Protein 9KAU (pdb70)

B-factor: mean 24.4, std 13.53, range [1.33, 75.4]

Sequence (748 aa):
KAINRRGTHSIKWDTYKNEELIHAWIADMDFEVPKPIQTALKQRIKHPIFGYTLPPENIGDIICNWTKQQYDWDIQKEWIVFSAGIVPALSTSIQAFTKENESVLVQPPIYPPFFEMVTTNNRQLCVSPLQKQNDTYVIDFKHLEKQFQQGIKLMLLCSPHNPIGRVWTKEELIKLGSLCTKVIVVADEIHSDIIYADHTHTPFASLSEELAERTITCMAPSTFNIAGLQASIIIIPNEKLRHAFTAIQYRQGFHGLNIFAYTAMQSAYTECNDWLNKIRLYIEDNAKFACEYMKDHIPTLSVTKPEGSFLLWIDCSALNLSQDERTKLLEEKGKIIVEPGEKYGLGGEEHIRINIGCPRSVLEEILNRLRHTFSKAINRRGTHSIKWDTYKNEELIHAWIADMDFEVPKPIQTALKQRIKHPIFGYTLPPENIGDIICNWKQQYDWDIQKEWIVFSAGIVPALSTSIQAFTKENESVLVQPPIYPPFFEMVTNRQLCVSPLQKQNDTYVIDFKHLEKQFQQGIKLMLLCSPHNPIGRVWTKEELIKLGSLCTKYNVIVVADEIHSDIIYADHTHTPFASLSEELAERTITCMAPSTFNIAGLQASIIIIPNEKLRHAFTAIQYRQGFHGLNIFAYTAMQSAYTECNDWLNKIRLYIEDNAKFACEYMKDHIPTLSVTKPEGFLLWIDCSALNLSQDERTKLLEEKGKIIVEPGEKYGLGGEEHIRINIGCPRSVLEEILNRLRHTFS

Solvent-accessible surface area: 28980 Å² total

Organism: Bacillus cereus (NCBI:txid1396)

InterPro domains:
  IPR004839 Aminotransferase, class I/classII, large domain [PF00155] (68-378)
  IPR015421 Pyridoxal phosphate-dependent transferase, major domain [G3DSA:3.40.640.10] (63-286)
  IPR015422 Pyridoxal phosphate-dependent transferase, small domain [G3DSA:3.90.1150.10] (12-378)
  IPR015424 Pyridoxal phosphate-dependent transferase [SSF53383] (1-381)
  IPR027619 C-S lyase, PatB-like [TIGR04350] (4-382)
  IPR051798 Class-II Pyridoxal-Phosphate-Depende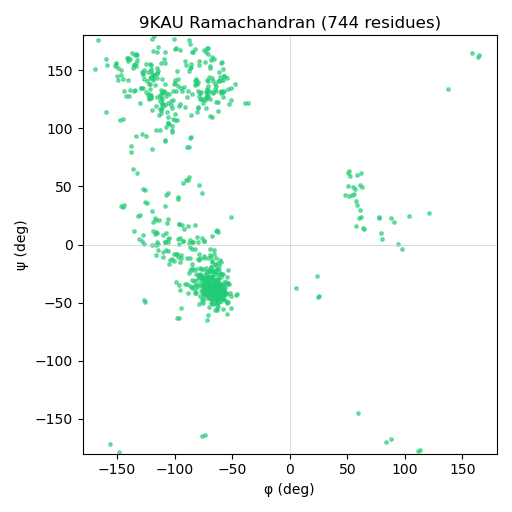nt Aminotransferase [PTHR43525] (2-382)

Nearest PDB structures (foldseek):
  9kau-assembly1_A  TM=1.003E+00  e=9.605E-82  Bacillus cereus ATCC 14579
  9kau-assembly1_B  TM=9.910E-01  e=8.299E-75  Bacillus cereus ATCC 14579
  8juj-assembly1_B  TM=1.001E+00  e=2.124E-73  Bacillus cereus ATCC 14579
  9k71-assembly1_B  TM=9.989E-01  e=3.234E-73  Bacillus cereus ATCC 14579
  8juj-assembly1_A  TM=1.000E+00  e=1.802E-68  Bacillus cereus ATCC 14579

Secondary structure (DSSP, 8-state):
-----TTS-BHHHHS---TT-EE--SS---SPPPHHHHHHHHHHHTS-----BPPPSSHHHHHHHHHHHHH-----GGGEEEES-HHHHHHHHHHHH--TT-EEEE-SS--THHHHHHHHTT-EEEE---EEETTEEE--HHHHHHHHTTT--EEEEESSBTTTTB---HHHHHHHHHHHH--EEEEE-TTTT-B-TT-----STTS-HHHHTTEEEEE-----S-TTS--EEEE--SHHHHHHHHHHHHTTT-----HHHHHHHHHHTTT-HHHHHHHHHHHHHHHHHHHHHHHHT-TT-EEEPPSBSSEEEEE-GGG---HHHHHHIIIIII-EE-EESGGG-TT-TTEEEEE--S-HHHHHHHHHHHHHHH-/-----TTTTBHHHHS---TT-EE--SS---SPPPHHHHHHHHHHHTS-----BPPPSSHHHHHHH--TTT-----GGGEEEES-HHHHHHHHHHHHS-TT-EEEE-SS--HHHHHH----EEEE---EEETTEEE--HHHHHHHHTT---EEEEESSBTTTTB---HHHHHHHHHHHHHHT-EEEEE-TTTT---TT-----GGGS-HHHHTTEEEEE-----S-TTS--EEEE---HHHHHHHHHHHHTTT-----HHHHHHHHHHTTS-HHHHHHHHHHHHHHHHHHHHHHHHH-TT-EEEPP---EEEEE-GGG---HHHHHHHIIIII-EE-EESGGG-TT-TTEEEEE--S-HHHHHHHHHHHHHHH-

Foldseek 3Di:
DQDDDAPVPDPQHDVDPPNLFAGFADAFFRDDFFVQLVVLVVVVVVPPDFDDDDQDPCLLVLVQVLCCVAAVFHAHSVFKDWFLAVLVVLLLLLVLFDDAQAEEEEEPLADLSVVVSCVVRRYDYHYQYWDDDPLATDGPVVSVLVVVVVPHAAYEDEAVGPPQADHDDPVRLVVVVVSCLCYAYEYECQFQLQFAPPGGHHDSLRPDVSSLQRYKYKYAVVLRVVSVQRTIIIGHPNPVSVVSSVVSCVVVPDDHGGDSSSSSRSCSSPPCVVVSVVLNVQQQVLLVVLQVCCVPPVVQKHWRRHRGDFKTKIAQCSLVAFPCRLQCLCVPQLSYDWAQQVSSDDPSGRMTMGGSSYPVVSSVSNSVSVSRSRD/DQDDPDPVPDCQRDVDDPNLFAGFADAFFRDDFDVLLVVLVVVVVVPVDFDDDDQDPCLLVLVQCLCVAAVFHAHSVFKDWFLDVLVLLLLLLPLFDDAAAEEEEAPLADLSNVCSCCGYHYDYQHWDCDPLATHGPLVVVLVRLVVPHAEYEAEAVTPPLADHDDPVRLVSVVVSCVVSVHAYEYEDALQLQFAPPDHHHPSLRNDPVNLQRYKYKYDVVLRVVSVQRTIIIGRRNPVSSVSSVVSCVVVPHDHGGPSNSSSRSSCSPPCVVVSVVLNVQQLVLLVVVQVCCVPQPVQKRWRRHRGFKIKIANVSVVAALVRLQVLCCPQLSYDWHQQVSSPDPSGRMTMGGSSYPVVSSVSNVVSVSRSRD

Structure (mmCIF, N/CA/C/O backbone):
data_9KAU
#
_entry.id   9KAU
#
_cell.length_a   53.223
_cell.length_b   85.522
_cell.length_c   168.077
_cell.angle_alpha   90.00
_cell.angle_beta   91.12
_cell.angle_gamma   90.00
#
_symmetry.space_group_name_H-M   'P 1 21 1'
#
loop_
_entity.id
_entity.type
_entity.pdbx_description
1 polymer 'cysteine-S-conjugate beta-lyase'
2 non-polymer ALLIIN
3 water water
#
loop_
_atom_site.group_PDB
_atom_site.id
_atom_site.type_symbol
_atom_site.label_atom_id
_atom_site.label_alt_id
_atom_site.label_comp_id
_atom_site.label_asym_id
_atom_site.label_entity_id
_atom_site.label_seq_id
_atom_site.pdbx_PDB_ins_code
_atom_site.Cartn_x
_atom_site.Cartn_y
_atom_site.Cartn_z
_atom_site.occupancy
_atom_site.B_iso_or_equiv
_atom_site.auth_seq_id
_atom_site.auth_comp_id
_atom_site.auth_asym_id
_atom_site.auth_atom_id
_atom_site.pdbx_PDB_model_num
ATOM 1 N N . LYS A 1 6 ? 8.840 28.148 47.242 1.00 53.78 6 LYS A N 1
ATOM 2 C CA . LYS A 1 6 ? 7.667 27.521 46.642 1.00 49.98 6 LYS A CA 1
ATOM 3 C C . LYS A 1 6 ? 7.113 26.487 47.614 1.00 45.17 6 LYS A C 1
ATOM 4 O O . LYS A 1 6 ? 7.787 25.502 47.933 1.00 45.29 6 LYS A O 1
ATOM 10 N N . ALA A 1 7 ? 5.881 26.701 48.062 1.00 42.08 7 ALA A N 1
ATOM 11 C CA . ALA A 1 7 ? 5.182 25.701 48.846 1.00 33.69 7 ALA A CA 1
ATOM 12 C C . ALA A 1 7 ? 4.926 24.467 47.995 1.00 40.72 7 ALA A C 1
ATOM 13 O O . ALA A 1 7 ? 4.498 24.571 46.841 1.00 53.36 7 ALA A O 1
ATOM 15 N N . ILE A 1 8 ? 5.216 23.299 48.562 1.00 29.85 8 ILE A N 1
ATOM 16 C CA . ILE A 1 8 ? 5.074 22.018 47.885 1.00 25.34 8 ILE A CA 1
ATOM 17 C C . ILE A 1 8 ? 3.915 21.275 48.533 1.00 24.69 8 ILE A C 1
ATOM 18 O O . ILE A 1 8 ? 3.833 21.187 49.762 1.00 25.54 8 ILE A O 1
ATOM 23 N N . ASN A 1 9 ? 3.015 20.753 47.703 1.00 40.39 9 ASN A N 1
ATOM 24 C CA . ASN A 1 9 ? 1.831 20.047 48.183 1.00 34.59 9 ASN A CA 1
ATOM 25 C C . ASN A 1 9 ? 2.220 18.803 48.971 1.00 36.36 9 ASN A C 1
ATOM 26 O O . ASN A 1 9 ? 2.919 17.924 48.464 1.00 49.36 9 ASN A O 1
ATOM 31 N N . ARG A 1 10 ? 1.770 18.739 50.221 1.00 30.18 10 ARG A N 1
ATOM 32 C CA . ARG A 1 10 ? 1.996 17.582 51.069 1.00 30.28 10 ARG A CA 1
ATOM 33 C C . ARG A 1 10 ? 0.705 16.862 51.449 1.00 40.27 10 ARG A C 1
ATOM 34 O O . ARG A 1 10 ? 0.760 15.878 52.198 1.00 52.00 10 ARG A O 1
ATOM 42 N N . ARG A 1 11 ? -0.449 17.308 50.962 1.00 28.86 11 ARG A N 1
ATOM 43 C CA . ARG A 1 11 ? -1.682 16.572 51.199 1.00 38.13 11 ARG A CA 1
ATOM 44 C C . ARG A 1 11 ? -1.701 15.271 50.392 1.00 38.93 11 ARG A C 1
ATOM 45 O O . ARG A 1 11 ? -1.241 15.221 49.248 1.00 28.59 11 ARG A O 1
ATOM 53 N N . GLY A 1 12 ? -2.212 14.202 51.006 1.00 49.01 12 GLY A N 1
ATOM 54 C CA . GLY A 1 12 ? -2.253 12.903 50.348 1.00 46.32 12 GLY A CA 1
ATOM 55 C C . GLY A 1 12 ? -0.942 12.146 50.317 1.00 44.44 12 GLY A C 1
ATOM 56 O O . GLY A 1 12 ? -0.753 11.287 49.446 1.00 45.28 12 GLY A O 1
ATOM 57 N N . THR A 1 13 ? -0.028 12.432 51.245 1.00 27.76 13 THR A N 1
ATOM 58 C CA . THR A 1 13 ? 1.278 11.788 51.282 1.00 27.93 13 THR A CA 1
ATOM 59 C C . THR A 1 13 ? 1.470 10.946 52.535 1.00 22.79 13 THR A C 1
ATOM 60 O O . THR A 1 13 ? 2.574 10.465 52.780 1.00 27.68 13 THR A O 1
ATOM 64 N N . HIS A 1 14 ? 0.417 10.723 53.309 1.00 28.87 14 HIS A N 1
ATOM 65 C CA . HIS A 1 14 ? 0.501 10.075 54.614 1.00 28.12 14 HIS A CA 1
ATOM 66 C C . HIS A 1 14 ? 1.345 10.872 55.591 1.00 31.96 14 HIS A C 1
ATOM 67 O O . HIS A 1 14 ? 1.875 10.320 56.556 1.00 48.63 14 HIS A O 1
ATOM 74 N N . SER A 1 15 ? 1.473 12.170 55.349 1.00 27.28 15 SER A N 1
ATOM 75 C CA . SER A 1 15 ? 2.027 13.073 56.342 1.00 20.86 15 SER A CA 1
ATOM 76 C C . SER A 1 15 ? 1.099 13.182 57.541 1.00 21.21 15 SER A C 1
ATOM 77 O O . SER A 1 15 ? -0.104 13.404 57.386 1.00 28.42 15 SER A O 1
ATOM 80 N N . ILE A 1 16 ? 1.663 13.013 58.740 1.00 24.51 16 ILE A N 1
ATOM 81 C CA . ILE A 1 16 ? 0.916 13.283 59.971 1.00 24.65 16 ILE A CA 1
ATOM 82 C C . ILE A 1 16 ? 0.489 14.747 60.019 1.00 31.29 16 ILE A C 1
ATOM 83 O O . ILE A 1 16 ? -0.561 15.085 60.578 1.00 17.29 16 ILE A O 1
ATOM 88 N N . LYS A 1 17 ? 1.318 15.641 59.476 1.00 41.44 17 LYS A N 1
ATOM 89 C CA . LYS A 1 17 ? 1.023 17.069 59.526 1.00 33.70 17 LYS A CA 1
ATOM 90 C C . LYS A 1 17 ? -0.225 17.405 58.723 1.00 28.52 17 LYS A C 1
ATOM 91 O O . LYS A 1 17 ? -1.099 18.135 59.197 1.00 36.40 17 LYS A O 1
ATOM 97 N N . TRP A 1 18 ? -0.321 16.874 57.502 1.00 25.21 18 TRP A N 1
ATOM 98 C CA . TRP A 1 18 ? -1.292 17.316 56.508 1.00 25.41 18 TRP A CA 1
ATOM 99 C C . TRP A 1 18 ? -2.469 16.372 56.292 1.00 29.40 18 TRP A C 1
ATOM 100 O O . TRP A 1 18 ? -3.487 16.799 55.738 1.00 38.76 18 TRP A O 1
ATOM 111 N N . ASP A 1 19 ? -2.378 15.121 56.732 1.00 22.89 19 ASP A N 1
ATOM 112 C CA . ASP A 1 19 ? -3.400 14.139 56.436 1.00 10.64 19 ASP A CA 1
ATOM 113 C C . ASP A 1 19 ? -4.143 13.657 57.670 1.00 18.70 19 ASP A C 1
ATOM 114 O O . ASP A 1 19 ? -5.138 12.930 57.538 1.00 22.67 19 ASP A O 1
ATOM 119 N N . THR A 1 20 ? -3.730 14.089 58.864 1.00 20.31 20 THR A N 1
ATOM 120 C CA . THR A 1 20 ? -4.456 13.709 60.071 1.00 20.98 20 THR A CA 1
ATOM 121 C C . THR A 1 20 ? -5.825 14.388 60.130 1.00 34.14 20 THR A C 1
ATOM 122 O O . THR A 1 20 ? -6.809 13.775 60.568 1.00 42.80 20 THR A O 1
ATOM 126 N N . TYR A 1 21 ? -5.923 15.624 59.638 1.00 22.89 21 TYR A N 1
ATOM 127 C CA . TYR A 1 21 ? -7.190 16.337 59.550 1.00 27.14 21 TYR A CA 1
ATOM 128 C C . TYR A 1 21 ? -7.741 16.244 58.133 1.00 41.97 21 TYR A C 1
ATOM 129 O O . TYR A 1 21 ? -6.991 16.303 57.153 1.00 49.68 21 TYR A O 1
ATOM 138 N N . LYS A 1 22 ? -9.062 16.096 58.033 1.00 43.21 22 LYS A N 1
ATOM 139 C CA . LYS A 1 22 ? -9.730 15.915 56.752 1.00 42.66 22 LYS A CA 1
ATOM 140 C C . LYS A 1 22 ? -10.376 17.195 56.234 1.00 46.51 22 LYS A C 1
ATOM 141 O O . LYS A 1 22 ? -10.721 17.256 55.048 1.00 51.09 22 LYS A O 1
ATOM 147 N N . ASN A 1 23 ? -10.529 18.216 57.085 1.00 45.65 23 ASN A N 1
ATOM 148 C CA . ASN A 1 23 ? -11.010 19.564 56.675 1.00 28.99 23 ASN A CA 1
ATOM 149 C C . ASN A 1 23 ? -9.912 20.155 55.801 1.00 22.57 23 ASN A C 1
ATOM 150 O O . ASN A 1 23 ? -8.871 20.470 56.309 1.00 23.36 23 ASN A O 1
ATOM 155 N N . GLU A 1 24 ? -10.173 20.274 54.510 1.00 27.57 24 GLU A N 1
ATOM 156 C CA . GLU A 1 24 ? -9.141 20.715 53.582 1.00 29.11 24 GLU A CA 1
ATOM 157 C C . GLU A 1 24 ? -8.830 22.199 53.669 1.00 35.47 24 GLU A C 1
ATOM 158 O O . GLU A 1 24 ? -7.850 22.638 53.056 1.00 42.72 24 GLU A O 1
ATOM 164 N N . GLU A 1 25 ? -9.626 22.974 54.405 1.00 36.72 25 GLU A N 1
ATOM 165 C CA . GLU A 1 25 ? -9.372 24.396 54.607 1.00 39.77 25 GLU A CA 1
ATOM 166 C C . GLU A 1 25 ? -8.298 24.669 55.646 1.00 48.82 25 GLU A C 1
ATOM 167 O O . GLU A 1 25 ? -7.902 25.828 55.805 1.00 61.20 25 GLU A O 1
ATOM 173 N N . LEU A 1 26 ? -7.834 23.650 56.363 1.00 40.80 26 LEU A N 1
ATOM 174 C CA . LEU A 1 26 ? -6.934 23.864 57.487 1.00 34.01 26 LEU A CA 1
ATOM 175 C C . LEU A 1 26 ? -5.503 24.079 57.015 1.00 29.89 26 LEU A C 1
ATOM 176 O O . LEU A 1 26 ? -5.041 23.421 56.081 1.00 18.67 26 LEU A O 1
ATOM 181 N N . ILE A 1 27 ? -4.827 25.050 57.654 1.00 31.25 27 ILE A N 1
ATOM 182 C CA . ILE A 1 27 ? -3.377 25.255 57.572 1.00 23.36 27 ILE A CA 1
ATOM 183 C C . ILE A 1 27 ? -2.749 24.625 58.806 1.00 23.21 27 ILE A C 1
ATOM 184 O O . ILE A 1 27 ? -3.188 24.888 59.933 1.00 15.66 27 ILE A O 1
ATOM 189 N N . HIS A 1 28 ? -1.697 23.833 58.605 1.00 26.02 28 HIS A N 1
ATOM 190 C CA . HIS A 1 28 ? -1.109 23.018 59.660 1.00 27.84 28 HIS A CA 1
ATOM 191 C C . HIS A 1 28 ? 0.307 23.446 60.004 1.00 37.93 28 HIS A C 1
ATOM 192 O O . HIS A 1 28 ? 1.174 23.511 59.122 1.00 44.50 28 HIS A O 1
ATOM 199 N N . ALA A 1 29 ? 0.547 23.690 61.305 1.00 30.34 29 ALA A N 1
ATOM 200 C CA . ALA A 1 29 ? 1.861 24.088 61.788 1.00 27.87 29 ALA A CA 1
ATOM 201 C C . ALA A 1 29 ? 2.176 23.486 63.157 1.00 24.99 29 ALA A C 1
ATOM 202 O O . ALA A 1 29 ? 2.864 24.115 63.971 1.00 38.25 29 ALA A O 1
ATOM 204 N N . TRP A 1 30 ? 1.697 22.273 63.435 1.00 31.89 30 TRP A N 1
ATOM 205 C CA . TRP A 1 30 ? 1.829 21.680 64.766 1.00 33.94 30 TRP A CA 1
ATOM 206 C C . TRP A 1 30 ? 3.040 20.749 64.879 1.00 40.98 30 TRP A C 1
ATOM 207 O O . TRP A 1 30 ? 3.974 21.040 65.632 1.00 48.23 30 TRP A O 1
ATOM 218 N N . ILE A 1 31 ? 3.072 19.653 64.116 1.00 31.65 31 ILE A N 1
ATOM 219 C CA . ILE A 1 31 ? 4.155 18.673 64.245 1.00 25.24 31 ILE A CA 1
ATOM 220 C C . ILE A 1 31 ? 5.470 19.264 63.738 1.00 4.21 31 ILE A C 1
ATOM 221 O O . ILE A 1 31 ? 5.483 20.155 62.889 1.00 35.93 31 ILE A O 1
ATOM 226 N N . ALA A 1 32 ? 6.593 18.789 64.277 1.00 7.60 32 ALA A N 1
ATOM 227 C CA . ALA A 1 32 ? 7.898 19.443 64.057 1.00 4.17 32 ALA A CA 1
ATOM 228 C C . ALA A 1 32 ? 8.671 18.876 62.874 1.00 5.19 32 ALA A C 1
ATOM 229 O O . ALA A 1 32 ? 9.834 18.527 63.019 1.00 26.39 32 ALA A O 1
ATOM 231 N N . ASP A 1 33 ? 8.058 18.807 61.695 1.00 22.45 33 ASP A N 1
ATOM 232 C CA . ASP A 1 33 ? 8.745 18.500 60.449 1.00 5.76 33 ASP A CA 1
ATOM 233 C C . ASP A 1 33 ? 8.552 19.652 59.476 1.00 6.33 33 ASP A C 1
ATOM 234 O O . ASP A 1 33 ? 7.568 20.389 59.544 1.00 13.69 33 ASP A O 1
ATOM 239 N N . MET A 1 34 ? 9.516 19.829 58.594 1.00 22.97 34 MET A N 1
ATOM 240 C CA . MET A 1 34 ? 9.515 20.973 57.699 1.00 26.05 34 MET A CA 1
ATOM 241 C C . MET A 1 34 ? 8.793 20.700 56.384 1.00 25.39 34 MET A C 1
ATOM 242 O O . MET A 1 34 ? 8.667 19.558 55.942 1.00 30.89 34 MET A O 1
ATOM 247 N N . ASP A 1 35 ? 8.300 21.770 55.770 1.00 18.07 35 ASP A N 1
ATOM 248 C CA . ASP A 1 35 ? 7.711 21.700 54.437 1.00 31.36 35 ASP A CA 1
ATOM 249 C C . ASP A 1 35 ? 8.721 22.100 53.375 1.00 41.17 35 ASP A C 1
ATOM 250 O O . ASP A 1 35 ? 8.375 22.753 52.388 1.00 44.93 35 ASP A O 1
ATOM 255 N N . PHE A 1 36 ? 9.973 21.693 53.532 1.00 32.91 36 PHE A N 1
ATOM 256 C CA . PHE A 1 36 ? 11.019 22.093 52.612 1.00 30.48 36 PHE A CA 1
ATOM 257 C C . PHE A 1 36 ? 11.538 20.885 51.856 1.00 42.04 36 PHE A C 1
ATOM 258 O O . PHE A 1 36 ? 11.531 19.761 52.364 1.00 52.04 36 PHE A O 1
ATOM 266 N N . GLU A 1 37 ? 11.982 21.129 50.629 1.00 41.16 37 GLU A N 1
ATOM 267 C CA . GLU A 1 37 ? 12.641 20.080 49.874 1.00 32.92 37 GLU A CA 1
ATOM 268 C C . GLU A 1 37 ? 13.841 19.594 50.661 1.00 33.07 37 GLU A C 1
ATOM 269 O O . GLU A 1 37 ? 14.602 20.393 51.210 1.00 34.12 37 GLU A O 1
ATOM 275 N N . VAL A 1 38 ? 13.954 18.282 50.797 1.00 37.91 38 VAL A N 1
ATOM 276 C CA . VAL A 1 38 ? 15.161 17.688 51.352 1.00 28.99 38 VAL A CA 1
ATOM 277 C C . VAL A 1 38 ? 16.301 18.066 50.416 1.00 26.71 38 VAL A C 1
ATOM 278 O O . VAL A 1 38 ? 16.069 18.235 49.211 1.00 29.27 38 VAL A O 1
ATOM 282 N N . PRO A 1 39 ? 17.523 18.245 50.917 1.00 24.00 39 PRO A N 1
ATOM 283 C CA . PRO A 1 39 ? 18.664 18.456 50.023 1.00 21.40 39 PRO A CA 1
ATOM 284 C C . PRO A 1 39 ? 18.669 17.438 48.894 1.00 25.08 39 PRO A C 1
ATOM 285 O O . PRO A 1 39 ? 18.382 16.257 49.097 1.00 26.25 39 PRO A O 1
ATOM 289 N N . LYS A 1 40 ? 18.966 17.920 47.693 1.00 26.40 40 LYS A N 1
ATOM 290 C CA . LYS A 1 40 ? 19.001 17.048 46.523 1.00 42.85 40 LYS A CA 1
ATOM 291 C C . LYS A 1 40 ? 19.975 15.870 46.653 1.00 48.23 40 LYS A C 1
ATOM 292 O O . LYS A 1 40 ? 19.627 14.768 46.190 1.00 48.42 40 LYS A O 1
ATOM 298 N N . PRO A 1 41 ? 21.175 16.013 47.233 1.00 45.95 41 PRO A N 1
ATOM 299 C CA . PRO A 1 41 ? 22.064 14.845 47.367 1.00 44.50 41 PRO A CA 1
ATOM 300 C C . PRO A 1 41 ? 21.494 13.720 48.219 1.00 40.58 41 PRO A C 1
ATOM 301 O O . PRO A 1 41 ? 21.956 12.580 48.095 1.00 44.95 41 PRO A O 1
ATOM 305 N N . ILE A 1 42 ? 20.538 13.998 49.104 1.00 32.03 42 ILE A N 1
ATOM 306 C CA . ILE A 1 42 ? 19.834 12.903 49.759 1.00 30.58 42 ILE A CA 1
ATOM 307 C C . ILE A 1 42 ? 18.924 12.198 48.761 1.00 39.30 42 ILE A C 1
ATOM 308 O O . ILE A 1 42 ? 18.846 10.964 48.733 1.00 43.09 42 ILE A O 1
ATOM 313 N N . GLN A 1 43 ? 18.210 12.968 47.938 1.00 28.40 43 GLN A N 1
ATOM 314 C CA . GLN A 1 43 ? 17.369 12.368 46.912 1.00 19.04 43 GLN A CA 1
ATOM 315 C C . GLN A 1 43 ? 18.200 11.551 45.941 1.00 23.54 43 GLN A C 1
ATOM 316 O O . GLN A 1 43 ? 17.754 10.507 45.457 1.00 33.74 43 GLN A O 1
ATOM 322 N N . THR A 1 44 ? 19.429 11.989 45.667 1.00 35.03 44 THR A N 1
ATOM 323 C CA . THR A 1 44 ? 20.259 11.254 44.722 1.00 41.25 44 THR A CA 1
ATOM 324 C C . THR A 1 44 ? 20.804 9.980 45.349 1.00 31.09 44 THR A C 1
ATOM 325 O O . THR A 1 44 ? 20.884 8.948 44.679 1.00 45.79 44 THR A O 1
ATOM 329 N N . ALA A 1 45 ? 21.134 10.023 46.643 1.00 13.72 45 ALA A N 1
ATOM 330 C CA . ALA A 1 45 ? 21.585 8.822 47.342 1.00 21.11 45 ALA A CA 1
ATOM 331 C C . ALA A 1 45 ? 20.479 7.780 47.435 1.00 34.81 45 ALA A C 1
ATOM 332 O O . ALA A 1 45 ? 20.745 6.575 47.346 1.00 44.59 45 ALA A O 1
ATOM 334 N N . LEU A 1 46 ? 19.235 8.225 47.645 1.00 42.76 46 LEU A N 1
ATOM 335 C CA . LEU A 1 46 ? 18.104 7.304 47.734 1.00 28.82 46 LEU A CA 1
ATOM 336 C C . LEU A 1 46 ? 17.745 6.717 46.375 1.00 24.45 46 LEU A C 1
ATOM 337 O O . LEU A 1 46 ? 17.390 5.537 46.284 1.00 35.28 46 LEU A O 1
ATOM 342 N N . LYS A 1 47 ? 17.814 7.519 45.309 1.00 18.86 47 LYS A N 1
ATOM 343 C CA . LYS A 1 47 ? 17.516 6.989 43.982 1.00 27.24 47 LYS A CA 1
ATOM 344 C C . LYS A 1 47 ? 18.652 6.117 43.457 1.00 40.44 47 LYS A C 1
ATOM 345 O O . LYS A 1 47 ? 18.408 5.153 42.719 1.00 47.26 47 LYS A O 1
ATOM 351 N N . GLN A 1 48 ? 19.890 6.421 43.849 1.00 37.54 48 GLN A N 1
ATOM 352 C CA . GLN A 1 48 ? 21.014 5.558 43.503 1.00 31.95 48 GLN A CA 1
ATOM 353 C C . GLN A 1 48 ? 20.850 4.174 44.116 1.00 36.25 48 GLN A C 1
ATOM 354 O O . GLN A 1 48 ? 21.178 3.167 43.481 1.00 56.17 48 GLN A O 1
ATOM 360 N N . ARG A 1 49 ? 20.322 4.082 45.333 1.00 32.22 49 ARG A N 1
ATOM 361 C CA . ARG A 1 49 ? 20.210 2.773 46.036 1.00 36.37 49 ARG A CA 1
ATOM 362 C C . ARG A 1 49 ? 19.156 1.905 45.358 1.00 40.21 49 ARG A C 1
ATOM 363 O O . ARG A 1 49 ? 19.357 0.712 45.227 1.00 42.85 49 ARG A O 1
ATOM 371 N N . ILE A 1 50 ? 18.070 2.514 44.930 1.00 44.42 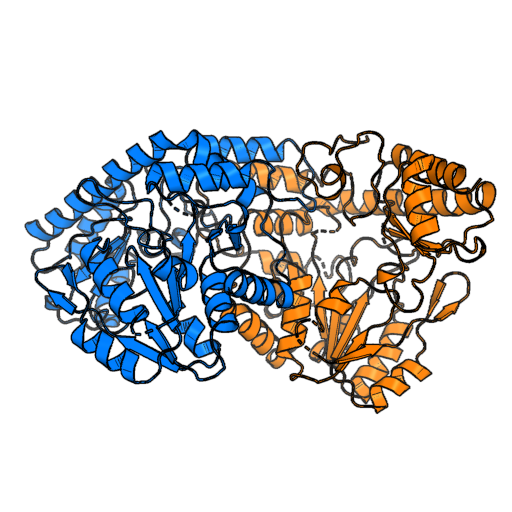50 ILE A N 1
ATOM 372 C CA . ILE A 1 50 ? 17.003 1.715 44.347 1.00 37.66 50 ILE A CA 1
ATOM 373 C C . ILE A 1 50 ? 17.429 1.118 43.017 1.00 39.70 50 ILE A C 1
ATOM 374 O O . ILE A 1 50 ? 16.848 0.128 42.570 1.00 60.00 50 ILE A O 1
ATOM 379 N N . LYS A 1 51 ? 18.463 1.662 42.379 1.00 31.81 51 LYS A N 1
ATOM 380 C CA . LYS A 1 51 ? 18.980 1.008 41.188 1.00 32.58 51 LYS A CA 1
ATOM 381 C C . LYS A 1 51 ? 19.509 -0.390 41.498 1.00 43.89 51 LYS A C 1
ATOM 382 O O . LYS A 1 51 ? 19.681 -1.196 40.577 1.00 51.14 51 LYS A O 1
ATOM 388 N N . HIS A 1 52 ? 19.741 -0.709 42.776 1.00 40.47 52 HIS A N 1
ATOM 389 C CA . HIS A 1 52 ? 20.098 -2.059 43.191 1.00 39.61 52 HIS A CA 1
ATOM 390 C C . HIS A 1 52 ? 18.864 -2.727 43.799 1.00 43.11 52 HIS A C 1
ATOM 391 O O . HIS A 1 52 ? 18.552 -2.490 44.976 1.00 35.92 52 HIS A O 1
ATOM 398 N N . PRO A 1 53 ? 18.112 -3.571 43.022 1.00 44.28 53 PRO A N 1
ATOM 399 C CA . PRO A 1 53 ? 16.801 -4.098 43.429 1.00 43.26 53 PRO A CA 1
ATOM 400 C C . PRO A 1 53 ? 16.821 -5.273 44.409 1.00 40.62 53 PRO A C 1
ATOM 401 O O . PRO A 1 53 ? 16.142 -6.282 44.209 1.00 41.33 53 PRO A O 1
ATOM 405 N N . ILE A 1 54 ? 17.561 -5.121 45.504 1.00 30.81 54 ILE A N 1
ATOM 406 C CA . ILE A 1 54 ? 17.620 -6.128 46.598 1.00 29.72 54 ILE A CA 1
ATOM 407 C C . ILE A 1 54 ? 17.737 -5.302 47.875 1.00 30.15 54 ILE A C 1
ATOM 408 O O . ILE A 1 54 ? 18.585 -4.420 47.918 1.00 36.71 54 ILE A O 1
ATOM 413 N N . PHE A 1 55 ? 16.946 -5.608 48.877 1.00 10.66 55 PHE A N 1
ATOM 414 C CA . PHE A 1 55 ? 16.906 -4.863 50.126 1.00 13.19 55 PHE A CA 1
ATOM 415 C C . PHE A 1 55 ? 17.117 -5.807 51.294 1.00 10.22 55 PHE A C 1
ATOM 416 O O . PHE A 1 55 ? 16.453 -5.742 52.329 1.00 15.68 55 PHE A O 1
ATOM 424 N N . GLY A 1 56 ? 18.121 -6.663 51.167 1.00 19.65 56 GLY A N 1
ATOM 425 C CA . GLY A 1 56 ? 18.378 -7.620 52.218 1.00 27.56 56 GLY A CA 1
ATOM 426 C C . GLY A 1 56 ? 19.000 -6.956 53.416 1.00 28.51 56 GLY A C 1
ATOM 427 O O . GLY A 1 56 ? 18.978 -5.729 53.528 1.00 40.36 56 GLY A O 1
ATOM 428 N N . TYR A 1 57 ? 19.568 -7.750 54.292 1.00 25.18 57 TYR A N 1
ATOM 429 C CA . TYR A 1 57 ? 20.220 -7.222 55.507 1.00 15.04 57 TYR A CA 1
ATOM 430 C C . TYR A 1 57 ? 21.509 -6.523 55.132 1.00 24.06 57 TYR A C 1
ATOM 431 O O . TYR A 1 57 ? 22.309 -7.066 54.384 1.00 20.10 57 TYR A O 1
ATOM 440 N N . THR A 1 58 ? 21.680 -5.343 55.693 1.00 28.45 58 THR A N 1
ATOM 441 C CA . THR A 1 58 ? 22.811 -4.514 55.323 1.00 26.14 58 THR A CA 1
ATOM 442 C C . THR A 1 58 ? 23.568 -4.110 56.576 1.00 29.49 58 THR A C 1
ATOM 443 O O . THR A 1 58 ? 22.995 -4.009 57.667 1.00 13.67 58 THR A O 1
ATOM 447 N N . LEU A 1 59 ? 24.924 -3.910 56.400 1.00 39.56 59 LEU A N 1
ATOM 448 C CA . LEU A 1 59 ? 25.853 -3.371 57.373 1.00 18.19 59 LEU A CA 1
ATOM 449 C C . LEU A 1 59 ? 25.846 -1.850 57.302 1.00 7.39 59 LEU A C 1
ATOM 450 O O . LEU A 1 59 ? 25.653 -1.268 56.228 1.00 13.75 59 LEU A O 1
ATOM 455 N N . PRO A 1 60 ? 26.170 -1.203 58.415 1.00 8.89 60 PRO A N 1
ATOM 456 C CA . PRO A 1 60 ? 26.521 0.215 58.359 1.00 10.04 60 PRO A CA 1
ATOM 457 C C . PRO A 1 60 ? 27.643 0.439 57.357 1.00 19.04 60 PRO A C 1
ATOM 458 O O . PRO A 1 60 ? 28.518 -0.427 57.183 1.00 28.03 60 PRO A O 1
ATOM 462 N N . PRO A 1 61 ? 27.615 1.560 56.632 1.00 13.24 61 PRO A N 1
ATOM 463 C CA . PRO A 1 61 ? 28.653 1.807 55.615 1.00 13.69 61 PRO A CA 1
ATOM 464 C C . PRO A 1 61 ? 30.063 1.836 56.211 1.00 19.15 61 PRO A C 1
ATOM 465 O O . PRO A 1 61 ? 30.252 2.032 57.412 1.00 24.11 61 PRO A O 1
ATOM 469 N N . GLU A 1 62 ? 31.058 1.554 55.362 1.00 11.63 62 GLU A N 1
ATOM 470 C CA . GLU A 1 62 ? 32.443 1.493 55.824 1.00 23.08 62 GLU A CA 1
ATOM 471 C C . GLU A 1 62 ? 32.944 2.839 56.353 1.00 29.90 62 GLU A C 1
ATOM 472 O O . GLU A 1 62 ? 33.654 2.888 57.365 1.00 48.18 62 GLU A O 1
ATOM 478 N N . ASN A 1 63 ? 32.607 3.937 55.674 1.00 25.93 63 ASN A N 1
ATOM 479 C CA . ASN A 1 63 ? 33.159 5.257 55.971 1.00 20.06 63 ASN A CA 1
ATOM 480 C C . ASN A 1 63 ? 32.350 6.026 57.005 1.00 20.72 63 ASN A C 1
ATOM 481 O O . ASN A 1 63 ? 32.829 7.051 57.503 1.00 18.77 63 ASN A O 1
ATOM 486 N N . ILE A 1 64 ? 31.149 5.549 57.342 1.00 29.65 64 ILE A N 1
ATOM 487 C CA . ILE A 1 64 ? 30.173 6.344 58.089 1.00 26.94 64 ILE A CA 1
ATOM 488 C C . ILE A 1 64 ? 30.743 6.804 59.431 1.00 30.81 64 ILE A C 1
ATOM 489 O O . ILE A 1 64 ? 30.295 7.812 59.992 1.00 30.01 64 ILE A O 1
ATOM 494 N N . GLY A 1 65 ? 31.715 6.071 59.976 1.00 28.34 65 GLY A N 1
ATOM 495 C CA . GLY A 1 65 ? 32.350 6.498 61.213 1.00 23.97 65 GLY A CA 1
ATOM 496 C C . GLY A 1 65 ? 33.245 7.714 61.028 1.00 19.34 65 GLY A C 1
ATOM 497 O O . GLY A 1 65 ? 33.375 8.543 61.932 1.00 14.28 65 GLY A O 1
ATOM 498 N N . ASP A 1 66 ? 33.946 7.788 59.895 1.00 13.22 66 ASP A N 1
ATOM 499 C CA . ASP A 1 66 ? 34.761 8.964 59.621 1.00 20.37 66 ASP A CA 1
ATOM 500 C C . ASP A 1 66 ? 33.890 10.178 59.393 1.00 45.64 66 ASP A C 1
ATOM 501 O O . ASP A 1 66 ? 34.158 11.262 59.931 1.00 43.62 66 ASP A O 1
ATOM 506 N N . ILE A 1 67 ? 32.846 10.006 58.584 1.00 44.03 67 ILE A N 1
ATOM 507 C CA . ILE A 1 67 ? 31.934 11.098 58.285 1.00 21.41 67 ILE A CA 1
ATOM 508 C C . ILE A 1 67 ? 31.312 11.620 59.571 1.00 15.06 67 ILE A C 1
ATOM 509 O O . ILE A 1 67 ? 31.216 12.835 59.785 1.00 11.97 67 ILE A O 1
ATOM 514 N N . ILE A 1 68 ? 30.936 10.713 60.475 1.00 8.12 68 ILE A N 1
ATOM 515 C CA . ILE A 1 68 ? 30.331 11.133 61.734 1.00 9.63 68 ILE A CA 1
ATOM 516 C C . ILE A 1 68 ? 31.353 11.857 62.586 1.00 19.58 68 ILE A C 1
ATOM 517 O O . ILE A 1 68 ? 31.069 12.910 63.165 1.00 33.07 68 ILE A O 1
ATOM 522 N N . CYS A 1 69 ? 32.577 11.340 62.616 1.00 36.87 69 CYS A N 1
ATOM 523 C CA . CYS A 1 69 ? 33.667 11.977 63.344 1.00 26.89 69 CYS A CA 1
ATOM 524 C C . CYS A 1 69 ? 34.041 13.305 62.728 1.00 8.24 69 CYS A C 1
ATOM 525 O O . CYS A 1 69 ? 34.418 14.242 63.435 1.00 14.46 69 CYS A O 1
ATOM 528 N N . ASN A 1 70 ? 33.983 13.383 61.400 1.00 8.69 70 ASN A N 1
ATOM 529 C CA . ASN A 1 70 ? 34.266 14.629 60.699 1.00 16.28 70 ASN A CA 1
ATOM 530 C C . ASN A 1 70 ? 33.166 15.662 60.957 1.00 31.29 70 ASN A C 1
ATOM 531 O O . ASN A 1 70 ? 33.455 16.812 61.314 1.00 31.08 70 ASN A O 1
ATOM 536 N N . TRP A 1 71 ? 31.901 15.240 60.872 1.00 37.59 71 TRP A N 1
ATOM 537 C CA . TRP A 1 71 ? 30.782 16.156 61.065 1.00 17.81 71 TRP A CA 1
ATOM 538 C C . TRP A 1 71 ? 30.828 16.797 62.446 1.00 21.25 71 TRP A C 1
ATOM 539 O O . TRP A 1 71 ? 30.627 18.008 62.585 1.00 44.07 71 TRP A O 1
ATOM 550 N N . THR A 1 72 ? 31.072 15.997 63.491 1.00 18.25 72 THR A N 1
ATOM 551 C CA . THR A 1 72 ? 31.093 16.545 64.848 1.00 16.31 72 THR A CA 1
ATOM 552 C C . THR A 1 72 ? 32.301 17.447 65.111 1.00 27.78 72 THR A C 1
ATOM 553 O O . THR A 1 72 ? 32.245 18.285 66.018 1.00 35.25 72 THR A O 1
ATOM 557 N N . LYS A 1 73 ? 33.379 17.313 64.342 1.00 23.79 73 LYS A N 1
ATOM 558 C CA . LYS A 1 73 ? 34.501 18.228 64.477 1.00 29.32 73 LYS A CA 1
ATOM 559 C C . LYS A 1 73 ? 34.337 19.484 63.629 1.00 24.55 73 LYS A C 1
ATOM 560 O O . LYS A 1 73 ? 34.707 20.574 64.071 1.00 16.10 73 LYS A O 1
ATOM 566 N N . GLN A 1 74 ? 33.745 19.362 62.443 1.00 27.20 74 GLN A N 1
ATOM 567 C CA . GLN A 1 74 ? 33.573 20.516 61.569 1.00 16.42 74 GLN A CA 1
ATOM 568 C C . GLN A 1 74 ? 32.510 21.477 62.099 1.00 26.38 74 GLN A C 1
ATOM 569 O O . GLN A 1 74 ? 32.629 22.695 61.917 1.00 41.22 74 GLN A O 1
ATOM 575 N N . GLN A 1 75 ? 31.513 20.960 62.801 1.00 28.02 75 GLN A N 1
ATOM 576 C CA . GLN A 1 75 ? 30.375 21.813 63.218 1.00 29.92 75 GLN A CA 1
ATOM 577 C C . GLN A 1 75 ? 30.522 22.285 64.659 1.00 24.16 75 GLN A C 1
ATOM 578 O O . GLN A 1 75 ? 30.124 23.400 64.951 1.00 32.16 75 GLN A O 1
ATOM 584 N N . TYR A 1 76 ? 31.130 21.485 65.495 1.00 12.94 76 TYR A N 1
ATOM 585 C CA . TYR A 1 76 ? 31.229 21.804 66.905 1.00 18.58 76 TYR A CA 1
ATOM 586 C C . TYR A 1 76 ? 32.664 21.758 67.412 1.00 32.52 76 TYR A C 1
ATOM 587 O O . TYR A 1 76 ? 32.883 22.008 68.602 1.00 31.67 76 TYR A O 1
ATOM 596 N N . ASP A 1 77 ? 33.666 21.447 66.533 1.00 27.11 77 ASP A N 1
ATOM 597 C CA . ASP A 1 77 ? 35.112 21.199 66.849 1.00 11.33 77 ASP A CA 1
ATOM 598 C C . ASP A 1 77 ? 35.071 20.178 67.985 1.00 13.34 77 ASP A C 1
ATOM 599 O O . ASP A 1 77 ? 35.648 20.436 68.994 1.00 7.76 77 ASP A O 1
ATOM 604 N N . TRP A 1 78 ? 34.329 19.093 67.845 1.00 34.06 78 TRP A N 1
ATOM 605 C CA . TRP A 1 78 ? 34.209 17.939 68.777 1.00 28.05 78 TRP A CA 1
ATOM 606 C C . TRP A 1 78 ? 34.962 16.727 68.221 1.00 23.84 78 TRP A C 1
ATOM 607 O O . TRP A 1 78 ? 34.512 16.131 67.274 1.00 13.48 78 TRP A O 1
ATOM 618 N N . ASP A 1 79 ? 36.130 16.449 68.789 1.00 27.05 79 ASP A N 1
ATOM 619 C CA . ASP A 1 79 ? 36.927 15.313 68.349 1.00 18.15 79 ASP A CA 1
ATOM 620 C C . ASP A 1 79 ? 36.418 14.093 69.105 1.00 12.04 79 ASP A C 1
ATOM 621 O O . ASP A 1 79 ? 36.579 13.995 70.326 1.00 6.68 79 ASP A O 1
ATOM 626 N N . ILE A 1 80 ? 35.794 13.175 68.382 1.00 17.38 80 ILE A N 1
ATOM 627 C CA . ILE A 1 80 ? 35.257 11.942 68.941 1.00 29.22 80 ILE A CA 1
ATOM 628 C C . ILE A 1 80 ? 35.971 10.777 68.274 1.00 31.09 80 ILE A C 1
ATOM 629 O O . ILE A 1 80 ? 36.662 10.944 67.273 1.00 40.88 80 ILE A O 1
ATOM 634 N N . GLN A 1 81 ? 35.813 9.590 68.842 1.00 25.09 81 GLN A N 1
ATOM 635 C CA . GLN A 1 81 ? 36.385 8.395 68.238 1.00 23.76 81 GLN A CA 1
ATOM 636 C C . GLN A 1 81 ? 35.303 7.456 67.700 1.00 29.23 81 GLN A C 1
ATOM 637 O O . GLN A 1 81 ? 34.145 7.492 68.127 1.00 26.79 81 GLN A O 1
ATOM 643 N N . LYS A 1 82 ? 35.699 6.627 66.722 1.00 27.40 82 LYS A N 1
ATOM 644 C CA . LYS A 1 82 ? 34.750 5.756 66.033 1.00 17.35 82 LYS A CA 1
ATOM 645 C C . LYS A 1 82 ? 34.087 4.771 66.980 1.00 25.27 82 LYS A C 1
ATOM 646 O O . LYS A 1 82 ? 32.991 4.277 66.689 1.00 34.27 82 LYS A O 1
ATOM 652 N N . GLU A 1 83 ? 34.739 4.444 68.093 1.00 21.96 83 GLU A N 1
ATOM 653 C CA . GLU A 1 83 ? 34.178 3.456 69.008 1.00 27.30 83 GLU A CA 1
ATOM 654 C C . GLU A 1 83 ? 33.007 4.014 69.813 1.00 36.66 83 GLU A C 1
ATOM 655 O O . GLU A 1 83 ? 32.303 3.239 70.473 1.00 35.76 83 GLU A O 1
ATOM 661 N N . TRP A 1 84 ? 32.795 5.333 69.780 1.00 13.04 84 TRP A N 1
ATOM 662 C CA . TRP A 1 84 ? 31.764 6.002 70.562 1.00 15.56 84 TRP A CA 1
ATOM 663 C C . TRP A 1 84 ? 30.399 6.003 69.884 1.00 25.18 84 TRP A C 1
ATOM 664 O O . TRP A 1 84 ? 29.384 6.202 70.560 1.00 21.57 84 TRP A O 1
ATOM 675 N N . ILE A 1 85 ? 30.349 5.801 68.573 1.00 24.91 85 ILE A N 1
ATOM 676 C CA . ILE A 1 85 ? 29.110 5.934 67.818 1.00 8.49 85 ILE A CA 1
ATOM 677 C C . ILE A 1 85 ? 28.261 4.694 68.032 1.00 19.33 85 ILE A C 1
ATOM 678 O O . ILE A 1 85 ? 28.726 3.565 67.837 1.00 11.92 85 ILE A O 1
ATOM 683 N N . VAL A 1 86 ? 27.028 4.906 68.478 1.00 32.14 86 VAL A N 1
ATOM 684 C CA . VAL A 1 86 ? 25.983 3.895 68.564 1.00 9.25 86 VAL A CA 1
ATOM 685 C C . VAL A 1 86 ? 24.855 4.366 67.663 1.00 24.67 86 VAL A C 1
ATOM 686 O O . VAL A 1 86 ? 24.622 5.573 67.541 1.00 46.97 86 VAL A O 1
ATOM 690 N N . PHE A 1 87 ? 24.197 3.437 66.984 1.00 19.87 87 PHE A N 1
ATOM 691 C CA . PHE A 1 87 ? 23.074 3.764 66.118 1.00 4.40 87 PHE A CA 1
ATOM 692 C C . PHE A 1 87 ? 21.759 3.528 66.853 1.00 26.08 87 PHE A C 1
ATOM 693 O O . PHE A 1 87 ? 21.680 2.710 67.769 1.00 17.37 87 PHE A O 1
ATOM 701 N N . SER A 1 88 ? 20.750 4.326 66.501 1.00 29.55 88 SER A N 1
ATOM 702 C CA . SER A 1 88 ? 19.406 4.237 67.060 1.00 14.36 88 SER A CA 1
ATOM 703 C C . SER A 1 88 ? 18.415 4.607 65.975 1.00 25.85 88 SER A C 1
ATOM 704 O O . SER A 1 88 ? 18.733 5.395 65.084 1.00 45.00 88 SER A O 1
ATOM 707 N N . ALA A 1 89 ? 17.212 4.036 66.038 1.00 15.91 89 ALA A N 1
ATOM 708 C CA . ALA A 1 89 ? 16.199 4.410 65.058 1.00 22.43 89 ALA A CA 1
ATOM 709 C C . ALA A 1 89 ? 15.505 5.738 65.386 1.00 31.82 89 ALA A C 1
ATOM 710 O O . ALA A 1 89 ? 14.613 6.157 64.644 1.00 38.02 89 ALA A O 1
ATOM 712 N N . GLY A 1 90 ? 15.901 6.422 66.452 1.00 31.18 90 GLY A N 1
ATOM 713 C CA . GLY A 1 90 ? 15.300 7.683 66.850 1.00 23.02 90 GLY A CA 1
ATOM 714 C C . GLY A 1 90 ? 15.700 7.981 68.279 1.00 18.26 90 GLY A C 1
ATOM 715 O O . GLY A 1 90 ? 16.132 7.062 68.983 1.00 30.86 90 GLY A O 1
ATOM 716 N N . ILE A 1 91 ? 15.550 9.224 68.739 1.00 3.28 91 ILE A N 1
ATOM 717 C CA . ILE A 1 91 ? 15.976 9.554 70.095 1.00 2.63 91 ILE A CA 1
ATOM 718 C C . ILE A 1 91 ? 14.994 9.072 71.173 1.00 5.99 91 ILE A C 1
ATOM 719 O O . ILE A 1 91 ? 15.392 8.823 72.306 1.00 23.90 91 ILE A O 1
ATOM 724 N N . VAL A 1 92 ? 13.713 8.924 70.859 1.00 8.38 92 VAL A N 1
ATOM 725 C CA . VAL A 1 92 ? 12.753 8.439 71.870 1.00 1.91 92 VAL A CA 1
ATOM 726 C C . VAL A 1 92 ? 13.060 6.983 72.257 1.00 27.37 92 VAL A C 1
ATOM 727 O O . VAL A 1 92 ? 12.973 6.618 73.444 1.00 1.79 92 VAL A O 1
ATOM 731 N N . PRO A 1 93 ? 13.388 6.097 71.320 1.00 2.06 93 PRO A N 1
ATOM 732 C CA . PRO A 1 93 ? 13.951 4.816 71.768 1.00 7.48 93 PRO A CA 1
ATOM 733 C C . PRO A 1 93 ? 15.241 4.989 72.572 1.00 21.99 93 PRO A C 1
ATOM 734 O O . PRO A 1 93 ? 15.429 4.309 73.587 1.00 21.55 93 PRO A O 1
ATOM 738 N N . ALA A 1 94 ? 16.102 5.945 72.198 1.00 18.08 94 ALA A N 1
ATOM 739 C CA . ALA A 1 94 ? 17.377 6.111 72.902 1.00 6.86 94 ALA A CA 1
ATOM 740 C C . ALA A 1 94 ? 17.206 6.737 74.276 1.00 21.71 94 ALA A C 1
ATOM 741 O O . ALA A 1 94 ? 17.970 6.420 75.197 1.00 21.90 94 ALA A O 1
ATOM 743 N N . LEU A 1 95 ? 16.210 7.614 74.436 1.00 19.41 95 LEU A N 1
ATOM 744 C CA . LEU A 1 95 ? 15.865 8.091 75.768 1.00 10.19 95 LEU A CA 1
ATOM 745 C C . LEU A 1 95 ? 15.347 6.945 76.612 1.00 14.77 95 LEU A C 1
ATOM 746 O O . LEU A 1 95 ? 15.682 6.830 77.796 1.00 13.02 95 LEU A O 1
ATOM 751 N N . SER A 1 96 ? 14.507 6.095 76.017 1.00 38.48 96 SER A N 1
ATOM 752 C CA . SER A 1 96 ? 13.961 4.957 76.745 1.00 29.11 96 SER A CA 1
ATOM 753 C C . SER A 1 96 ? 15.056 3.965 77.060 1.00 1.72 96 SER A C 1
ATOM 754 O O . SER A 1 96 ? 15.135 3.456 78.181 1.00 27.33 96 SER A O 1
ATOM 757 N N . THR A 1 97 ? 15.922 3.681 76.086 1.00 9.68 97 THR A N 1
ATOM 758 C CA . THR A 1 97 ? 17.082 2.825 76.358 1.00 1.97 97 THR A CA 1
ATOM 759 C C . THR A 1 97 ? 17.929 3.391 77.494 1.00 6.89 97 THR A C 1
ATOM 760 O O . THR A 1 97 ? 18.384 2.647 78.371 1.00 27.03 97 THR A O 1
ATOM 764 N N . SER A 1 98 ? 18.126 4.716 77.514 1.00 9.08 98 SER A N 1
ATOM 765 C CA . SER A 1 98 ? 18.940 5.339 78.551 1.00 2.64 98 SER A CA 1
ATOM 766 C C . SER A 1 98 ? 18.302 5.211 79.920 1.00 1.72 98 SER A C 1
ATOM 767 O O . SER A 1 98 ? 18.974 4.879 80.896 1.00 21.21 98 SER A O 1
ATOM 770 N N . ILE A 1 99 ? 17.006 5.449 80.020 1.00 33.97 99 ILE A N 1
ATOM 771 C CA . ILE A 1 99 ? 16.344 5.264 81.303 1.00 12.11 99 ILE A CA 1
ATOM 772 C C . ILE A 1 99 ? 16.522 3.831 81.791 1.00 1.52 99 ILE A C 1
ATOM 773 O O . ILE A 1 99 ? 16.699 3.586 82.987 1.00 1.48 99 ILE A O 1
ATOM 778 N N . GLN A 1 100 ? 16.435 2.855 80.881 1.00 19.75 100 GLN A N 1
ATOM 779 C CA . GLN A 1 100 ? 16.535 1.462 81.320 1.00 25.00 100 GLN A CA 1
ATOM 780 C C . GLN A 1 100 ? 17.966 1.050 81.677 1.00 1.75 100 GLN A C 1
ATOM 781 O O . GLN A 1 100 ? 18.149 0.271 82.613 1.00 1.76 100 GLN A O 1
ATOM 787 N N . ALA A 1 101 ? 18.988 1.578 80.995 1.00 24.18 101 ALA A N 1
ATOM 788 C CA . ALA A 1 101 ? 20.355 1.168 81.339 1.00 16.78 101 ALA A CA 1
ATOM 789 C C . ALA A 1 101 ? 20.803 1.784 82.658 1.00 8.19 101 ALA A C 1
ATOM 790 O O . ALA A 1 101 ? 21.361 1.091 83.511 1.00 5.14 101 ALA A O 1
ATOM 792 N N . PHE A 1 102 ? 20.478 3.054 82.893 1.00 13.32 102 PHE A N 1
ATOM 793 C CA . PHE A 1 102 ? 21.165 3.828 83.912 1.00 1.74 102 PHE A CA 1
ATOM 794 C C . PHE A 1 102 ? 20.374 4.083 85.180 1.00 1.59 102 PHE A C 1
ATOM 795 O O . PHE A 1 102 ? 20.888 4.749 86.078 1.00 23.09 102 PHE A O 1
ATOM 803 N N . THR A 1 103 ? 19.163 3.562 85.293 1.00 8.13 103 THR A N 1
ATOM 804 C CA . THR A 1 103 ? 18.401 3.610 86.526 1.00 1.42 103 THR A CA 1
ATOM 805 C C . THR A 1 103 ? 17.838 2.231 86.800 1.00 1.45 103 THR A C 1
ATOM 806 O O . THR A 1 103 ? 17.859 1.345 85.940 1.00 1.54 103 THR A O 1
ATOM 810 N N . LYS A 1 104 ? 17.433 2.046 88.047 1.00 6.09 104 LYS A N 1
ATOM 811 C CA . LYS A 1 104 ? 16.583 0.951 88.486 1.00 20.88 104 LYS A CA 1
ATOM 812 C C . LYS A 1 104 ? 15.142 1.457 88.605 1.00 11.33 104 LYS A C 1
ATOM 813 O O . LYS A 1 104 ? 14.881 2.658 88.587 1.00 27.38 104 LYS A O 1
ATOM 819 N N . GLU A 1 105 ? 14.212 0.528 88.757 1.00 3.78 105 GLU A N 1
ATOM 820 C CA . GLU A 1 105 ? 12.801 0.885 88.827 1.00 21.97 105 GLU A CA 1
ATOM 821 C C . GLU A 1 105 ? 12.489 1.788 90.019 1.00 33.64 105 GLU A C 1
ATOM 822 O O . GLU A 1 105 ? 13.028 1.615 91.116 1.00 38.40 105 GLU A O 1
ATOM 828 N N . ASN A 1 106 ? 11.606 2.765 89.790 1.00 35.20 106 ASN A N 1
ATOM 829 C CA . ASN A 1 106 ? 11.172 3.750 90.782 1.00 18.99 106 ASN A CA 1
ATOM 830 C C . ASN A 1 106 ? 12.300 4.663 91.268 1.00 10.14 106 ASN A C 1
ATOM 831 O O . ASN A 1 106 ? 12.155 5.302 92.315 1.00 1.67 106 ASN A O 1
ATOM 836 N N . GLU A 1 107 ? 13.440 4.702 90.577 1.00 15.85 107 GLU A N 1
ATOM 837 C CA . GLU A 1 107 ? 14.440 5.739 90.834 1.00 26.43 107 GLU A CA 1
ATOM 838 C C . GLU A 1 107 ? 14.097 7.012 90.053 1.00 23.78 107 GLU A C 1
ATOM 839 O O . GLU A 1 107 ? 13.279 7.005 89.132 1.00 38.08 107 GLU A O 1
ATOM 845 N N . SER A 1 108 ? 14.746 8.111 90.422 1.00 17.05 108 SER A N 1
ATOM 846 C CA . SER A 1 108 ? 14.368 9.435 89.938 1.00 3.80 108 SER A CA 1
ATOM 847 C C . SER A 1 108 ? 15.142 9.795 88.679 1.00 1.38 108 SER A C 1
ATOM 848 O O . SER A 1 108 ? 16.360 9.605 88.619 1.00 40.35 108 SER A O 1
ATOM 851 N N . VAL A 1 109 ? 14.431 10.332 87.695 1.00 1.37 109 VAL A N 1
ATOM 852 C CA . VAL A 1 109 ? 14.985 10.937 86.489 1.00 6.78 109 VAL A CA 1
ATOM 853 C C . VAL A 1 109 ? 14.363 12.329 86.370 1.00 10.81 109 VAL A C 1
ATOM 854 O O . VAL A 1 109 ? 13.149 12.496 86.575 1.00 1.37 109 VAL A O 1
ATOM 858 N N . LEU A 1 110 ? 15.201 13.330 86.070 1.00 10.16 110 LEU A N 1
ATOM 859 C CA . LEU A 1 110 ? 14.810 14.737 86.112 1.00 5.96 110 LEU A CA 1
ATOM 860 C C . LEU A 1 110 ? 14.738 15.357 84.718 1.00 9.90 110 LEU A C 1
ATOM 861 O O . LEU A 1 110 ? 15.549 15.046 83.833 1.00 9.18 110 LEU A O 1
ATOM 866 N N . VAL A 1 111 ? 13.749 16.232 84.539 1.00 1.37 111 VAL A N 1
ATOM 867 C CA . VAL A 1 111 ? 13.523 16.968 83.305 1.00 14.63 111 VAL A CA 1
ATOM 868 C C . VAL A 1 111 ? 13.199 18.432 83.651 1.00 1.40 111 VAL A C 1
ATOM 869 O O . VAL A 1 111 ? 12.888 18.776 84.794 1.00 1.39 111 VAL A O 1
ATOM 873 N N . GLN A 1 112 ? 13.266 19.307 82.652 1.00 15.01 112 GLN A N 1
ATOM 874 C CA . GLN A 1 112 ? 13.048 20.744 82.879 1.00 27.66 112 GLN A CA 1
ATOM 875 C C . GLN A 1 112 ? 11.944 21.262 81.964 1.00 12.33 112 GLN A C 1
ATOM 876 O O . GLN A 1 112 ? 12.194 21.585 80.794 1.00 6.58 112 GLN A O 1
ATOM 882 N N . PRO A 1 113 ? 10.701 21.283 82.437 1.00 14.99 113 PRO A N 1
ATOM 883 C CA . PRO A 1 113 ? 9.591 21.801 81.611 1.00 27.32 113 PRO A CA 1
ATOM 884 C C . PRO A 1 113 ? 9.646 23.318 81.501 1.00 32.83 113 PRO A C 1
ATOM 885 O O . PRO A 1 113 ? 10.236 23.986 82.363 1.00 28.81 113 PRO A O 1
ATOM 889 N N . PRO A 1 114 ? 9.036 23.915 80.450 1.00 33.50 114 PRO A N 1
ATOM 890 C CA . PRO A 1 114 ? 8.304 23.239 79.372 1.00 27.72 114 PRO A CA 1
ATOM 891 C C . PRO A 1 114 ? 9.211 22.496 78.409 1.00 21.23 114 PRO A C 1
ATOM 892 O O . PRO A 1 114 ? 10.089 23.150 77.836 1.00 15.06 114 PRO A O 1
ATOM 896 N N . ILE A 1 115 ? 8.925 21.213 78.150 1.00 1.60 115 ILE A N 1
ATOM 897 C CA . ILE A 1 115 ? 9.853 20.318 77.459 1.00 1.60 115 ILE A CA 1
ATOM 898 C C . ILE A 1 115 ? 9.083 19.247 76.701 1.00 16.20 115 ILE A C 1
ATOM 899 O O . ILE A 1 115 ? 7.957 18.895 77.061 1.00 29.50 115 ILE A O 1
ATOM 904 N N . TYR A 1 116 ? 9.724 18.704 75.657 1.00 17.03 116 TYR A N 1
ATOM 905 C CA . TYR A 1 116 ? 9.287 17.577 74.830 1.00 26.53 116 TYR A CA 1
ATOM 906 C C . TYR A 1 116 ? 8.567 16.517 75.643 1.00 18.00 116 TYR A C 1
ATOM 907 O O . TYR A 1 116 ? 9.154 15.960 76.576 1.00 14.02 116 TYR A O 1
ATOM 916 N N . PRO A 1 117 ? 7.326 16.187 75.310 1.00 23.54 117 PRO A N 1
ATOM 917 C CA . PRO A 1 117 ? 6.531 15.314 76.183 1.00 1.64 117 PRO A CA 1
ATOM 918 C C . PRO A 1 117 ? 7.118 13.912 76.338 1.00 19.61 117 PRO A C 1
ATOM 919 O O . PRO A 1 117 ? 7.013 13.341 77.436 1.00 18.76 117 PRO A O 1
ATOM 923 N N . PRO A 1 118 ? 7.769 13.287 75.278 1.00 7.23 118 PRO A N 1
ATOM 924 C CA . PRO A 1 118 ? 8.391 11.962 75.493 1.00 7.07 118 PRO A CA 1
ATOM 925 C C . PRO A 1 118 ? 9.371 11.892 76.660 1.00 18.40 118 PRO A C 1
ATOM 926 O O . PRO A 1 118 ? 9.663 10.806 77.171 1.00 31.40 118 PRO A O 1
ATOM 930 N N . PHE A 1 119 ? 9.912 13.029 77.082 1.00 19.27 119 PHE A N 1
ATOM 931 C CA . PHE A 1 119 ? 10.649 13.051 78.340 1.00 1.49 119 PHE A CA 1
ATOM 932 C C . PHE A 1 119 ? 9.730 12.726 79.511 1.00 1.47 119 PHE A C 1
ATOM 933 O O . PHE A 1 119 ? 10.186 12.209 80.527 1.00 15.78 119 PHE A O 1
ATOM 941 N N . PHE A 1 120 ? 8.453 13.119 79.432 1.00 7.97 120 PHE A N 1
ATOM 942 C CA . PHE A 1 120 ? 7.495 12.767 80.483 1.00 4.51 120 PHE A CA 1
ATOM 943 C C . PHE A 1 120 ? 7.067 11.300 80.370 1.00 1.52 120 PHE A C 1
ATOM 944 O O . PHE A 1 120 ? 7.115 10.547 81.350 1.00 1.52 120 PHE A O 1
ATOM 952 N N . GLU A 1 121 ? 6.694 10.870 79.165 1.00 1.54 121 GLU A N 1
ATOM 953 C CA . GLU A 1 121 ? 6.022 9.585 78.991 1.00 33.59 121 GLU A CA 1
ATOM 954 C C . GLU A 1 121 ? 6.963 8.400 79.210 1.00 17.72 121 GLU A C 1
ATOM 955 O O . GLU A 1 121 ? 6.593 7.433 79.882 1.00 18.59 121 GLU A O 1
ATOM 961 N N . MET A 1 122 ? 8.211 8.502 78.757 1.00 17.97 122 MET A N 1
ATOM 962 C CA . MET A 1 122 ? 9.129 7.368 78.854 1.00 5.80 122 MET A CA 1
ATOM 963 C C . MET A 1 122 ? 9.585 7.130 80.287 1.00 5.27 122 MET A C 1
ATOM 964 O O . MET A 1 122 ? 9.882 5.996 80.668 1.00 24.74 122 MET A O 1
ATOM 969 N N . VAL A 1 123 ? 9.719 8.190 81.074 1.00 20.32 123 VAL A N 1
ATOM 970 C CA . VAL A 1 123 ? 10.128 8.040 82.469 1.00 26.02 123 VAL A CA 1
ATOM 971 C C . VAL A 1 123 ? 9.082 7.262 83.266 1.00 1.48 123 VAL A C 1
ATOM 972 O O . VAL A 1 123 ? 9.416 6.409 84.093 1.00 1.49 123 VAL A O 1
ATOM 976 N N . THR A 1 124 ? 7.812 7.650 83.120 1.00 1.52 124 THR A N 1
ATOM 977 C CA . THR A 1 124 ? 6.724 7.115 83.932 1.00 12.67 124 THR A CA 1
ATOM 978 C C . THR A 1 124 ? 6.240 5.754 83.432 1.00 1.64 124 THR A C 1
ATOM 979 O O . THR A 1 124 ? 5.868 4.907 84.237 1.00 16.94 124 THR A O 1
ATOM 983 N N . THR A 1 125 ? 6.209 5.532 82.117 1.00 1.62 125 THR A N 1
ATOM 984 C CA . THR A 1 125 ? 5.789 4.232 81.611 1.00 1.66 125 THR A CA 1
ATOM 985 C C . THR A 1 125 ? 6.788 3.134 81.982 1.00 5.97 125 THR A C 1
ATOM 986 O O . THR A 1 125 ? 6.407 1.960 82.066 1.00 8.23 125 THR A O 1
ATOM 990 N N . ASN A 1 126 ? 8.046 3.495 82.233 1.00 9.80 126 ASN A N 1
ATOM 991 C CA . ASN A 1 126 ? 9.085 2.565 82.645 1.00 1.53 126 ASN A CA 1
ATOM 992 C C . ASN A 1 126 ? 9.213 2.490 84.156 1.00 10.45 126 ASN A C 1
ATOM 993 O O . ASN A 1 126 ? 10.252 2.063 84.670 1.00 2.07 126 ASN A O 1
ATOM 998 N N . ASN A 1 127 ? 8.204 2.967 84.873 1.00 16.41 127 ASN A N 1
ATOM 999 C CA . ASN A 1 127 ? 8.131 2.845 86.328 1.00 28.01 127 ASN A CA 1
ATOM 1000 C C . ASN A 1 127 ? 9.367 3.432 86.985 1.00 18.43 127 ASN A C 1
ATOM 1001 O O . ASN A 1 127 ? 9.956 2.850 87.901 1.00 29.13 127 ASN A O 1
ATOM 1006 N N . ARG A 1 128 ? 9.776 4.583 86.493 1.00 13.85 128 ARG A N 1
ATOM 1007 C CA . ARG A 1 128 ? 10.700 5.413 87.238 1.00 21.00 128 ARG A CA 1
ATOM 1008 C C . ARG A 1 128 ? 9.955 6.645 87.742 1.00 28.33 128 ARG A C 1
ATOM 1009 O O . ARG A 1 128 ? 8.808 6.916 87.370 1.00 15.09 128 ARG A O 1
ATOM 1017 N N . GLN A 1 129 ? 10.536 7.280 88.775 1.00 38.60 129 GLN A N 1
ATOM 1018 C CA . GLN A 1 129 ? 9.993 8.518 89.371 1.00 18.64 129 GLN A CA 1
ATOM 1019 C C . GLN A 1 129 ? 10.252 9.707 88.489 1.00 15.26 129 GLN A C 1
ATOM 1020 O O . GLN A 1 129 ? 11.375 9.923 88.126 1.00 21.10 129 GLN A O 1
ATOM 1026 N N . LEU A 1 130 ? 9.181 10.406 88.159 1.00 23.60 130 LEU A N 1
ATOM 1027 C CA . LEU A 1 130 ? 9.303 11.669 87.452 1.00 19.15 130 LEU A CA 1
ATOM 1028 C C . LEU A 1 130 ? 9.676 12.747 88.453 1.00 37.42 130 LEU A C 1
ATOM 1029 O O . LEU A 1 130 ? 8.921 13.021 89.391 1.00 35.59 130 LEU A O 1
ATOM 1034 N N . CYS A 1 131 ? 10.845 13.342 88.271 1.00 44.17 131 CYS A N 1
ATOM 1035 C CA . CYS A 1 131 ? 11.203 14.554 88.978 1.00 21.99 131 CYS A CA 1
ATOM 1036 C C . CYS A 1 131 ? 11.359 15.658 87.947 1.00 30.71 131 CYS A C 1
ATOM 1037 O O . CYS A 1 131 ? 11.677 15.398 86.782 1.00 28.81 131 CYS A O 1
ATOM 1040 N N . VAL A 1 132 ? 11.030 16.882 88.362 1.00 34.31 132 VAL A N 1
ATOM 1041 C CA . VAL A 1 132 ? 11.096 18.058 87.504 1.00 13.18 132 VAL A CA 1
ATOM 1042 C C . VAL A 1 132 ? 11.970 19.109 88.164 1.00 2.88 132 VAL A C 1
ATOM 1043 O O . VAL A 1 132 ? 12.220 19.076 89.374 1.00 3.54 132 VAL A O 1
ATOM 1047 N N . SER A 1 133 ? 12.525 19.972 87.326 1.00 1.38 133 SER A N 1
ATOM 1048 C CA . SER A 1 133 ? 13.072 21.265 87.747 1.00 25.58 133 SER A CA 1
ATOM 1049 C C . SER A 1 133 ? 12.653 22.294 86.700 1.00 31.58 133 SER A C 1
ATOM 1050 O O . SER A 1 133 ? 13.408 22.602 85.769 1.00 30.60 133 SER A O 1
ATOM 1053 N N . PRO A 1 134 ? 11.446 22.851 86.828 1.00 27.16 134 PRO A N 1
ATOM 1054 C CA . PRO A 1 134 ? 10.884 23.727 85.777 1.00 5.89 134 PRO A CA 1
ATOM 1055 C C . PRO A 1 134 ? 11.747 24.946 85.440 1.00 1.43 134 PRO A C 1
ATOM 1056 O O . PRO A 1 134 ? 12.328 25.580 86.319 1.00 1.41 134 PRO A O 1
ATOM 1060 N N . LEU A 1 135 ? 11.792 25.284 84.151 1.00 1.45 135 LEU A N 1
ATOM 1061 C CA . LEU A 1 135 ? 12.483 26.475 83.672 1.00 30.09 135 LEU A CA 1
ATOM 1062 C C . LEU A 1 135 ? 11.763 27.764 84.112 1.00 20.50 135 LEU A C 1
ATOM 1063 O O . LEU A 1 135 ? 10.563 27.775 84.400 1.00 15.70 135 LEU A O 1
ATOM 1068 N N . GLN A 1 136 ? 12.544 28.837 84.210 1.00 21.78 136 GLN A N 1
ATOM 1069 C CA . GLN A 1 136 ? 12.011 30.155 84.661 1.00 22.77 136 GLN A CA 1
ATOM 1070 C C . GLN A 1 136 ? 12.032 31.169 83.533 1.00 12.44 136 GLN A C 1
ATOM 1071 O O . GLN A 1 136 ? 13.051 31.244 82.953 1.00 1.52 136 GLN A O 1
ATOM 1077 N N . LYS A 1 137 ? 10.872 31.759 83.212 1.00 7.67 137 LYS A N 1
ATOM 1078 C CA . LYS A 1 137 ? 10.673 32.752 82.162 1.00 14.34 137 LYS A CA 1
ATOM 1079 C C . LYS A 1 137 ? 11.118 34.134 82.638 1.00 29.67 137 LYS A C 1
ATOM 1080 O O . LYS A 1 137 ? 10.634 34.632 83.659 1.00 30.87 137 LYS A O 1
ATOM 1086 N N . GLN A 1 138 ? 12.108 34.709 81.964 1.00 24.58 138 GLN A N 1
ATOM 1087 C CA . GLN A 1 138 ? 12.512 36.068 82.293 1.00 21.25 138 GLN A CA 1
ATOM 1088 C C . GLN A 1 138 ? 12.791 36.839 81.017 1.00 27.39 138 GLN A C 1
ATOM 1089 O O . GLN A 1 138 ? 13.509 36.357 80.134 1.00 21.52 138 GLN A O 1
ATOM 1095 N N . ASN A 1 139 ? 12.241 38.052 80.954 1.00 30.39 139 ASN A N 1
ATOM 1096 C CA . ASN A 1 139 ? 12.561 39.015 79.907 1.00 38.79 139 ASN A CA 1
ATOM 1097 C C . ASN A 1 139 ? 12.434 38.402 78.509 1.00 41.54 139 ASN A C 1
ATOM 1098 O O . ASN A 1 139 ? 13.259 38.646 77.623 1.00 51.33 139 ASN A O 1
ATOM 1103 N N . ASP A 1 140 ? 11.373 37.613 78.316 1.00 13.33 140 ASP A N 1
ATOM 1104 C CA . ASP A 1 140 ? 11.115 36.914 77.057 1.00 12.02 140 ASP A CA 1
ATOM 1105 C C . ASP A 1 140 ? 12.262 35.980 76.636 1.00 16.88 140 ASP A C 1
ATOM 1106 O O . ASP A 1 140 ? 12.596 35.850 75.453 1.00 15.09 140 ASP A O 1
ATOM 1111 N N . THR A 1 141 ? 12.877 35.318 77.615 1.00 13.06 141 THR A N 1
ATOM 1112 C CA . THR A 1 141 ? 13.660 34.115 77.351 1.00 16.56 141 THR A CA 1
ATOM 1113 C C . THR A 1 141 ? 13.558 33.199 78.573 1.00 2.14 141 THR A C 1
ATOM 1114 O O . THR A 1 141 ? 12.949 33.554 79.585 1.00 17.53 141 THR A O 1
ATOM 1118 N N . TYR A 1 142 ? 14.233 32.056 78.536 1.00 19.88 142 TYR A N 1
ATOM 1119 C CA . TYR A 1 142 ? 14.192 31.107 79.642 1.00 5.80 142 TYR A CA 1
ATOM 1120 C C . TYR A 1 142 ? 15.571 30.993 80.266 1.00 15.35 142 TYR A C 1
ATOM 1121 O O . TYR A 1 142 ? 16.588 31.106 79.570 1.00 13.24 142 TYR A O 1
ATOM 1130 N N . VAL A 1 143 ? 15.604 30.839 81.590 1.00 9.13 143 VAL A N 1
ATOM 1131 C CA . VAL A 1 143 ? 16.844 30.546 82.292 1.00 2.24 143 VAL A CA 1
ATOM 1132 C C . VAL A 1 143 ? 16.557 29.422 83.268 1.00 5.38 143 VAL A C 1
ATOM 1133 O O . VAL A 1 143 ? 15.432 29.268 83.755 1.00 10.47 143 VAL A O 1
ATOM 1137 N N . ILE A 1 144 ? 17.602 28.667 83.584 1.00 17.90 144 ILE A N 1
ATOM 1138 C CA . ILE A 1 144 ? 17.493 27.537 84.497 1.00 18.38 144 ILE A CA 1
ATOM 1139 C C . ILE A 1 144 ? 17.489 28.041 85.933 1.00 28.61 144 ILE A C 1
ATOM 1140 O O . ILE A 1 144 ? 18.252 28.945 86.310 1.00 31.09 144 ILE A O 1
ATOM 1145 N N . ASP A 1 145 ? 16.639 27.431 86.754 1.00 27.15 145 ASP A N 1
ATOM 1146 C CA . ASP A 1 145 ? 16.606 27.700 88.185 1.00 11.21 145 ASP A CA 1
ATOM 1147 C C . ASP A 1 145 ? 17.626 26.771 88.844 1.00 23.25 145 ASP A C 1
ATOM 1148 O O . ASP A 1 145 ? 17.315 25.697 89.357 1.00 39.88 145 ASP A O 1
ATOM 1153 N N . PHE A 1 146 ? 18.880 27.222 88.822 1.00 29.55 146 PHE A N 1
ATOM 1154 C CA . PHE A 1 146 ? 19.999 26.428 89.316 1.00 20.40 146 PHE A CA 1
ATOM 1155 C C . PHE A 1 146 ? 19.915 26.210 90.817 1.00 23.44 146 PHE A C 1
ATOM 1156 O O . PHE A 1 146 ? 20.447 25.216 91.329 1.00 32.82 146 PHE A O 1
ATOM 1164 N N . LYS A 1 147 ? 19.304 27.150 91.539 1.00 11.24 147 LYS A N 1
ATOM 1165 C CA . LYS A 1 147 ? 19.030 26.943 92.956 1.00 12.53 147 LYS A CA 1
ATOM 1166 C C . LYS A 1 147 ? 17.981 25.848 93.149 1.00 15.28 147 LYS A C 1
ATOM 1167 O O . LYS A 1 147 ? 18.078 25.042 94.082 1.00 16.15 147 LYS A O 1
ATOM 1173 N N . HIS A 1 148 ? 16.923 25.872 92.335 1.00 25.16 148 HIS A N 1
ATOM 1174 C CA . HIS A 1 148 ? 15.929 24.798 92.338 1.00 14.03 148 HIS A CA 1
ATOM 1175 C C . HIS A 1 148 ? 16.520 23.503 91.796 1.00 4.70 148 HIS A C 1
ATOM 1176 O O . HIS A 1 148 ? 16.192 22.413 92.279 1.00 13.70 148 HIS A O 1
ATOM 1183 N N . LEU A 1 149 ? 17.349 23.598 90.757 1.00 6.93 149 LEU A N 1
ATOM 1184 C CA . LEU A 1 149 ? 17.982 22.403 90.198 1.00 19.28 149 LEU A CA 1
ATOM 1185 C C . LEU A 1 149 ? 18.879 21.722 91.217 1.00 9.68 149 LEU A C 1
ATOM 1186 O O . LEU A 1 149 ? 18.853 20.497 91.356 1.00 19.08 149 LEU A O 1
ATOM 1191 N N . GLU A 1 150 ? 19.672 22.501 91.943 1.00 16.55 150 GLU A N 1
ATOM 1192 C CA . GLU A 1 150 ? 20.549 21.901 92.935 1.00 24.89 150 GLU A CA 1
ATOM 1193 C C . GLU A 1 150 ? 19.767 21.296 94.097 1.00 14.97 150 GLU A C 1
ATOM 1194 O O . GLU A 1 150 ? 20.197 20.280 94.650 1.00 29.88 150 GLU A O 1
ATOM 1200 N N . LYS A 1 151 ? 18.580 21.824 94.412 1.00 1.35 151 LYS A N 1
ATOM 1201 C CA . LYS A 1 151 ? 17.763 21.229 95.472 1.00 8.54 151 LYS A CA 1
ATOM 1202 C C . LYS A 1 151 ? 17.300 19.815 95.116 1.00 21.43 151 LYS A C 1
ATOM 1203 O O . LYS A 1 151 ? 17.332 18.908 95.960 1.00 14.95 151 LYS A O 1
ATOM 1209 N N . GLN A 1 152 ? 16.935 19.591 93.853 1.00 22.32 152 GLN A N 1
ATOM 1210 C CA . GLN A 1 152 ? 16.416 18.288 93.467 1.00 20.94 152 GLN A CA 1
ATOM 1211 C C . GLN A 1 152 ? 17.525 17.246 93.409 1.00 20.26 152 GLN A C 1
ATOM 1212 O O . GLN A 1 152 ? 17.298 16.084 93.755 1.00 17.55 152 GLN A O 1
ATOM 1218 N N . PHE A 1 153 ? 18.734 17.656 93.021 1.00 22.60 153 PHE A N 1
ATOM 1219 C CA . PHE A 1 153 ? 19.868 16.740 92.988 1.00 1.35 153 PHE A CA 1
ATOM 1220 C C . PHE A 1 153 ? 20.195 16.194 94.365 1.00 1.38 153 PHE A C 1
ATOM 1221 O O . PHE A 1 153 ? 20.714 15.082 94.475 1.00 20.86 153 PHE A O 1
ATOM 1229 N N . GLN A 1 154 ? 19.911 16.954 95.421 1.00 1.39 154 GLN A N 1
ATOM 1230 C CA . GLN A 1 154 ? 20.188 16.495 96.776 1.00 5.40 154 GLN A CA 1
ATOM 1231 C C . GLN A 1 154 ? 19.304 15.326 97.209 1.00 24.53 154 GLN A C 1
ATOM 1232 O O . GLN A 1 154 ? 19.600 14.703 98.237 1.00 34.26 154 GLN A O 1
ATOM 1238 N N . GLN A 1 155 ? 18.262 14.984 96.443 1.00 34.94 155 GLN A N 1
ATOM 1239 C CA . GLN A 1 155 ? 17.347 13.895 96.794 1.00 24.59 155 GLN A CA 1
ATOM 1240 C C . GLN A 1 155 ? 17.738 12.555 96.187 1.00 24.37 155 GLN A C 1
ATOM 1241 O O . GLN A 1 155 ? 16.997 11.583 96.357 1.00 28.71 155 GLN A O 1
ATOM 1247 N N . GLY A 1 156 ? 18.859 12.496 95.476 1.00 17.58 156 GLY A N 1
ATOM 1248 C CA . GLY A 1 156 ? 19.412 11.276 94.944 1.00 1.45 156 GLY A CA 1
ATOM 1249 C C . GLY A 1 156 ? 19.218 11.054 93.465 1.00 5.73 156 GLY A C 1
ATOM 1250 O O . GLY A 1 156 ? 19.405 9.920 93.006 1.00 7.72 156 GLY A O 1
ATOM 1251 N N . ILE A 1 157 ? 19.030 12.122 92.681 1.00 13.22 157 ILE A N 1
ATOM 1252 C CA . ILE A 1 157 ? 18.726 11.968 91.263 1.00 1.36 157 ILE A CA 1
ATOM 1253 C C . ILE A 1 157 ? 19.830 11.192 90.574 1.00 30.87 157 ILE A C 1
ATOM 1254 O O . ILE A 1 157 ? 21.011 11.553 90.642 1.00 40.43 157 ILE A O 1
ATOM 1259 N N . LYS A 1 158 ? 19.436 10.131 89.876 1.00 42.25 158 LYS A N 1
ATOM 1260 C CA . LYS A 1 158 ? 20.357 9.267 89.155 1.00 38.51 158 LYS A CA 1
ATOM 1261 C C . LYS A 1 158 ? 20.550 9.720 87.724 1.00 29.18 158 LYS A C 1
ATOM 1262 O O . LYS A 1 158 ? 21.658 9.581 87.190 1.00 41.44 158 LYS A O 1
ATOM 1268 N N . LEU A 1 159 ? 19.507 10.271 87.102 1.00 1.33 159 LEU A N 1
ATOM 1269 C CA . LEU A 1 159 ? 19.534 10.620 85.688 1.00 1.73 159 LEU A CA 1
ATOM 1270 C C . LEU A 1 159 ? 18.920 12.004 85.450 1.00 22.35 159 LEU A C 1
ATOM 1271 O O . LEU A 1 159 ? 18.114 12.495 86.248 1.00 8.66 159 LEU A O 1
ATOM 1276 N N . MET A 1 160 ? 19.379 12.673 84.391 1.00 18.79 160 MET A N 1
ATOM 1277 C CA . MET A 1 160 ? 18.744 13.894 83.910 1.00 21.05 160 MET A CA 1
ATOM 1278 C C . MET A 1 160 ? 18.630 13.832 82.393 1.00 23.30 160 MET A C 1
ATOM 1279 O O . MET A 1 160 ? 19.620 13.537 81.715 1.00 21.38 160 MET A O 1
ATOM 1284 N N . LEU A 1 161 ? 17.444 14.134 81.850 1.00 9.63 161 LEU A N 1
ATOM 1285 C CA . LEU A 1 161 ? 17.281 14.227 80.399 1.00 8.96 161 LEU A CA 1
ATOM 1286 C C . LEU A 1 161 ? 17.280 15.709 80.036 1.00 13.68 161 LEU A C 1
ATOM 1287 O O . LEU A 1 161 ? 16.269 16.395 80.190 1.00 31.47 161 LEU A O 1
ATOM 1292 N N . LEU A 1 162 ? 18.371 16.125 79.424 1.00 1.74 162 LEU A N 1
ATOM 1293 C CA . LEU A 1 162 ? 18.558 17.519 79.041 1.00 9.05 162 LEU A CA 1
ATOM 1294 C C . LEU A 1 162 ? 18.242 17.731 77.567 1.00 27.41 162 LEU A C 1
ATOM 1295 O O . LEU A 1 162 ? 18.580 16.869 76.758 1.00 31.51 162 LEU A O 1
ATOM 1300 N N . CYS A 1 163 ? 17.565 18.828 77.253 1.00 20.16 163 CYS A N 1
ATOM 1301 C CA . CYS A 1 163 ? 17.336 19.229 75.865 1.00 13.70 163 CYS A CA 1
ATOM 1302 C C . CYS A 1 163 ? 18.238 20.425 75.538 1.00 22.13 163 CYS A C 1
ATOM 1303 O O . CYS A 1 163 ? 18.207 21.457 76.224 1.00 2.43 163 CYS A O 1
ATOM 1306 N N . SER A 1 164 ? 19.069 20.250 74.533 1.00 15.80 164 SER A N 1
ATOM 1307 C CA . SER A 1 164 ? 19.962 21.283 74.057 1.00 28.49 164 SER A CA 1
ATOM 1308 C C . SER A 1 164 ? 20.094 21.163 72.545 1.00 23.62 164 SER A C 1
ATOM 1309 O O . SER A 1 164 ? 20.681 20.191 72.044 1.00 11.54 164 SER A O 1
ATOM 1312 N N . PRO A 1 165 ? 19.494 22.094 71.779 1.00 10.53 165 PRO A N 1
ATOM 1313 C CA . PRO A 1 165 ? 18.648 23.219 72.194 1.00 4.50 165 PRO A CA 1
ATOM 1314 C C . PRO A 1 165 ? 17.261 22.741 72.655 1.00 17.01 165 PRO A C 1
ATOM 1315 O O . PRO A 1 165 ? 16.904 21.606 72.396 1.00 20.54 165 PRO A O 1
ATOM 1319 N N . HIS A 1 166 ? 16.502 23.604 73.326 1.00 17.27 166 HIS A N 1
ATOM 1320 C CA . HIS A 1 166 ? 15.340 23.190 74.104 1.00 25.59 166 HIS A CA 1
ATOM 1321 C C . HIS A 1 166 ? 14.022 23.370 73.356 1.00 21.32 166 HIS A C 1
ATOM 1322 O O . HIS A 1 166 ? 13.505 24.480 73.241 1.00 25.48 166 HIS A O 1
ATOM 1329 N N . ASN A 1 167 ? 13.449 22.277 72.942 1.00 30.86 167 ASN A N 1
ATOM 1330 C CA . ASN A 1 167 ? 12.100 22.232 72.410 1.00 24.70 167 ASN A CA 1
ATOM 1331 C C . ASN A 1 167 ? 11.115 22.269 73.575 1.00 26.17 167 ASN A C 1
ATOM 1332 O O . ASN A 1 167 ? 11.218 21.442 74.484 1.00 41.70 167 ASN A O 1
ATOM 1337 N N . PRO A 1 168 ? 10.126 23.185 73.574 1.00 10.07 168 PRO A N 1
ATOM 1338 C CA . PRO A 1 168 ? 9.641 24.049 72.496 1.00 2.07 168 PRO A CA 1
ATOM 1339 C C . PRO A 1 168 ? 10.127 25.497 72.417 1.00 9.09 168 PRO A C 1
ATOM 1340 O O . PRO A 1 168 ? 9.852 26.171 71.411 1.00 2.56 168 PRO A O 1
ATOM 1344 N N . ILE A 1 169 ? 10.852 25.967 73.435 1.00 19.23 169 ILE A N 1
ATOM 1345 C CA . ILE A 1 169 ? 11.177 27.393 73.541 1.00 28.12 169 ILE A CA 1
ATOM 1346 C C . ILE A 1 169 ? 12.282 27.823 72.565 1.00 29.81 169 ILE A C 1
ATOM 1347 O O . ILE A 1 169 ? 12.300 28.974 72.114 1.00 27.30 169 ILE A O 1
ATOM 1352 N N . GLY A 1 170 ? 13.197 26.919 72.206 1.00 29.66 170 GLY A N 1
ATOM 1353 C CA . GLY A 1 170 ? 14.301 27.221 71.300 1.00 14.43 170 GLY A CA 1
ATOM 1354 C C . GLY A 1 170 ? 15.587 27.717 71.935 1.00 11.59 170 GLY A C 1
ATOM 1355 O O . GLY A 1 170 ? 16.448 28.245 71.223 1.00 3.83 170 GLY A O 1
ATOM 1356 N N . ARG A 1 171 ? 15.792 27.485 73.229 1.00 6.59 171 ARG A N 1
ATOM 1357 C CA . ARG A 1 171 ? 16.991 27.981 73.880 1.00 3.22 171 ARG A CA 1
ATOM 1358 C C . ARG A 1 171 ? 18.203 27.190 73.414 1.00 16.32 171 ARG A C 1
ATOM 1359 O O . ARG A 1 171 ? 18.186 25.957 73.386 1.00 32.78 171 ARG A O 1
ATOM 1367 N N . VAL A 1 172 ? 19.245 27.906 73.040 1.00 23.84 172 VAL A N 1
ATOM 1368 C CA . VAL A 1 172 ? 20.558 27.357 72.749 1.00 4.12 172 VAL A CA 1
ATOM 1369 C C . VAL A 1 172 ? 21.437 27.729 73.932 1.00 21.13 172 VAL A C 1
ATOM 1370 O O . VAL A 1 172 ? 21.808 28.896 74.091 1.00 26.04 172 VAL A O 1
ATOM 1374 N N . TRP A 1 173 ? 21.728 26.762 74.799 1.00 22.46 173 TRP A N 1
ATOM 1375 C CA . TRP A 1 173 ? 22.444 27.073 76.029 1.00 23.91 173 TRP A CA 1
ATOM 1376 C C . TRP A 1 173 ? 23.851 27.575 75.726 1.00 19.25 173 TRP A C 1
ATOM 1377 O O . TRP A 1 173 ? 24.533 27.084 74.822 1.00 27.67 173 TRP A O 1
ATOM 1388 N N . THR A 1 174 ? 24.262 28.600 76.459 1.00 30.51 174 THR A N 1
ATOM 1389 C CA . THR A 1 174 ? 25.615 29.108 76.335 1.00 11.87 174 THR A CA 1
ATOM 1390 C C . THR A 1 174 ? 26.594 28.128 76.957 1.00 13.38 174 THR A C 1
ATOM 1391 O O . THR A 1 174 ? 26.223 27.234 77.725 1.00 22.94 174 THR A O 1
ATOM 1395 N N . LYS A 1 175 ? 27.876 28.365 76.705 1.00 22.03 175 LYS A N 1
ATOM 1396 C CA . LYS A 1 175 ? 28.868 27.518 77.346 1.00 14.60 175 LYS A CA 1
ATOM 1397 C C . LYS A 1 175 ? 28.885 27.727 78.849 1.00 20.71 175 LYS A C 1
ATOM 1398 O O . LYS A 1 175 ? 29.037 26.754 79.597 1.00 32.12 175 LYS A O 1
ATOM 1404 N N . GLU A 1 176 ? 28.640 28.952 79.319 1.00 19.35 176 GLU A N 1
ATOM 1405 C CA . GLU A 1 176 ? 28.695 29.179 80.761 1.00 14.37 176 GLU A CA 1
ATOM 1406 C C . GLU A 1 176 ? 27.627 28.372 81.474 1.00 17.06 176 GLU A C 1
ATOM 1407 O O . GLU A 1 176 ? 27.885 27.766 82.518 1.00 22.41 176 GLU A O 1
ATOM 1413 N N . GLU A 1 177 ? 26.437 28.303 80.881 1.00 24.80 177 GLU A N 1
ATOM 1414 C CA . GLU A 1 177 ? 25.349 27.546 81.474 1.00 13.26 177 GLU A CA 1
ATOM 1415 C C . GLU A 1 177 ? 25.693 26.059 81.530 1.00 31.53 177 GLU A C 1
ATOM 1416 O O . GLU A 1 177 ? 25.590 25.421 82.588 1.00 32.04 177 GLU A O 1
ATOM 1422 N N . LEU A 1 178 ? 26.119 25.486 80.396 1.00 26.71 178 LEU A N 1
ATOM 1423 C CA . LEU A 1 178 ? 26.460 24.071 80.398 1.00 8.55 178 LEU A CA 1
ATOM 1424 C C . LEU A 1 178 ? 27.654 23.812 81.303 1.00 20.51 178 LEU A C 1
ATOM 1425 O O . LEU A 1 178 ? 27.685 22.798 82.005 1.00 35.14 178 LEU A O 1
ATOM 1430 N N . ILE A 1 179 ? 28.630 24.731 81.338 1.00 9.78 179 ILE A N 1
ATOM 1431 C CA . ILE A 1 179 ? 29.703 24.619 82.337 1.00 20.71 179 ILE A CA 1
ATOM 1432 C C . ILE A 1 179 ? 29.118 24.604 83.740 1.00 26.40 179 ILE A C 1
ATOM 1433 O O . ILE A 1 179 ? 29.538 23.830 84.607 1.00 40.10 179 ILE A O 1
ATOM 1438 N N . LYS A 1 180 ? 28.168 25.492 83.995 1.00 35.11 180 LYS A N 1
ATOM 1439 C CA . LYS A 1 180 ? 27.549 25.531 85.310 1.00 38.66 180 LYS A CA 1
ATOM 1440 C C . LYS A 1 180 ? 26.657 24.319 85.552 1.00 29.85 180 LYS A C 1
ATOM 1441 O O . LYS A 1 180 ? 26.600 23.815 86.680 1.00 48.78 180 LYS A O 1
ATOM 1447 N N . LEU A 1 181 ? 25.997 23.797 84.508 1.00 27.47 181 LEU A N 1
ATOM 1448 C CA . LEU A 1 181 ? 25.157 22.607 84.694 1.00 28.87 181 LEU A CA 1
ATOM 1449 C C . LEU A 1 181 ? 25.975 21.329 84.898 1.00 9.96 181 LEU A C 1
ATOM 1450 O O . LEU A 1 181 ? 25.661 20.526 85.780 1.00 20.63 181 LEU A O 1
ATOM 1455 N N . GLY A 1 182 ? 27.032 21.128 84.115 1.00 18.29 182 GLY A N 1
ATOM 1456 C CA . GLY A 1 182 ? 27.922 20.001 84.361 1.00 2.77 182 GLY A CA 1
ATOM 1457 C C . GLY A 1 182 ? 28.515 20.018 85.757 1.00 6.86 182 GLY A C 1
ATOM 1458 O O . GLY A 1 182 ? 28.735 18.970 86.360 1.00 2.92 182 GLY A O 1
ATOM 1459 N N . SER A 1 183 ? 28.797 21.213 86.286 1.00 17.99 183 SER A N 1
ATOM 1460 C CA . SER A 1 183 ? 29.359 21.306 87.628 1.00 2.72 183 SER A CA 1
ATOM 1461 C C . SER A 1 183 ? 28.412 20.758 88.677 1.00 2.42 183 SER A C 1
ATOM 1462 O O . SER A 1 183 ? 28.850 20.307 89.733 1.00 9.59 183 SER A O 1
ATOM 1465 N N . LEU A 1 184 ? 27.113 20.848 88.440 1.00 22.96 184 LEU A N 1
ATOM 1466 C CA . LEU A 1 184 ? 26.152 20.296 89.383 1.00 19.46 184 LEU A CA 1
ATOM 1467 C C . LEU A 1 184 ? 25.958 18.810 89.147 1.00 19.71 184 LEU A C 1
ATOM 1468 O O . LEU A 1 184 ? 25.735 18.049 90.096 1.00 29.71 184 LEU A O 1
ATOM 1473 N N . CYS A 1 185 ? 26.091 18.376 87.899 1.00 10.78 185 CYS A N 1
ATOM 1474 C CA . CYS A 1 185 ? 26.023 16.950 87.615 1.00 17.68 185 CYS A CA 1
ATOM 1475 C C . CYS A 1 185 ? 27.244 16.229 88.172 1.00 34.51 185 CYS A C 1
ATOM 1476 O O . CYS A 1 185 ? 27.118 15.170 88.798 1.00 53.05 185 CYS A O 1
ATOM 1479 N N . THR A 1 186 ? 28.411 16.860 88.097 1.00 17.08 186 THR A N 1
ATOM 1480 C CA . THR A 1 186 ? 29.648 16.339 88.696 1.00 15.41 186 THR A CA 1
ATOM 1481 C C . THR A 1 186 ? 29.519 16.305 90.227 1.00 22.59 186 THR A C 1
ATOM 1482 O O . THR A 1 186 ? 29.911 15.312 90.839 1.00 41.08 186 THR A O 1
ATOM 1486 N N . LYS A 1 187 ? 28.970 17.321 90.852 1.00 32.33 187 LYS A N 1
ATOM 1487 C CA . LYS A 1 187 ? 28.682 17.211 92.301 1.00 23.79 187 LYS A CA 1
ATOM 1488 C C . LYS A 1 187 ? 27.581 16.168 92.417 1.00 17.88 187 LYS A C 1
ATOM 1489 O O . LYS A 1 187 ? 27.517 15.588 93.450 1.00 30.91 187 LYS A O 1
ATOM 1495 N N . VAL A 1 190 ? 25.406 12.917 88.739 1.00 22.51 190 VAL A N 1
ATOM 1496 C CA . VAL A 1 190 ? 24.218 12.749 87.929 1.00 22.90 190 VAL A CA 1
ATOM 1497 C C . VAL A 1 190 ? 24.657 12.349 86.528 1.00 14.43 190 VAL A C 1
ATOM 1498 O O . VAL A 1 190 ? 25.583 12.952 85.966 1.00 2.93 190 VAL A O 1
ATOM 1502 N N . ILE A 1 191 ? 23.995 11.325 85.976 1.00 1.79 191 ILE A N 1
ATOM 1503 C CA . ILE A 1 191 ? 24.172 10.888 84.594 1.00 10.89 191 ILE A CA 1
ATOM 1504 C C . ILE A 1 191 ? 23.329 11.791 83.701 1.00 17.74 191 ILE A C 1
ATOM 1505 O O . ILE A 1 191 ? 22.218 12.181 84.077 1.00 37.23 191 ILE A O 1
ATOM 1510 N N . VAL A 1 192 ? 23.841 12.132 82.520 1.00 15.84 192 VAL A N 1
ATOM 1511 C CA . VAL A 1 192 ? 23.213 13.104 81.627 1.00 2.10 192 VAL A CA 1
ATOM 1512 C C . VAL A 1 192 ? 22.925 12.456 80.279 1.00 17.98 192 VAL A C 1
ATOM 1513 O O . VAL A 1 192 ? 23.840 11.932 79.628 1.00 33.13 192 VAL A O 1
ATOM 1517 N N . VAL A 1 193 ? 21.669 12.513 79.849 1.00 3.68 193 VAL A N 1
ATOM 1518 C CA . VAL A 1 193 ? 21.279 12.176 78.482 1.00 12.07 193 VAL A CA 1
ATOM 1519 C C . VAL A 1 193 ? 21.036 13.501 77.776 1.00 13.80 193 VAL A C 1
ATOM 1520 O O . VAL A 1 193 ? 20.258 14.335 78.253 1.00 13.30 193 VAL A O 1
ATOM 1524 N N . ALA A 1 194 ? 21.794 13.747 76.718 1.00 16.11 194 ALA A N 1
ATOM 1525 C CA . ALA A 1 194 ? 21.785 15.024 76.016 1.00 6.19 194 ALA A CA 1
ATOM 1526 C C . ALA A 1 194 ? 21.028 14.855 74.707 1.00 2.79 194 ALA A C 1
ATOM 1527 O O . ALA A 1 194 ? 21.547 14.288 73.744 1.00 8.30 194 ALA A O 1
ATOM 1529 N N . ASP A 1 195 ? 19.794 15.342 74.668 1.00 29.24 195 ASP A N 1
ATOM 1530 C CA . ASP A 1 195 ? 18.985 15.287 73.451 1.00 24.76 195 ASP A CA 1
ATOM 1531 C C . ASP A 1 195 ? 19.295 16.513 72.590 1.00 7.98 195 ASP A C 1
ATOM 1532 O O . ASP A 1 195 ? 18.668 17.557 72.709 1.00 4.12 195 ASP A O 1
ATOM 1537 N N . GLU A 1 196 ? 20.265 16.358 71.691 1.00 16.98 196 GLU A N 1
ATOM 1538 C CA . GLU A 1 196 ? 20.751 17.411 70.804 1.00 25.82 196 GLU A CA 1
ATOM 1539 C C . GLU A 1 196 ? 20.279 17.167 69.376 1.00 15.49 196 GLU A C 1
ATOM 1540 O O . GLU A 1 196 ? 21.030 17.330 68.414 1.00 22.65 196 GLU A O 1
ATOM 1546 N N . ILE A 1 197 ? 19.020 16.780 69.222 1.00 3.74 197 ILE A N 1
ATOM 1547 C CA . ILE A 1 197 ? 18.522 16.482 67.886 1.00 3.99 197 ILE A CA 1
ATOM 1548 C C . ILE A 1 197 ? 18.413 17.769 67.072 1.00 26.13 197 ILE A C 1
ATOM 1549 O O . ILE A 1 197 ? 18.470 17.734 65.838 1.00 28.00 197 ILE A O 1
ATOM 1554 N N . HIS A 1 198 ? 18.307 18.919 67.740 1.00 21.68 198 HIS A N 1
ATOM 1555 C CA . HIS A 1 198 ? 18.255 20.215 67.078 1.00 27.34 198 HIS A CA 1
ATOM 1556 C C . HIS A 1 198 ? 19.625 20.910 67.006 1.00 8.38 198 HIS A C 1
ATOM 1557 O O . HIS A 1 198 ? 19.689 22.118 66.763 1.00 11.86 198 HIS A O 1
ATOM 1564 N N . SER A 1 199 ? 20.710 20.169 67.192 1.00 4.90 199 SER A N 1
ATOM 1565 C CA . SER A 1 199 ? 22.038 20.753 67.363 1.00 14.77 199 SER A CA 1
ATOM 1566 C C . SER A 1 199 ? 22.567 21.503 66.139 1.00 13.94 199 SER A C 1
ATOM 1567 O O . SER A 1 199 ? 23.537 22.249 66.273 1.00 15.14 199 SER A O 1
ATOM 1570 N N . ASP A 1 200 ? 21.993 21.302 64.955 1.00 25.89 200 ASP A N 1
ATOM 1571 C CA . ASP A 1 200 ? 22.548 21.837 63.714 1.00 23.08 200 ASP A CA 1
ATOM 1572 C C . ASP A 1 200 ? 21.758 23.005 63.119 1.00 24.15 200 ASP A C 1
ATOM 1573 O O . ASP A 1 200 ? 22.180 23.555 62.098 1.00 17.93 200 ASP A O 1
ATOM 1578 N N . ILE A 1 201 ? 20.611 23.378 63.692 1.00 34.43 201 ILE A N 1
ATOM 1579 C CA . ILE A 1 201 ? 19.890 24.570 63.245 1.00 23.57 201 ILE A CA 1
ATOM 1580 C C . ILE A 1 201 ? 20.028 25.655 64.305 1.00 25.10 201 ILE A C 1
ATOM 1581 O O . ILE A 1 201 ? 19.239 25.720 65.255 1.00 24.85 201 ILE A O 1
ATOM 1586 N N . ILE A 1 202 ? 21.072 26.464 64.184 1.00 19.92 202 ILE A N 1
ATOM 1587 C CA . ILE A 1 202 ? 21.428 27.468 65.179 1.00 23.46 202 ILE A CA 1
ATOM 1588 C C . ILE A 1 202 ? 21.578 28.815 64.481 1.00 24.71 202 ILE A C 1
ATOM 1589 O O . ILE A 1 202 ? 22.024 28.888 63.331 1.00 24.92 202 ILE A O 1
ATOM 1594 N N . TYR A 1 203 ? 21.209 29.881 65.165 1.00 11.54 203 TYR A N 1
ATOM 1595 C CA . TYR A 1 203 ? 21.178 31.161 64.490 1.00 18.11 203 TYR A CA 1
ATOM 1596 C C . TYR A 1 203 ? 22.560 31.835 64.542 1.00 20.57 203 TYR A C 1
ATOM 1597 O O . TYR A 1 203 ? 23.486 31.367 65.206 1.00 23.17 203 TYR A O 1
ATOM 1606 N N . ALA A 1 204 ? 22.688 32.953 63.817 1.00 11.87 204 ALA A N 1
ATOM 1607 C CA . ALA A 1 204 ? 24.001 33.546 63.562 1.00 9.34 204 ALA A CA 1
ATOM 1608 C C . ALA A 1 204 ? 24.693 33.983 64.852 1.00 24.81 204 ALA A C 1
ATOM 1609 O O . ALA A 1 204 ? 25.908 33.804 65.000 1.00 34.91 204 ALA A O 1
ATOM 1611 N N . ASP A 1 205 ? 23.938 34.504 65.814 1.00 7.64 205 ASP A N 1
ATOM 1612 C CA . ASP A 1 205 ? 24.487 35.010 67.063 1.00 7.40 205 ASP A CA 1
ATOM 1613 C C . ASP A 1 205 ? 24.604 33.933 68.147 1.00 15.30 205 ASP A C 1
ATOM 1614 O O . ASP A 1 205 ? 24.718 34.275 69.333 1.00 13.97 205 ASP A O 1
ATOM 1619 N N . HIS A 1 206 ? 24.533 32.650 67.788 1.00 27.01 206 HIS A N 1
ATOM 1620 C CA . HIS A 1 206 ? 24.559 31.583 68.788 1.00 32.02 206 HIS A CA 1
ATOM 1621 C C . HIS A 1 206 ? 25.392 30.395 68.315 1.00 6.56 206 HIS A C 1
ATOM 1622 O O . HIS A 1 206 ? 25.593 30.179 67.119 1.00 6.96 206 HIS A O 1
ATOM 1629 N N . THR A 1 207 ? 25.817 29.583 69.275 1.00 6.26 207 THR A N 1
ATOM 1630 C CA . THR A 1 207 ? 26.683 28.453 68.959 1.00 18.81 207 THR A CA 1
ATOM 1631 C C . THR A 1 207 ? 26.256 27.245 69.786 1.00 18.65 207 THR A C 1
ATOM 1632 O O . THR A 1 207 ? 26.082 27.337 71.008 1.00 13.37 207 THR A O 1
ATOM 1636 N N . HIS A 1 208 ? 26.024 26.127 69.123 1.00 12.45 208 HIS A N 1
ATOM 1637 C CA . HIS A 1 208 ? 25.696 24.948 69.899 1.00 22.28 208 HIS A CA 1
ATOM 1638 C C . HIS A 1 208 ? 26.940 24.495 70.638 1.00 25.14 208 HIS A C 1
ATOM 1639 O O . HIS A 1 208 ? 28.029 24.407 70.062 1.00 12.36 208 HIS A O 1
ATOM 1646 N N . THR A 1 209 ? 26.765 24.234 71.923 1.00 24.92 209 THR A N 1
ATOM 1647 C CA . THR A 1 209 ? 27.837 23.835 72.826 1.00 20.25 209 THR A CA 1
ATOM 1648 C C . THR A 1 209 ? 27.574 22.392 73.240 1.00 31.38 209 THR A C 1
ATOM 1649 O O . THR A 1 209 ? 26.696 22.135 74.082 1.00 34.50 209 THR A O 1
ATOM 1653 N N . PRO A 1 210 ? 28.227 21.414 72.610 1.00 22.76 210 PRO A N 1
ATOM 1654 C CA . PRO A 1 210 ? 28.086 20.027 73.070 1.00 9.23 210 PRO A CA 1
ATOM 1655 C C . PRO A 1 210 ? 28.491 19.898 74.528 1.00 4.50 210 PRO A C 1
ATOM 1656 O O . PRO A 1 210 ? 29.488 20.464 74.961 1.00 9.58 210 PRO A O 1
ATOM 1660 N N . PHE A 1 211 ? 27.643 19.234 75.298 1.00 4.12 211 PHE A N 1
ATOM 1661 C CA . PHE A 1 211 ? 27.870 19.042 76.731 1.00 9.34 211 PHE A CA 1
ATOM 1662 C C . PHE A 1 211 ? 29.043 18.095 76.988 1.00 25.41 211 PHE A C 1
ATOM 1663 O O . PHE A 1 211 ? 29.820 18.283 77.938 1.00 22.10 211 PHE A O 1
ATOM 1671 N N . ALA A 1 212 ? 29.152 17.036 76.188 1.00 20.95 212 ALA A N 1
ATOM 1672 C CA . ALA A 1 212 ? 30.249 16.104 76.377 1.00 25.82 212 ALA A CA 1
ATOM 1673 C C . ALA A 1 212 ? 31.548 16.614 75.763 1.00 16.74 212 ALA A C 1
ATOM 1674 O O . ALA A 1 212 ? 32.609 16.045 76.030 1.00 18.36 212 ALA A O 1
ATOM 1676 N N . SER A 1 213 ? 31.482 17.666 74.945 1.00 13.31 213 SER A N 1
ATOM 1677 C CA . SER A 1 213 ? 32.675 18.325 74.435 1.00 5.25 213 SER A CA 1
ATOM 1678 C C . SER A 1 213 ? 33.404 19.120 75.513 1.00 19.04 213 SER A C 1
ATOM 1679 O O . SER A 1 213 ? 34.600 19.375 75.359 1.00 22.78 213 SER A O 1
ATOM 1682 N N . LEU A 1 214 ? 32.705 19.565 76.570 1.00 12.53 214 LEU A N 1
ATOM 1683 C CA . LEU A 1 214 ? 33.314 20.495 77.521 1.00 11.27 214 LEU A CA 1
ATOM 1684 C C . LEU A 1 214 ? 34.527 19.875 78.198 1.00 26.02 214 LEU A C 1
ATOM 1685 O O . LEU A 1 214 ? 35.557 20.539 78.386 1.00 35.15 214 LEU A O 1
ATOM 1690 N N . SER A 1 215 ? 34.423 18.609 78.583 1.00 18.00 215 SER A N 1
ATOM 1691 C CA . SER A 1 215 ? 35.470 18.024 79.398 1.00 15.20 215 SER A CA 1
ATOM 1692 C C . SER A 1 215 ? 35.428 16.504 79.316 1.00 21.39 215 SER A C 1
ATOM 1693 O O . SER A 1 215 ? 34.402 15.898 78.987 1.00 16.96 215 SER A O 1
ATOM 1696 N N . GLU A 1 216 ? 36.570 15.899 79.662 1.00 31.74 216 GLU A N 1
ATOM 1697 C CA . GLU A 1 216 ? 36.643 14.459 79.880 1.00 29.07 216 GLU A CA 1
ATOM 1698 C C . GLU A 1 216 ? 35.793 14.039 81.069 1.00 20.24 216 GLU A C 1
ATOM 1699 O O . GLU A 1 216 ? 35.428 12.869 81.181 1.00 27.09 216 GLU A O 1
ATOM 1705 N N . GLU A 1 217 ? 35.515 14.960 81.987 1.00 14.25 217 GLU A N 1
ATOM 1706 C CA . GLU A 1 217 ? 34.712 14.658 83.164 1.00 13.37 217 GLU A CA 1
ATOM 1707 C C . GLU A 1 217 ? 33.232 14.584 82.845 1.00 21.08 217 GLU A C 1
ATOM 1708 O O . GLU A 1 217 ? 32.523 13.763 83.436 1.00 21.33 217 GLU A O 1
ATOM 1714 N N . LEU A 1 218 ? 32.744 15.479 81.989 1.00 28.53 218 LEU A N 1
ATOM 1715 C CA . LEU A 1 218 ? 31.355 15.402 81.561 1.00 18.80 218 LEU A CA 1
ATOM 1716 C C . LEU A 1 218 ? 31.142 14.362 80.471 1.00 12.79 218 LEU A C 1
ATOM 1717 O O . LEU A 1 218 ? 30.027 13.860 80.328 1.00 11.13 218 LEU A O 1
ATOM 1722 N N . ALA A 1 219 ? 32.180 14.052 79.686 1.00 23.69 219 ALA A N 1
ATOM 1723 C CA . ALA A 1 219 ? 32.063 13.044 78.633 1.00 25.31 219 ALA A CA 1
ATOM 1724 C C . ALA A 1 219 ? 31.752 11.668 79.204 1.00 26.57 219 ALA A C 1
ATOM 1725 O O . ALA A 1 219 ? 30.835 10.985 78.734 1.00 40.13 219 ALA A O 1
ATOM 1727 N N . GLU A 1 220 ? 32.471 11.263 80.251 1.00 14.95 220 GLU A N 1
ATOM 1728 C CA . GLU A 1 220 ? 32.256 9.920 80.781 1.00 30.45 220 GLU A CA 1
ATOM 1729 C C . GLU A 1 220 ? 30.944 9.785 81.575 1.00 19.15 220 GLU A C 1
ATOM 1730 O O . GLU A 1 220 ? 30.669 8.698 82.088 1.00 17.33 220 GLU A O 1
ATOM 1736 N N . ARG A 1 221 ? 30.107 10.828 81.662 1.00 22.57 221 ARG A N 1
ATOM 1737 C CA . ARG A 1 221 ? 28.836 10.752 82.381 1.00 2.83 221 ARG A CA 1
ATOM 1738 C C . ARG A 1 221 ? 27.673 11.217 81.522 1.00 2.76 221 ARG A C 1
ATOM 1739 O O . ARG A 1 221 ? 26.564 11.381 82.038 1.00 2.52 221 ARG A O 1
ATOM 1747 N N . THR A 1 222 ? 27.901 11.458 80.244 1.00 2.96 222 THR A N 1
ATOM 1748 C CA . THR A 1 222 ? 26.882 11.994 79.359 1.00 19.22 222 THR A CA 1
ATOM 1749 C C . THR A 1 222 ? 26.670 11.046 78.197 1.00 28.53 222 THR A C 1
ATOM 1750 O O . THR A 1 222 ? 27.644 10.524 77.631 1.00 11.83 222 THR A O 1
ATOM 1754 N N . ILE A 1 223 ? 25.396 10.850 77.835 1.00 2.85 223 ILE A N 1
ATOM 1755 C CA . ILE A 1 223 ? 25.003 10.127 76.634 1.00 2.94 223 ILE A CA 1
ATOM 1756 C C . ILE A 1 223 ? 24.422 11.144 75.669 1.00 11.34 223 ILE A C 1
ATOM 1757 O O . ILE A 1 223 ? 23.451 11.834 75.997 1.00 24.09 223 ILE A O 1
ATOM 1762 N N . THR A 1 224 ? 25.015 11.256 74.488 1.00 7.09 224 THR A N 1
ATOM 1763 C CA . THR A 1 224 ? 24.684 12.310 73.545 1.00 3.88 224 THR A CA 1
ATOM 1764 C C . THR A 1 224 ? 23.924 11.786 72.340 1.00 15.18 224 THR A C 1
ATOM 1765 O O . THR A 1 224 ? 24.513 11.119 71.483 1.00 11.12 224 THR A O 1
ATOM 1769 N N . CYS A 1 225 ? 22.709 12.306 72.157 1.00 3.42 225 CYS A N 1
ATOM 1770 C CA . CYS A 1 225 ? 21.820 11.923 71.073 1.00 8.44 225 CYS A CA 1
ATOM 1771 C C . CYS A 1 225 ? 21.817 13.042 70.045 1.00 7.78 225 CYS A C 1
ATOM 1772 O O . CYS A 1 225 ? 21.697 14.217 70.406 1.00 3.73 225 CYS A O 1
ATOM 1775 N N . MET A 1 226 ? 22.034 12.669 68.786 1.00 6.65 226 MET A N 1
ATOM 1776 C CA . MET A 1 226 ? 22.077 13.566 67.640 1.00 12.49 226 MET A CA 1
ATOM 1777 C C . MET A 1 226 ? 21.390 12.889 66.464 1.00 22.75 226 MET A C 1
ATOM 1778 O O . MET A 1 226 ? 21.212 11.663 66.459 1.00 24.74 226 MET A O 1
ATOM 1783 N N . ALA A 1 227 ? 20.948 13.697 65.516 1.00 4.90 227 ALA A N 1
ATOM 1784 C CA . ALA A 1 227 ? 20.329 13.127 64.313 1.00 28.20 227 ALA A CA 1
ATOM 1785 C C . ALA A 1 227 ? 20.342 14.075 63.112 1.00 32.98 227 ALA A C 1
ATOM 1786 O O . ALA A 1 227 ? 20.622 15.204 63.371 1.00 37.15 227 ALA A O 1
ATOM 1788 N N . PRO A 1 228 ? 20.311 13.650 61.817 1.00 23.66 228 PRO A N 1
ATOM 1789 C CA . PRO A 1 228 ? 19.986 14.515 60.670 1.00 16.82 228 PRO A CA 1
ATOM 1790 C C . PRO A 1 228 ? 18.499 14.621 60.383 1.00 20.98 228 PRO A C 1
ATOM 1791 O O . PRO A 1 228 ? 18.109 15.359 59.467 1.00 37.58 228 PRO A O 1
ATOM 1795 N N . SER A 1 229 ? 17.683 13.896 61.150 1.00 26.90 229 SER A N 1
ATOM 1796 C CA . SER A 1 229 ? 16.269 13.756 60.825 1.00 31.99 229 SER A CA 1
ATOM 1797 C C . SER A 1 229 ? 15.558 15.088 60.911 1.00 21.40 229 SER A C 1
ATOM 1798 O O . SER A 1 229 ? 14.798 15.456 60.014 1.00 36.79 229 SER A O 1
ATOM 1825 N N . THR A 1 231 ? 17.302 18.081 61.181 1.00 33.26 231 THR A N 1
ATOM 1826 C CA . THR A 1 231 ? 18.113 19.073 60.474 1.00 37.23 231 THR A CA 1
ATOM 1827 C C . THR A 1 231 ? 17.841 19.059 58.975 1.00 36.20 231 THR A C 1
ATOM 1828 O O . THR A 1 231 ? 17.669 20.116 58.360 1.00 42.80 231 THR A O 1
ATOM 1832 N N . PHE A 1 232 ? 17.781 17.876 58.372 1.00 30.76 232 PHE A N 1
ATOM 1833 C CA . PHE A 1 232 ? 17.622 17.746 56.931 1.00 23.66 232 PHE A CA 1
ATOM 1834 C C . PHE A 1 232 ? 16.216 17.306 56.538 1.00 28.16 232 PHE A C 1
ATOM 1835 O O . PHE A 1 232 ? 15.955 17.092 55.350 1.00 29.51 232 PHE A O 1
ATOM 1843 N N . ASN A 1 233 ? 15.301 17.197 57.504 1.00 22.66 233 ASN A N 1
ATOM 1844 C CA . ASN A 1 233 ? 13.911 16.809 57.254 1.00 23.88 233 ASN A CA 1
ATOM 1845 C C . ASN A 1 233 ? 13.820 15.408 56.648 1.00 24.53 233 ASN A C 1
ATOM 1846 O O . ASN A 1 233 ? 13.188 15.195 55.612 1.00 25.39 233 ASN A O 1
ATOM 1851 N N . ILE A 1 234 ? 14.478 14.443 57.293 1.00 24.58 234 ILE A N 1
ATOM 1852 C CA . ILE A 1 234 ? 14.374 13.049 56.871 1.00 23.43 234 ILE A CA 1
ATOM 1853 C C . ILE A 1 234 ? 13.936 12.199 58.066 1.00 20.48 234 ILE A C 1
ATOM 1854 O O . ILE A 1 234 ? 14.352 11.047 58.215 1.00 20.14 234 ILE A O 1
ATOM 1859 N N . ALA A 1 235 ? 13.065 12.764 58.912 1.00 21.99 235 ALA A N 1
ATOM 1860 C CA . ALA A 1 235 ? 12.581 12.133 60.141 1.00 16.22 235 ALA A CA 1
ATOM 1861 C C . ALA A 1 235 ? 11.699 10.903 59.919 1.00 24.03 235 ALA A C 1
ATOM 1862 O O . ALA A 1 235 ? 11.429 10.188 60.890 1.00 30.64 235 ALA A O 1
ATOM 1864 N N . GLY A 1 236 ? 11.192 10.672 58.710 1.00 14.62 236 GLY A N 1
ATOM 1865 C CA . GLY A 1 236 ? 10.488 9.449 58.382 1.00 11.43 236 GLY A CA 1
ATOM 1866 C C . GLY A 1 236 ? 11.362 8.292 57.968 1.00 23.06 236 GLY A C 1
ATOM 1867 O O . GLY A 1 236 ? 10.855 7.194 57.680 1.00 6.26 236 GLY A O 1
ATOM 1868 N N . LEU A 1 237 ? 12.673 8.539 57.866 1.00 23.66 237 LEU A N 1
ATOM 1869 C CA . LEU A 1 237 ? 13.645 7.501 57.551 1.00 18.57 237 LEU A CA 1
ATOM 1870 C C . LEU A 1 237 ? 14.297 6.897 58.790 1.00 24.81 237 LEU A C 1
ATOM 1871 O O . LEU A 1 237 ? 14.912 5.829 58.688 1.00 28.30 237 LEU A O 1
ATOM 1876 N N . GLN A 1 238 ? 14.173 7.552 59.945 1.00 13.18 238 GLN A N 1
ATOM 1877 C CA . GLN A 1 238 ? 14.600 7.011 61.240 1.00 23.35 238 GLN A CA 1
ATOM 1878 C C . GLN A 1 238 ? 16.114 6.740 61.311 1.00 32.76 238 GLN A C 1
ATOM 1879 O O . GLN A 1 238 ? 16.560 5.608 61.505 1.00 49.11 238 GLN A O 1
ATOM 1885 N N . ALA A 1 239 ? 16.904 7.805 61.153 1.00 43.38 239 ALA A N 1
ATOM 1886 C CA . ALA A 1 239 ? 18.353 7.769 61.364 1.00 38.84 239 ALA A CA 1
ATOM 1887 C C . ALA A 1 239 ? 18.713 8.579 62.606 1.00 28.11 239 ALA A C 1
ATOM 1888 O O . ALA A 1 239 ? 18.252 9.718 62.757 1.00 40.09 239 ALA A O 1
ATOM 1890 N N . SER A 1 240 ? 19.530 7.989 63.485 1.00 15.60 240 SER A N 1
ATOM 1891 C CA . SER A 1 240 ? 19.987 8.623 64.719 1.00 17.57 240 SER A CA 1
ATOM 1892 C C . SER A 1 240 ? 21.370 8.098 65.072 1.00 12.73 240 SER A C 1
ATOM 1893 O O . SER A 1 240 ? 21.711 6.958 64.757 1.00 19.21 240 SER A O 1
ATOM 1896 N N . ILE A 1 241 ? 22.145 8.930 65.765 1.00 21.14 241 ILE A N 1
ATOM 1897 C CA . ILE A 1 241 ? 23.532 8.645 66.117 1.00 17.17 241 ILE A CA 1
ATOM 1898 C C . ILE A 1 241 ? 23.712 8.902 67.604 1.00 21.43 241 ILE A C 1
ATOM 1899 O O . ILE A 1 241 ? 23.477 10.024 68.068 1.00 11.96 241 ILE A O 1
ATOM 1904 N N . ILE A 1 242 ? 24.141 7.884 68.351 1.00 4.26 242 ILE A N 1
ATOM 1905 C CA . ILE A 1 242 ? 24.417 8.043 69.773 1.00 3.99 242 ILE A CA 1
ATOM 1906 C C . ILE A 1 242 ? 25.912 7.903 70.015 1.00 24.54 242 ILE A C 1
ATOM 1907 O O . ILE A 1 242 ? 26.535 6.930 69.577 1.00 32.64 242 ILE A O 1
ATOM 1912 N N . ILE A 1 243 ? 26.478 8.878 70.719 1.00 14.98 243 ILE A N 1
ATOM 1913 C CA . ILE A 1 243 ? 27.886 8.908 71.069 1.00 4.39 243 ILE A CA 1
ATOM 1914 C C . ILE A 1 243 ? 27.982 8.698 72.581 1.00 16.08 243 ILE A C 1
ATOM 1915 O O . ILE A 1 243 ? 27.252 9.341 73.349 1.00 3.84 243 ILE A O 1
ATOM 1920 N N . ILE A 1 244 ? 28.765 7.693 72.992 1.00 19.70 244 ILE A N 1
ATOM 1921 C CA . ILE A 1 244 ? 28.976 7.333 74.399 1.00 16.55 244 ILE A CA 1
ATOM 1922 C C . ILE A 1 244 ? 30.462 7.114 74.674 1.00 26.40 244 ILE A C 1
ATOM 1923 O O . ILE A 1 244 ? 30.950 5.989 74.507 1.00 32.11 244 ILE A O 1
ATOM 1928 N N . PRO A 1 245 ? 31.211 8.119 75.135 1.00 25.88 245 PRO A N 1
ATOM 1929 C CA . PRO A 1 245 ? 32.659 7.896 75.397 1.00 28.82 245 PRO A CA 1
ATOM 1930 C C . PRO A 1 245 ? 33.006 6.874 76.490 1.00 4.26 245 PRO A C 1
ATOM 1931 O O . PRO A 1 245 ? 33.961 6.119 76.315 1.00 7.67 245 PRO A O 1
ATOM 1935 N N . ASN A 1 246 ? 32.362 6.855 77.658 1.00 3.95 246 ASN A N 1
ATOM 1936 C CA . ASN A 1 246 ? 32.574 5.877 78.768 1.00 18.16 246 ASN A CA 1
ATOM 1937 C C . ASN A 1 246 ? 32.233 4.449 78.299 1.00 23.05 246 ASN A C 1
ATOM 1938 O O . ASN A 1 246 ? 31.077 4.214 78.013 1.00 39.51 246 ASN A O 1
ATOM 1943 N N . GLU A 1 247 ? 33.208 3.548 78.234 1.00 11.90 247 GLU A N 1
ATOM 1944 C CA . GLU A 1 247 ? 33.022 2.180 77.719 1.00 13.44 247 GLU A CA 1
ATOM 1945 C C . GLU A 1 247 ? 31.955 1.411 78.484 1.00 3.67 247 GLU A C 1
ATOM 1946 O O . GLU A 1 247 ? 31.105 0.750 77.882 1.00 25.05 247 GLU A O 1
ATOM 1952 N N . LYS A 1 248 ? 31.971 1.526 79.811 1.00 10.48 248 LYS A N 1
ATOM 1953 C CA . LYS A 1 248 ? 31.022 0.839 80.676 1.00 3.27 248 LYS A CA 1
ATOM 1954 C C . LYS A 1 248 ? 29.599 1.347 80.447 1.00 25.03 248 LYS A C 1
ATOM 1955 O O . LYS A 1 248 ? 28.637 0.569 80.512 1.00 19.49 248 LYS A O 1
ATOM 1961 N N . LEU A 1 249 ? 29.438 2.649 80.167 1.00 24.00 249 LEU A N 1
ATOM 1962 C CA . LEU A 1 249 ? 28.107 3.146 79.816 1.00 9.87 249 LEU A CA 1
ATOM 1963 C C . LEU A 1 249 ? 27.713 2.730 78.408 1.00 8.01 249 LEU A C 1
ATOM 1964 O O . LEU A 1 249 ? 26.542 2.417 78.176 1.00 10.47 249 LEU A O 1
ATOM 1969 N N . ARG A 1 250 ? 28.642 2.698 77.453 1.00 3.27 250 ARG A N 1
ATOM 1970 C CA . ARG A 1 250 ? 28.212 2.331 76.103 1.00 18.03 250 ARG A CA 1
ATOM 1971 C C . ARG A 1 250 ? 27.692 0.898 76.050 1.00 26.74 250 ARG A C 1
ATOM 1972 O O . ARG A 1 250 ? 26.720 0.611 75.341 1.00 39.40 250 ARG A O 1
ATOM 1980 N N . HIS A 1 251 ? 28.317 -0.012 76.796 1.00 24.55 251 HIS A N 1
ATOM 1981 C CA . HIS A 1 251 ? 27.956 -1.420 76.687 1.00 24.23 251 HIS A CA 1
ATOM 1982 C C . HIS A 1 251 ? 26.602 -1.727 77.332 1.00 14.55 251 HIS A C 1
ATOM 1983 O O . HIS A 1 251 ? 25.805 -2.478 76.760 1.00 2.99 251 HIS A O 1
ATOM 1990 N N . ALA A 1 252 ? 26.283 -1.078 78.462 1.00 2.85 252 ALA A N 1
ATOM 1991 C CA . ALA A 1 252 ? 24.995 -1.286 79.115 1.00 2.64 252 ALA A CA 1
ATOM 1992 C C . ALA A 1 252 ? 23.849 -0.675 78.316 1.00 9.49 252 ALA A C 1
ATOM 1993 O O . ALA A 1 252 ? 22.717 -1.149 78.414 1.00 34.88 252 ALA A O 1
ATOM 1995 N N . PHE A 1 253 ? 24.100 0.396 77.568 1.00 4.03 253 PHE A N 1
ATOM 1996 C CA . PHE A 1 253 ? 23.101 0.905 76.633 1.00 13.98 253 PHE A CA 1
ATOM 1997 C C . PHE A 1 253 ? 22.873 -0.069 75.489 1.00 22.86 253 PHE A C 1
ATOM 1998 O O . PHE A 1 253 ? 21.726 -0.399 75.161 1.00 32.60 253 PHE A O 1
ATOM 2006 N N . THR A 1 254 ? 23.957 -0.525 74.856 1.00 20.86 254 THR A N 1
ATOM 2007 C CA . THR A 1 254 ? 23.850 -1.476 73.747 1.00 27.54 254 THR A CA 1
ATOM 2008 C C . THR A 1 254 ? 23.316 -2.838 74.211 1.00 7.90 254 THR A C 1
ATOM 2009 O O . THR A 1 254 ? 22.832 -3.616 73.398 1.00 3.01 254 THR A O 1
ATOM 2013 N N . ALA A 1 255 ? 23.443 -3.136 75.500 1.00 2.85 255 ALA A N 1
ATOM 2014 C CA . ALA A 1 255 ? 22.874 -4.334 76.069 1.00 2.78 255 ALA A CA 1
ATOM 2015 C C . ALA A 1 255 ? 21.362 -4.301 76.021 1.00 40.43 255 ALA A C 1
ATOM 2016 O O . ALA A 1 255 ? 20.713 -5.298 75.681 1.00 36.43 255 ALA A O 1
ATOM 2018 N N . ILE A 1 256 ? 20.789 -3.141 76.332 1.00 66.31 256 ILE A N 1
ATOM 2019 C CA . ILE A 1 256 ? 19.345 -2.959 76.348 1.00 2.38 256 ILE A CA 1
ATOM 2020 C C . ILE A 1 256 ? 18.778 -2.995 74.940 1.00 12.58 256 ILE A C 1
ATOM 2021 O O . ILE A 1 256 ? 17.681 -3.521 74.710 1.00 40.55 256 ILE A O 1
ATOM 2026 N N . GLN A 1 257 ? 19.472 -2.379 73.989 1.00 2.56 257 GLN A N 1
ATOM 2027 C CA . GLN A 1 257 ? 19.053 -2.499 72.603 1.00 2.66 257 GLN A CA 1
ATOM 2028 C C . GLN A 1 257 ? 19.024 -3.959 72.183 1.00 4.73 257 GLN A C 1
ATOM 2029 O O . GLN A 1 257 ? 18.134 -4.378 71.439 1.00 26.63 257 GLN A O 1
ATOM 2035 N N . TYR A 1 258 ? 20.036 -4.726 72.575 1.00 2.84 258 TYR A N 1
ATOM 2036 C CA . TYR A 1 258 ? 20.139 -6.108 72.124 1.00 9.94 258 TYR A CA 1
ATOM 2037 C C . TYR A 1 258 ? 18.996 -6.960 72.688 1.00 2.86 258 TYR A C 1
ATOM 2038 O O . TYR A 1 258 ? 18.350 -7.705 71.952 1.00 2.92 258 TYR A O 1
ATOM 2047 N N . ARG A 1 259 ? 18.713 -6.830 73.979 1.00 2.74 259 ARG A N 1
ATOM 2048 C CA . ARG A 1 259 ? 17.594 -7.500 74.620 1.00 2.77 259 ARG A CA 1
ATOM 2049 C C . ARG A 1 259 ? 16.220 -7.059 74.094 1.00 11.06 259 ARG A C 1
ATOM 2050 O O . ARG A 1 259 ? 15.215 -7.645 74.512 1.00 10.32 259 ARG A O 1
ATOM 2058 N N . GLN A 1 260 ? 16.123 -5.986 73.309 1.00 2.80 260 GLN A N 1
ATOM 2059 C CA . GLN A 1 260 ? 14.852 -5.617 72.686 1.00 16.77 260 GLN A CA 1
ATOM 2060 C C . GLN A 1 260 ? 14.911 -5.751 71.165 1.00 28.89 260 GLN A C 1
ATOM 2061 O O . GLN A 1 260 ? 14.158 -5.064 70.463 1.00 27.59 260 GLN A O 1
ATOM 2067 N N . GLY A 1 261 ? 15.864 -6.550 70.650 1.00 12.54 261 GLY A N 1
ATOM 2068 C CA . GLY A 1 261 ? 15.924 -7.014 69.269 1.00 2.97 261 GLY A CA 1
ATOM 2069 C C . GLY A 1 261 ? 16.467 -6.054 68.231 1.00 17.82 261 GLY A C 1
ATOM 2070 O O . GLY A 1 261 ? 16.480 -6.396 67.040 1.00 13.80 261 GLY A O 1
ATOM 2071 N N . PHE A 1 262 ? 16.947 -4.876 68.639 1.00 26.24 262 PHE A N 1
ATOM 2072 C CA . PHE A 1 262 ? 17.536 -3.872 67.717 1.00 28.13 262 PHE A CA 1
ATOM 2073 C C . PHE A 1 262 ? 18.909 -4.270 67.205 1.00 31.20 262 PHE A C 1
ATOM 2074 O O . PHE A 1 262 ? 19.762 -4.516 68.071 1.00 27.47 262 PHE A O 1
ATOM 2082 N N . HIS A 1 263 ? 19.092 -4.274 65.871 1.00 39.29 263 HIS A N 1
ATOM 2083 C CA . HIS A 1 263 ? 20.358 -4.669 65.253 1.00 32.64 263 HIS A CA 1
ATOM 2084 C C . HIS A 1 263 ? 20.830 -3.646 64.229 1.00 34.34 263 HIS A C 1
ATOM 2085 O O . HIS A 1 263 ? 21.575 -3.997 63.306 1.00 33.63 263 HIS A O 1
ATOM 2092 N N . GLY A 1 264 ? 20.423 -2.395 64.371 1.00 25.30 264 GLY A N 1
ATOM 2093 C CA . GLY A 1 264 ? 20.778 -1.366 63.416 1.00 13.79 264 GLY A CA 1
ATOM 2094 C C . GLY A 1 264 ? 19.569 -0.863 62.654 1.00 10.25 264 GLY A C 1
ATOM 2095 O O . GLY A 1 264 ? 18.427 -1.261 62.892 1.00 44.46 264 GLY A O 1
ATOM 2096 N N . LEU A 1 265 ? 19.862 0.029 61.715 1.00 12.89 265 LEU A N 1
ATOM 2097 C CA . LEU A 1 265 ? 18.881 0.840 61.004 1.00 9.29 265 LEU A CA 1
ATOM 2098 C C . LEU A 1 265 ? 18.587 0.279 59.615 1.00 17.70 265 LEU A C 1
ATOM 2099 O O . LEU A 1 265 ? 19.228 -0.660 59.139 1.00 28.86 265 LEU A O 1
ATOM 2104 N N . ASN A 1 266 ? 17.670 0.950 58.973 1.00 5.70 266 ASN A N 1
ATOM 2105 C CA . ASN A 1 266 ? 17.190 0.552 57.650 1.00 9.10 266 ASN A CA 1
ATOM 2106 C C . ASN A 1 266 ? 18.113 1.033 56.543 1.00 22.01 266 ASN A C 1
ATOM 2107 O O . ASN A 1 266 ? 18.899 1.947 56.769 1.00 23.61 266 ASN A O 1
ATOM 2112 N N . ILE A 1 267 ? 17.907 0.521 55.346 1.00 22.92 267 ILE A N 1
ATOM 2113 C CA . ILE A 1 267 ? 18.832 0.779 54.239 1.00 31.51 267 ILE A CA 1
ATOM 2114 C C . ILE A 1 267 ? 18.965 2.263 53.922 1.00 28.33 267 ILE A C 1
ATOM 2115 O O . ILE A 1 267 ? 20.070 2.759 53.674 1.00 34.01 267 ILE A O 1
ATOM 2120 N N . PHE A 1 268 ? 17.840 2.980 53.860 1.00 37.88 268 PHE A N 1
ATOM 2121 C CA . PHE A 1 268 ? 17.828 4.377 53.428 1.00 36.91 268 PHE A CA 1
ATOM 2122 C C . PHE A 1 268 ? 18.156 5.357 54.556 1.00 18.90 268 PHE A C 1
ATOM 2123 O O . PHE A 1 268 ? 18.570 6.483 54.275 1.00 21.99 268 PHE A O 1
ATOM 2131 N N . ALA A 1 269 ? 17.970 4.952 55.816 1.00 22.47 269 ALA A N 1
ATOM 2132 C CA . ALA A 1 269 ? 18.444 5.745 56.947 1.00 23.49 269 ALA A CA 1
ATOM 2133 C C . ALA A 1 269 ? 19.961 5.873 56.930 1.00 20.45 269 ALA A C 1
ATOM 2134 O O . ALA A 1 269 ? 20.504 6.947 57.202 1.00 18.24 269 ALA A O 1
ATOM 2136 N N . TYR A 1 270 ? 20.671 4.780 56.643 1.00 20.15 270 TYR A N 1
ATOM 2137 C CA . TYR A 1 270 ? 22.105 4.911 56.452 1.00 15.58 270 TYR A CA 1
ATOM 2138 C C . TYR A 1 270 ? 22.383 5.749 55.212 1.00 22.54 270 TYR A C 1
ATOM 2139 O O . TYR A 1 270 ? 23.202 6.673 55.249 1.00 32.60 270 TYR A O 1
ATOM 2148 N N . THR A 1 271 ? 21.654 5.479 54.123 1.00 10.34 271 THR A N 1
ATOM 2149 C CA . THR A 1 271 ? 21.950 6.087 52.831 1.00 10.46 271 THR A CA 1
ATOM 2150 C C . THR A 1 271 ? 21.725 7.590 52.854 1.00 16.57 271 THR A C 1
ATOM 2151 O O . THR A 1 271 ? 22.452 8.342 52.194 1.00 20.99 271 THR A O 1
ATOM 2155 N N . ALA A 1 272 ? 20.674 8.034 53.541 1.00 26.49 272 ALA A N 1
ATOM 2156 C CA . ALA A 1 272 ? 20.381 9.460 53.660 1.00 32.94 272 ALA A CA 1
ATOM 2157 C C . ALA A 1 272 ? 21.330 10.157 54.632 1.00 26.57 272 ALA A C 1
ATOM 2158 O O . ALA A 1 272 ? 21.745 11.299 54.394 1.00 36.10 272 ALA A O 1
ATOM 2160 N N . MET A 1 273 ? 21.602 9.523 55.774 1.00 10.37 273 MET A N 1
ATOM 2161 C CA . MET A 1 273 ? 22.476 10.106 56.785 1.00 18.44 273 MET A CA 1
ATOM 2162 C C . MET A 1 273 ? 23.903 10.261 56.263 1.00 37.45 273 MET A C 1
ATOM 2163 O O . MET A 1 273 ? 24.572 11.255 56.563 1.00 42.27 273 MET A O 1
ATOM 2168 N N . GLN A 1 274 ? 24.383 9.296 55.470 1.00 32.44 274 GLN A N 1
ATOM 2169 C CA . GLN A 1 274 ? 25.739 9.375 54.930 1.00 27.35 274 GLN A CA 1
ATOM 2170 C C . GLN A 1 274 ? 25.906 10.587 54.026 1.00 33.53 274 GLN A C 1
ATOM 2171 O O . GLN A 1 274 ? 26.954 11.249 54.038 1.00 47.79 274 GLN A O 1
ATOM 2177 N N . SER A 1 275 ? 24.895 10.875 53.209 1.00 18.07 275 SER A N 1
ATOM 2178 C CA . SER A 1 275 ? 24.963 12.035 52.334 1.00 29.75 275 SER A CA 1
ATOM 2179 C C . SER A 1 275 ? 24.750 13.327 53.112 1.00 35.05 275 SER A C 1
ATOM 2180 O O . SER A 1 275 ? 25.412 14.337 52.859 1.00 23.70 275 SER A O 1
ATOM 2183 N N . ALA A 1 276 ? 23.816 13.308 54.055 1.00 37.80 276 ALA A N 1
ATOM 2184 C CA . ALA A 1 276 ? 23.478 14.490 54.841 1.00 34.88 276 ALA A CA 1
ATOM 2185 C C . ALA A 1 276 ? 24.688 15.109 55.502 1.00 26.60 276 ALA A C 1
ATOM 2186 O O . ALA A 1 276 ? 24.738 16.325 55.699 1.00 34.70 276 ALA A O 1
ATOM 2188 N N . TYR A 1 277 ? 25.655 14.293 55.879 1.00 23.07 277 TYR A N 1
ATOM 2189 C CA . TYR A 1 277 ? 26.823 14.768 56.587 1.00 21.75 277 TYR A CA 1
ATOM 2190 C C . TYR A 1 277 ? 28.009 15.014 55.673 1.00 18.37 277 TYR A C 1
ATOM 2191 O O . TYR A 1 277 ? 29.075 15.343 56.173 1.00 11.24 277 TYR A O 1
ATOM 2200 N N . THR A 1 278 ? 27.852 14.869 54.356 1.00 26.81 278 THR A N 1
ATOM 2201 C CA . THR A 1 278 ? 28.985 14.961 53.440 1.00 15.06 278 THR A CA 1
ATOM 2202 C C . THR A 1 278 ? 28.800 15.975 52.315 1.00 22.25 278 THR A C 1
ATOM 2203 O O . THR A 1 278 ? 29.696 16.785 52.060 1.00 43.31 278 THR A O 1
ATOM 2207 N N . GLU A 1 279 ? 27.669 15.936 51.614 1.00 18.75 279 GLU A N 1
ATOM 2208 C CA . GLU A 1 279 ? 27.509 16.700 50.385 1.00 22.57 279 GLU A CA 1
ATOM 2209 C C . GLU A 1 279 ? 26.383 17.740 50.449 1.00 27.61 279 GLU A C 1
ATOM 2210 O O . GLU A 1 279 ? 25.981 18.269 49.403 1.00 37.52 279 GLU A O 1
ATOM 2216 N N . CYS A 1 280 ? 25.833 18.031 51.633 1.00 18.84 280 CYS A N 1
ATOM 2217 C CA . CYS A 1 280 ? 24.670 18.909 51.737 1.00 24.59 280 CYS A CA 1
ATOM 2218 C C . CYS A 1 280 ? 24.952 20.167 52.559 1.00 33.81 280 CYS A C 1
ATOM 2219 O O . CYS A 1 280 ? 24.010 20.826 53.009 1.00 41.14 280 CYS A O 1
ATOM 2222 N N . ASN A 1 281 ? 26.224 20.527 52.740 1.00 31.44 281 ASN A N 1
ATOM 2223 C CA . ASN A 1 281 ? 26.591 21.577 53.692 1.00 24.14 281 ASN A CA 1
ATOM 2224 C C . ASN A 1 281 ? 26.025 22.944 53.308 1.00 20.32 281 ASN A C 1
ATOM 2225 O O . ASN A 1 281 ? 25.595 23.707 54.181 1.00 12.24 281 ASN A O 1
ATOM 2230 N N . ASP A 1 282 ? 26.024 23.281 52.014 1.00 15.43 282 ASP A N 1
ATOM 2231 C CA . ASP A 1 282 ? 25.553 24.602 51.609 1.00 21.04 282 ASP A CA 1
ATOM 2232 C C . ASP A 1 282 ? 24.040 24.728 51.749 1.00 32.20 282 ASP A C 1
ATOM 2233 O O . ASP A 1 282 ? 23.530 25.830 52.000 1.00 20.24 282 ASP A O 1
ATOM 2238 N N . TRP A 1 283 ? 23.311 23.619 51.567 1.00 49.25 283 TRP A N 1
ATOM 2239 C CA . TRP A 1 283 ? 21.869 23.599 51.800 1.00 39.04 283 TRP A CA 1
ATOM 2240 C C . TRP A 1 283 ? 21.533 23.901 53.257 1.00 40.88 283 TRP A C 1
ATOM 2241 O O . TRP A 1 283 ? 20.454 24.431 53.550 1.00 56.38 283 TRP A O 1
ATOM 2252 N N . LEU A 1 284 ? 22.419 23.527 54.183 1.00 22.33 284 LEU A N 1
ATOM 2253 C CA . LEU A 1 284 ? 22.217 23.819 55.598 1.00 12.19 284 LEU A CA 1
ATOM 2254 C C . LEU A 1 284 ? 22.569 25.270 55.935 1.00 26.14 284 LEU A C 1
ATOM 2255 O O . LEU A 1 284 ? 22.027 25.824 56.898 1.00 30.18 284 LEU A O 1
ATOM 2260 N N . ASN A 1 285 ? 23.486 25.896 55.181 1.00 36.29 285 ASN A N 1
ATOM 2261 C CA . ASN A 1 285 ? 23.671 27.347 55.294 1.00 40.29 285 ASN A CA 1
ATOM 2262 C C . ASN A 1 285 ? 22.418 28.074 54.839 1.00 37.87 285 ASN A C 1
ATOM 2263 O O . ASN A 1 285 ? 21.976 29.035 55.479 1.00 30.81 285 ASN A O 1
ATOM 2268 N N . LYS A 1 286 ? 21.840 27.619 53.724 1.00 39.15 286 LYS A N 1
ATOM 2269 C CA . LYS A 1 286 ? 20.610 28.195 53.202 1.00 40.69 286 LYS A CA 1
ATOM 2270 C C . LYS A 1 286 ? 19.524 28.186 54.269 1.00 47.40 286 LYS A C 1
ATOM 2271 O O . LYS A 1 286 ? 19.027 29.237 54.688 1.00 48.44 286 LYS A O 1
ATOM 2277 N N . ILE A 1 287 ? 19.182 26.988 54.750 1.00 37.69 287 ILE A N 1
ATOM 2278 C CA . ILE A 1 287 ? 18.069 26.818 55.672 1.00 25.00 287 ILE A CA 1
ATOM 2279 C C . ILE A 1 287 ? 18.313 27.554 56.990 1.00 23.90 287 ILE A C 1
ATOM 2280 O O . ILE A 1 287 ? 17.365 27.901 57.694 1.00 30.69 287 ILE A O 1
ATOM 2285 N N . ARG A 1 288 ? 19.534 27.860 57.338 1.00 29.91 288 ARG A N 1
ATOM 2286 C CA . ARG A 1 288 ? 19.702 28.574 58.615 1.00 31.60 288 ARG A CA 1
ATOM 2287 C C . ARG A 1 288 ? 19.253 30.005 58.363 1.00 27.57 288 ARG A C 1
ATOM 2288 O O . ARG A 1 288 ? 18.432 30.500 59.094 1.00 24.76 288 ARG A O 1
ATOM 2296 N N . LEU A 1 289 ? 19.708 30.588 57.277 1.00 22.63 289 LEU A N 1
ATOM 2297 C CA . LEU A 1 289 ? 19.377 31.988 57.069 1.00 27.92 289 LEU A CA 1
ATOM 2298 C C . LEU A 1 289 ? 17.906 32.167 56.732 1.00 20.69 289 LEU A C 1
ATOM 2299 O O . LEU A 1 289 ? 17.320 33.207 57.042 1.00 24.76 289 LEU A O 1
ATOM 2304 N N . TYR A 1 290 ? 17.290 31.160 56.128 1.00 19.19 290 TYR A N 1
ATOM 2305 C CA . TYR A 1 290 ? 15.861 31.235 55.872 1.00 10.02 290 TYR A CA 1
ATOM 2306 C C . TYR A 1 290 ? 15.063 31.106 57.162 1.00 12.50 290 TYR A C 1
ATOM 2307 O O . TYR A 1 290 ? 14.061 31.805 57.351 1.00 29.53 290 TYR A O 1
ATOM 2316 N N . ILE A 1 291 ? 15.469 30.204 58.051 1.00 13.51 291 ILE A N 1
ATOM 2317 C CA . ILE A 1 291 ? 14.727 30.020 59.292 1.00 8.13 291 ILE A CA 1
ATOM 2318 C C . ILE A 1 291 ? 14.822 31.266 60.169 1.00 31.93 291 ILE A C 1
ATOM 2319 O O . ILE A 1 291 ? 13.806 31.749 60.677 1.00 42.24 291 ILE A O 1
ATOM 2324 N N . GLU A 1 292 ? 16.033 31.836 60.327 1.00 32.65 292 GLU A N 1
ATOM 2325 C CA . GLU A 1 292 ? 16.192 32.967 61.252 1.00 20.17 292 GLU A CA 1
ATOM 2326 C C . GLU A 1 292 ? 15.364 34.163 60.817 1.00 18.72 292 GLU A C 1
ATOM 2327 O O . GLU A 1 292 ? 14.650 34.753 61.633 1.00 18.84 292 GLU A O 1
ATOM 2333 N N . ASP A 1 293 ? 15.372 34.478 59.520 1.00 12.92 293 ASP A N 1
ATOM 2334 C CA . ASP A 1 293 ? 14.563 35.594 59.053 1.00 13.09 293 ASP A CA 1
ATOM 2335 C C . ASP A 1 293 ? 13.092 35.247 59.131 1.00 14.46 293 ASP A C 1
ATOM 2336 O O . ASP A 1 293 ? 12.265 36.138 59.331 1.00 22.82 293 ASP A O 1
ATOM 2341 N N . ASN A 1 294 ? 12.750 33.960 59.014 1.00 11.64 294 ASN A N 1
ATOM 2342 C CA . ASN A 1 294 ? 11.375 33.548 59.286 1.00 22.33 294 ASN A CA 1
ATOM 2343 C C . ASN A 1 294 ? 11.038 33.739 60.764 1.00 27.69 294 ASN A C 1
ATOM 2344 O O . ASN A 1 294 ? 9.919 34.151 61.104 1.00 21.86 294 ASN A O 1
ATOM 2349 N N . ALA A 1 295 ? 12.006 33.474 61.653 1.00 25.31 295 ALA A N 1
ATOM 2350 C CA . ALA A 1 295 ? 11.830 33.761 63.078 1.00 22.19 295 ALA A CA 1
ATOM 2351 C C . ALA A 1 295 ? 11.799 35.259 63.341 1.00 22.45 295 ALA A C 1
ATOM 2352 O O . ALA A 1 295 ? 11.120 35.718 64.264 1.00 37.75 295 ALA A O 1
ATOM 2354 N N . LYS A 1 296 ? 12.573 36.033 62.583 1.00 18.03 296 LYS A N 1
ATOM 2355 C CA . LYS A 1 296 ? 12.509 37.481 62.720 1.00 11.90 296 LYS A CA 1
ATOM 2356 C C . LYS A 1 296 ? 11.168 38.009 62.220 1.00 22.23 296 LYS A C 1
ATOM 2357 O O . LYS A 1 296 ? 10.458 38.707 62.951 1.00 13.78 296 LYS A O 1
ATOM 2363 N N . PHE A 1 297 ? 10.764 37.597 61.009 1.00 18.00 297 PHE A N 1
ATOM 2364 C CA . PHE A 1 297 ? 9.496 38.044 60.428 1.00 21.35 297 PHE A CA 1
ATOM 2365 C C . PHE A 1 297 ? 8.327 37.744 61.349 1.00 28.58 297 PHE A C 1
ATOM 2366 O O . PHE A 1 297 ? 7.425 38.575 61.510 1.00 28.71 297 PHE A O 1
ATOM 2374 N N . ALA A 1 298 ? 8.320 36.556 61.957 1.00 20.63 298 ALA A N 1
ATOM 2375 C CA . ALA A 1 298 ? 7.198 36.167 62.797 1.00 6.64 298 ALA A CA 1
ATOM 2376 C C . ALA A 1 298 ? 7.189 36.940 64.103 1.00 11.82 298 ALA A C 1
ATOM 2377 O O . ALA A 1 298 ? 6.134 37.373 64.574 1.00 19.10 298 ALA A O 1
ATOM 2379 N N . CYS A 1 299 ? 8.361 37.147 64.690 1.00 22.24 299 CYS A N 1
ATOM 2380 C CA . CYS A 1 299 ? 8.419 37.769 66.002 1.00 23.23 299 CYS A CA 1
ATOM 2381 C C . CYS A 1 299 ? 8.001 39.229 65.958 1.00 21.79 299 CYS A C 1
ATOM 2382 O O . CYS A 1 299 ? 7.504 39.761 66.961 1.00 13.92 299 CYS A O 1
ATOM 2385 N N . GLU A 1 300 ? 8.202 39.881 64.811 1.00 20.33 300 GLU A N 1
ATOM 2386 C CA . GLU A 1 300 ? 7.824 41.276 64.620 1.00 22.98 300 GLU A CA 1
ATOM 2387 C C . GLU A 1 300 ? 6.346 41.443 64.284 1.00 27.75 300 GLU A C 1
ATOM 2388 O O . GLU A 1 300 ? 5.714 42.386 64.765 1.00 36.04 300 GLU A O 1
ATOM 2394 N N . TYR A 1 301 ? 5.797 40.581 63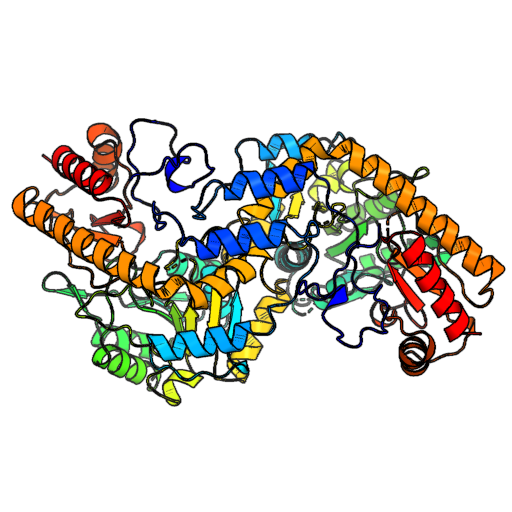.421 1.00 25.00 301 TYR A N 1
ATOM 2395 C CA . TYR A 1 301 ? 4.374 40.648 63.088 1.00 21.95 301 TYR A CA 1
ATOM 2396 C C . TYR A 1 301 ? 3.499 40.562 64.334 1.00 30.23 301 TYR A C 1
ATOM 2397 O O . TYR A 1 301 ? 2.422 41.162 64.385 1.00 23.88 301 TYR A O 1
ATOM 2406 N N . MET A 1 302 ? 3.903 39.751 65.312 1.00 28.99 302 MET A N 1
ATOM 2407 C CA . MET A 1 302 ? 3.189 39.671 66.581 1.00 16.69 302 MET A CA 1
ATOM 2408 C C . MET A 1 302 ? 3.570 40.794 67.521 1.00 16.39 302 MET A C 1
ATOM 2409 O O . MET A 1 302 ? 2.910 40.965 68.548 1.00 8.93 302 MET A O 1
ATOM 2414 N N . LYS A 1 303 ? 4.738 41.397 67.302 1.00 25.35 303 LYS A N 1
ATOM 2415 C CA . LYS A 1 303 ? 5.064 42.681 67.910 1.00 20.67 303 LYS A CA 1
ATOM 2416 C C . LYS A 1 303 ? 4.135 43.767 67.395 1.00 5.53 303 LYS A C 1
ATOM 2417 O O . LYS A 1 303 ? 3.479 44.479 68.166 1.00 8.11 303 LYS A O 1
ATOM 2423 N N . ASP A 1 304 ? 4.113 43.925 66.075 1.00 6.09 304 ASP A N 1
ATOM 2424 C CA . ASP A 1 304 ? 3.442 45.037 65.427 1.00 27.97 304 ASP A CA 1
ATOM 2425 C C . ASP A 1 304 ? 1.936 44.831 65.338 1.00 24.18 304 ASP A C 1
ATOM 2426 O O . ASP A 1 304 ? 1.167 45.695 65.767 1.00 39.26 304 ASP A O 1
ATOM 2431 N N . HIS A 1 305 ? 1.495 43.678 64.828 1.00 25.45 305 HIS A N 1
ATOM 2432 C CA . HIS A 1 305 ? 0.102 43.480 64.433 1.00 28.72 305 HIS A CA 1
ATOM 2433 C C . HIS A 1 305 ? -0.691 42.529 65.322 1.00 25.16 305 HIS A C 1
ATOM 2434 O O . HIS 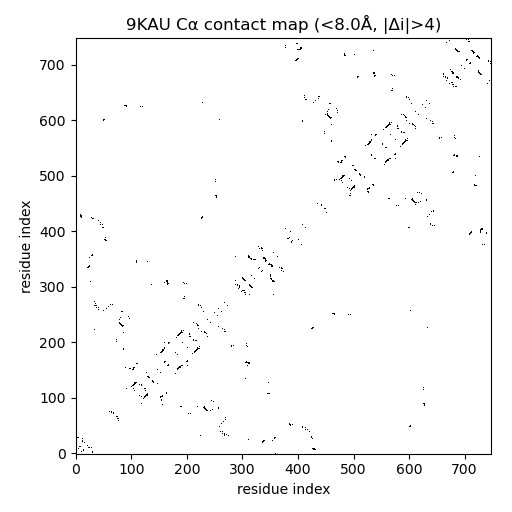A 1 305 ? -1.903 42.392 65.125 1.00 35.51 305 HIS A O 1
ATOM 2441 N N . ILE A 1 306 ? -0.056 41.858 66.276 1.00 27.89 306 ILE A N 1
ATOM 2442 C CA . ILE A 1 306 ? -0.770 41.066 67.279 1.00 14.03 306 ILE A CA 1
ATOM 2443 C C . ILE A 1 306 ? -0.179 41.432 68.638 1.00 17.43 306 ILE A C 1
ATOM 2444 O O . ILE A 1 306 ? 0.308 40.550 69.356 1.00 38.32 306 ILE A O 1
ATOM 2449 N N . PRO A 1 307 ? -0.278 42.690 69.073 1.00 13.11 307 PRO A N 1
ATOM 2450 C CA . PRO A 1 307 ? 0.440 43.117 70.281 1.00 8.47 307 PRO A CA 1
ATOM 2451 C C . PRO A 1 307 ? -0.044 42.462 71.548 1.00 11.15 307 PRO A C 1
ATOM 2452 O O . PRO A 1 307 ? 0.616 42.620 72.587 1.00 15.46 307 PRO A O 1
ATOM 2456 N N . THR A 1 308 ? -1.145 41.709 71.490 1.00 15.08 308 THR A N 1
ATOM 2457 C CA . THR A 1 308 ? -1.706 41.039 72.660 1.00 25.85 308 THR A CA 1
ATOM 2458 C C . THR A 1 308 ? -1.062 39.673 72.892 1.00 34.55 308 THR A C 1
ATOM 2459 O O . THR A 1 308 ? -1.467 38.952 73.811 1.00 38.01 308 THR A O 1
ATOM 2463 N N . LEU A 1 309 ? -0.058 39.316 72.084 1.00 24.48 309 LEU A N 1
ATOM 2464 C CA . LEU A 1 309 ? 0.747 38.114 72.265 1.00 18.61 309 LEU A CA 1
ATOM 2465 C C . LEU A 1 309 ? 2.214 38.480 72.478 1.00 24.83 309 LEU A C 1
ATOM 2466 O O . LEU A 1 309 ? 2.747 39.385 71.817 1.00 8.21 309 LEU A O 1
ATOM 2471 N N . SER A 1 310 ? 2.877 37.736 73.369 1.00 34.81 310 SER A N 1
ATOM 2472 C CA . SER A 1 310 ? 4.307 37.879 73.622 1.00 36.13 310 SER A CA 1
ATOM 2473 C C . SER A 1 310 ? 4.999 36.561 73.304 1.00 43.69 310 SER A C 1
ATOM 2474 O O . SER A 1 310 ? 4.807 35.563 74.009 1.00 43.94 310 SER A O 1
ATOM 2477 N N . VAL A 1 311 ? 5.864 36.586 72.296 1.00 37.87 311 VAL A N 1
ATOM 2478 C CA . VAL A 1 311 ? 6.586 35.412 71.830 1.00 3.04 311 VAL A CA 1
ATOM 2479 C C . VAL A 1 311 ? 8.034 35.587 72.238 1.00 16.75 311 VAL A C 1
ATOM 2480 O O . VAL A 1 311 ? 8.625 36.650 72.015 1.00 33.58 311 VAL A O 1
ATOM 2484 N N . THR A 1 312 ? 8.607 34.555 72.833 1.00 33.44 312 THR A N 1
ATOM 2485 C CA . THR A 1 312 ? 10.009 34.597 73.194 1.00 20.50 312 THR A CA 1
ATOM 2486 C C . THR A 1 312 ? 10.879 34.249 71.999 1.00 30.77 312 THR A C 1
ATOM 2487 O O . THR A 1 312 ? 10.555 33.352 71.213 1.00 40.70 312 THR A O 1
ATOM 2491 N N . LYS A 1 313 ? 11.958 35.007 71.834 1.00 36.13 313 LYS A N 1
ATOM 2492 C CA . LYS A 1 313 ? 12.808 34.831 70.666 1.00 25.11 313 LYS A CA 1
ATOM 2493 C C . LYS A 1 313 ? 13.555 33.503 70.733 1.00 31.34 313 LYS A C 1
ATOM 2494 O O . LYS A 1 313 ? 14.252 33.223 71.727 1.00 3.88 313 LYS A O 1
ATOM 2500 N N . PRO A 1 314 ? 13.440 32.666 69.709 1.00 27.80 314 PRO A N 1
ATOM 2501 C CA . PRO A 1 314 ? 14.285 31.474 69.630 1.00 32.83 314 PRO A CA 1
ATOM 2502 C C . PRO A 1 314 ? 15.681 31.814 69.128 1.00 24.17 314 PRO A C 1
ATOM 2503 O O . PRO A 1 314 ? 15.893 32.770 68.380 1.00 22.67 314 PRO A O 1
ATOM 2507 N N . GLU A 1 315 ? 16.632 30.967 69.505 1.00 32.52 315 GLU A N 1
ATOM 2508 C CA . GLU A 1 315 ? 18.017 31.077 69.069 1.00 20.86 315 GLU A CA 1
ATOM 2509 C C . GLU A 1 315 ? 18.400 29.884 68.209 1.00 17.77 315 GLU A C 1
ATOM 2510 O O . GLU A 1 315 ? 19.555 29.770 67.795 1.00 21.71 315 GLU A O 1
ATOM 2516 N N . GLY A 1 316 ? 17.469 28.967 67.972 1.00 20.89 316 GLY A N 1
ATOM 2517 C CA . GLY A 1 316 ? 17.712 27.879 67.051 1.00 18.22 316 GLY A CA 1
ATOM 2518 C C . GLY A 1 316 ? 16.434 27.158 66.683 1.00 21.54 316 GLY A C 1
ATOM 2519 O O . GLY A 1 316 ? 15.338 27.484 67.151 1.00 10.60 316 GLY A O 1
ATOM 2520 N N . SER A 1 317 ? 16.615 26.172 65.751 1.00 28.76 317 SER A N 1
ATOM 2521 C CA . SER A 1 317 ? 15.613 25.231 65.153 1.00 19.30 317 SER A CA 1
ATOM 2522 C C . SER A 1 317 ? 14.532 26.057 64.460 1.00 27.13 317 SER A C 1
ATOM 2523 O O . SER A 1 317 ? 14.884 27.119 64.021 1.00 26.37 317 SER A O 1
ATOM 2526 N N . PHE A 1 318 ? 13.261 25.626 64.480 1.00 29.05 318 PHE A N 1
ATOM 2527 C CA . PHE A 1 318 ? 12.216 26.262 63.687 1.00 5.49 318 PHE A CA 1
ATOM 2528 C C . PHE A 1 318 ? 10.858 26.237 64.380 1.00 5.06 318 PHE A C 1
ATOM 2529 O O . PHE A 1 318 ? 9.826 26.155 63.712 1.00 5.41 318 PHE A O 1
ATOM 2537 N N . LEU A 1 319 ? 10.838 26.323 65.705 1.00 8.68 319 LEU A N 1
ATOM 2538 C CA . LEU A 1 319 ? 9.613 26.345 66.497 1.00 4.12 319 LEU A CA 1
ATOM 2539 C C . LEU A 1 319 ? 9.551 27.662 67.245 1.00 34.44 319 LEU A C 1
ATOM 2540 O O . LEU A 1 319 ? 10.587 28.212 67.643 1.00 33.66 319 LEU A O 1
ATOM 2545 N N . LEU A 1 320 ? 8.336 28.177 67.414 1.00 34.51 320 LEU A N 1
ATOM 2546 C CA . LEU A 1 320 ? 8.109 29.468 68.045 1.00 18.41 320 LEU A CA 1
ATOM 2547 C C . LEU A 1 320 ? 7.187 29.282 69.237 1.00 16.87 320 LEU A C 1
ATOM 2548 O O . LEU A 1 320 ? 6.108 28.694 69.112 1.00 20.49 320 LEU A O 1
ATOM 2553 N N . TRP A 1 321 ? 7.608 29.794 70.377 1.00 11.04 321 TRP A N 1
ATOM 2554 C CA . TRP A 1 321 ? 6.942 29.597 71.656 1.00 4.40 321 TRP A CA 1
ATOM 2555 C C . TRP A 1 321 ? 6.260 30.914 72.009 1.00 17.98 321 TRP A C 1
ATOM 2556 O O . TRP A 1 321 ? 6.939 31.921 72.223 1.00 16.49 321 TRP A O 1
ATOM 2567 N N . ILE A 1 322 ? 4.925 30.918 72.040 1.00 28.59 322 ILE A N 1
ATOM 2568 C CA . ILE A 1 322 ? 4.135 32.148 72.100 1.00 28.61 322 ILE A CA 1
ATOM 2569 C C . ILE A 1 322 ? 3.188 32.101 73.297 1.00 22.84 322 ILE A C 1
ATOM 2570 O O . ILE A 1 322 ? 2.429 31.138 73.446 1.00 19.56 322 ILE A O 1
ATOM 2575 N N . ASP A 1 323 ? 3.168 33.169 74.104 1.00 2.07 323 ASP A N 1
ATOM 2576 C CA . ASP A 1 323 ? 2.245 33.228 75.239 1.00 11.60 323 ASP A CA 1
ATOM 2577 C C . ASP A 1 323 ? 0.911 33.821 74.822 1.00 16.95 323 ASP A C 1
ATOM 2578 O O . ASP A 1 323 ? 0.872 34.872 74.177 1.00 35.15 323 ASP A O 1
ATOM 2583 N N . CYS A 1 324 ? -0.182 33.143 75.208 1.00 19.30 324 CYS A N 1
ATOM 2584 C CA . CYS A 1 324 ? -1.548 33.579 74.917 1.00 18.95 324 CYS A CA 1
ATOM 2585 C C . CYS A 1 324 ? -2.355 33.900 76.178 1.00 25.79 324 CYS A C 1
ATOM 2586 O O . CYS A 1 324 ? -3.590 33.932 76.122 1.00 27.49 324 CYS A O 1
ATOM 2589 N N . SER A 1 325 ? -1.684 34.207 77.291 1.00 3.08 325 SER A N 1
ATOM 2590 C CA . SER A 1 325 ? -2.367 34.383 78.563 1.00 2.13 325 SER A CA 1
ATOM 2591 C C . SER A 1 325 ? -3.099 35.725 78.649 1.00 28.17 325 SER A C 1
ATOM 2592 O O . SER A 1 325 ? -4.117 35.833 79.343 1.00 16.67 325 SER A O 1
ATOM 2595 N N . ALA A 1 326 ? -2.610 36.769 77.982 1.00 30.12 326 ALA A N 1
ATOM 2596 C CA . ALA A 1 326 ? -3.361 38.015 78.071 1.00 20.22 326 ALA A CA 1
ATOM 2597 C C . ALA A 1 326 ? -4.766 37.844 77.504 1.00 16.69 326 ALA A C 1
ATOM 2598 O O . ALA A 1 326 ? -5.664 38.622 77.843 1.00 18.50 326 ALA A O 1
ATOM 2600 N N . LEU A 1 327 ? -4.991 36.798 76.705 1.00 11.50 327 LEU A N 1
ATOM 2601 C CA . LEU A 1 327 ? -6.323 36.546 76.167 1.00 10.99 327 LEU A CA 1
ATOM 2602 C C . LEU A 1 327 ? -7.248 35.926 77.205 1.00 22.49 327 LEU A C 1
ATOM 2603 O O . LEU A 1 327 ? -8.472 36.020 77.065 1.00 32.89 327 LEU A O 1
ATOM 2608 N N . ASN A 1 328 ? -6.692 35.315 78.246 1.00 24.23 328 ASN A N 1
ATOM 2609 C CA . ASN A 1 328 ? -7.470 34.702 79.312 1.00 16.06 328 ASN A CA 1
ATOM 2610 C C . ASN A 1 328 ? -8.518 33.762 78.728 1.00 20.49 328 ASN A C 1
ATOM 2611 O O . ASN A 1 328 ? -9.722 34.005 78.792 1.00 31.48 328 ASN A O 1
ATOM 2616 N N . LEU A 1 329 ? -8.009 32.735 78.060 1.00 26.57 329 LEU A N 1
ATOM 2617 C CA . LEU A 1 329 ? -8.799 31.659 77.497 1.00 23.47 329 LEU A CA 1
ATOM 2618 C C . LEU A 1 329 ? -8.254 30.332 78.004 1.00 29.76 329 LEU A C 1
ATOM 2619 O O . LEU A 1 329 ? -7.029 30.154 78.129 1.00 8.39 329 LEU A O 1
ATOM 2624 N N . SER A 1 330 ? -9.176 29.403 78.269 1.00 24.23 330 SER A N 1
ATOM 2625 C CA . SER A 1 330 ? -8.814 28.024 78.546 1.00 21.73 330 SER A CA 1
ATOM 2626 C C . SER A 1 330 ? -8.329 27.378 77.261 1.00 13.38 330 SER A C 1
ATOM 2627 O O . SER A 1 330 ? -8.586 27.867 76.159 1.00 12.51 330 SER A O 1
ATOM 2630 N N . GLN A 1 331 ? -7.660 26.263 77.397 1.00 2.54 331 GLN A N 1
ATOM 2631 C CA . GLN A 1 331 ? -7.098 25.568 76.235 1.00 2.51 331 GLN A CA 1
ATOM 2632 C C . GLN A 1 331 ? -8.189 25.301 75.217 1.00 21.74 331 GLN A C 1
ATOM 2633 O O . GLN A 1 331 ? -7.984 25.690 74.122 1.00 2.69 331 GLN A O 1
ATOM 2639 N N . ASP A 1 332 ? -9.334 24.717 75.634 1.00 29.46 332 ASP A N 1
ATOM 2640 C CA . ASP A 1 332 ? -10.419 24.397 74.711 1.00 10.48 332 ASP A CA 1
ATOM 2641 C C . ASP A 1 332 ? -11.073 25.655 74.173 1.00 15.35 332 ASP A C 1
ATOM 2642 O O . ASP A 1 332 ? -11.383 25.731 72.978 1.00 25.62 332 ASP A O 1
ATOM 2647 N N . GLU A 1 333 ? -11.213 26.681 75.019 1.00 33.20 333 GLU A N 1
ATOM 2648 C CA . GLU A 1 333 ? -11.611 27.995 74.522 1.00 27.87 333 GLU A CA 1
ATOM 2649 C C . GLU A 1 333 ? -10.645 28.446 73.435 1.00 22.48 333 GLU A C 1
ATOM 2650 O O . GLU A 1 333 ? -11.058 28.799 72.327 1.00 31.82 333 GLU A O 1
ATOM 2656 N N . ARG A 1 334 ? -9.340 28.345 73.712 1.00 6.92 334 ARG A N 1
ATOM 2657 C CA . ARG A 1 334 ? -8.325 28.781 72.756 1.00 8.56 334 ARG A CA 1
ATOM 2658 C C . ARG A 1 334 ? -8.276 27.862 71.538 1.00 17.17 334 ARG A C 1
ATOM 2659 O O . ARG A 1 334 ? -8.247 28.335 70.396 1.00 27.63 334 ARG A O 1
ATOM 2667 N N . THR A 1 335 ? -8.277 26.546 71.756 1.00 3.20 335 THR A N 1
ATOM 2668 C CA . THR A 1 335 ? -8.117 25.612 70.645 1.00 5.28 335 THR A CA 1
ATOM 2669 C C . THR A 1 335 ? -9.265 25.720 69.648 1.00 18.81 335 THR A C 1
ATOM 2670 O O . THR A 1 335 ? -9.038 25.843 68.440 1.00 23.23 335 THR A O 1
ATOM 2674 N N . LYS A 1 336 ? -10.510 25.675 70.146 1.00 9.67 336 LYS A N 1
ATOM 2675 C CA . LYS A 1 336 ? -11.686 25.757 69.287 1.00 8.92 336 LYS A CA 1
ATOM 2676 C C . LYS A 1 336 ? -11.652 26.998 68.405 1.00 25.85 336 LYS A C 1
ATOM 2677 O O . LYS A 1 336 ? -11.990 26.933 67.220 1.00 31.53 336 LYS A O 1
ATOM 2683 N N . LEU A 1 337 ? -11.255 28.144 68.962 1.00 26.02 337 LEU A N 1
ATOM 2684 C CA . LEU A 1 337 ? -11.191 29.348 68.144 1.00 17.47 337 LEU A CA 1
ATOM 2685 C C . LEU A 1 337 ? -10.219 29.163 66.989 1.00 23.07 337 LEU A C 1
ATOM 2686 O O . LEU A 1 337 ? -10.518 29.544 65.852 1.00 28.00 337 LEU A O 1
ATOM 2691 N N . LEU A 1 338 ? -9.071 28.528 67.247 1.00 22.61 338 LEU A N 1
ATOM 2692 C CA . LEU A 1 338 ? -8.081 28.322 66.192 1.00 10.23 338 LEU A CA 1
ATOM 2693 C C . LEU A 1 338 ? -8.574 27.372 65.110 1.00 5.84 338 LEU A C 1
ATOM 2694 O O . LEU A 1 338 ? -8.325 27.606 63.924 1.00 6.93 338 LEU A O 1
ATOM 2699 N N . GLU A 1 339 ? -9.266 26.292 65.484 1.00 17.78 339 GLU A N 1
ATOM 2700 C CA . GLU A 1 339 ? -9.735 25.335 64.478 1.00 20.31 339 GLU A CA 1
ATOM 2701 C C . GLU A 1 339 ? -11.034 25.786 63.815 1.00 24.28 339 GLU A C 1
ATOM 2702 O O . GLU A 1 339 ? -11.252 25.542 62.628 1.00 21.22 339 GLU A O 1
ATOM 2708 N N . GLU A 1 340 ? -11.945 26.364 64.596 1.00 40.45 340 GLU A N 1
ATOM 2709 C CA . GLU A 1 340 ? -13.186 26.931 64.059 1.00 37.94 340 GLU A CA 1
ATOM 2710 C C . GLU A 1 340 ? -12.923 28.210 63.284 1.00 22.43 340 GLU A C 1
ATOM 2711 O O . GLU A 1 340 ? -13.142 28.276 62.073 1.00 29.38 340 GLU A O 1
ATOM 2717 N N . LYS A 1 341 ? -12.463 29.245 63.979 1.00 23.83 341 LYS A N 1
ATOM 2718 C CA . LYS A 1 341 ? -12.343 30.567 63.380 1.00 33.35 341 LYS A CA 1
ATOM 2719 C C . LYS A 1 341 ? -10.996 30.773 62.701 1.00 30.08 341 LYS A C 1
ATOM 2720 O O . LYS A 1 341 ? -10.940 31.291 61.582 1.00 26.95 341 LYS A O 1
ATOM 2726 N N . GLY A 1 342 ? -9.911 30.315 63.320 1.00 34.22 342 GLY A N 1
ATOM 2727 C CA . GLY A 1 342 ? -8.604 30.480 62.709 1.00 39.31 342 GLY A CA 1
ATOM 2728 C C . GLY A 1 342 ? -8.392 29.610 61.490 1.00 41.68 342 GLY A C 1
ATOM 2729 O O . GLY A 1 342 ? -7.695 30.012 60.553 1.00 47.46 342 GLY A O 1
ATOM 2730 N N . LYS A 1 343 ? -8.986 28.416 61.485 1.00 28.28 343 LYS A N 1
ATOM 2731 C CA . LYS A 1 343 ? -8.752 27.413 60.448 1.00 19.42 343 LYS A CA 1
ATOM 2732 C C . LYS A 1 343 ? -7.259 27.089 60.351 1.00 14.33 343 LYS A C 1
ATOM 2733 O O . LYS A 1 343 ? -6.668 27.091 59.271 1.00 12.50 343 LYS A O 1
ATOM 2739 N N . ILE A 1 344 ? -6.646 26.843 61.511 1.00 16.60 344 ILE A N 1
ATOM 2740 C CA . ILE A 1 344 ? -5.217 26.547 61.610 1.00 24.65 344 ILE A CA 1
ATOM 2741 C C . ILE A 1 344 ? -4.976 25.619 62.798 1.00 30.02 344 ILE A C 1
ATOM 2742 O O . ILE A 1 344 ? -5.589 25.774 63.856 1.00 39.25 344 ILE A O 1
ATOM 2747 N N . ILE A 1 345 ? -4.064 24.665 62.633 1.00 33.74 345 ILE A N 1
ATOM 2748 C CA . ILE A 1 345 ? -3.718 23.724 63.694 1.00 23.50 345 ILE A CA 1
ATOM 2749 C C . ILE A 1 345 ? -2.293 24.018 64.154 1.00 13.81 345 ILE A C 1
ATOM 2750 O O . ILE A 1 345 ? -1.337 23.893 63.381 1.00 7.49 345 ILE A O 1
ATOM 2755 N N . VAL A 1 346 ? -2.164 24.426 65.414 1.00 16.38 346 VAL A N 1
ATOM 2756 C CA . VAL A 1 346 ? -0.891 24.696 66.060 1.00 15.21 346 VAL A CA 1
ATOM 2757 C C . VAL A 1 346 ? -0.723 23.732 67.238 1.00 16.30 346 VAL A C 1
ATOM 2758 O O . VAL A 1 346 ? -1.599 22.930 67.547 1.00 13.08 346 VAL A O 1
ATOM 2762 N N . GLU A 1 347 ? 0.409 23.878 67.900 1.00 21.12 347 GLU A N 1
ATOM 2763 C CA . GLU A 1 347 ? 0.741 22.982 69.017 1.00 20.79 347 GLU A CA 1
ATOM 2764 C C . GLU A 1 347 ? 0.244 23.541 70.341 1.00 25.90 347 GLU A C 1
ATOM 2765 O O . GLU A 1 347 ? 0.632 24.636 70.656 1.00 40.58 347 GLU A O 1
ATOM 2771 N N . PRO A 1 348 ? -0.660 22.881 71.095 1.00 16.12 348 PRO A N 1
ATOM 2772 C CA . PRO A 1 348 ? -0.955 23.347 72.459 1.00 10.94 348 PRO A CA 1
ATOM 2773 C C . PRO A 1 348 ? 0.235 23.156 73.399 1.00 15.15 348 PRO A C 1
ATOM 2774 O O . PRO A 1 348 ? 1.025 22.215 73.263 1.00 17.48 348 PRO A O 1
ATOM 2778 N N . GLY A 1 349 ? 0.394 24.120 74.304 1.00 14.01 349 GLY A N 1
ATOM 2779 C CA . GLY A 1 349 ? 1.495 24.190 75.228 1.00 10.20 349 GLY A CA 1
ATOM 2780 C C . GLY A 1 349 ? 1.323 23.447 76.533 1.00 23.58 349 GLY A C 1
ATOM 2781 O O . GLY A 1 349 ? 2.324 23.062 77.149 1.00 31.17 349 GLY A O 1
ATOM 2782 N N . GLU A 1 350 ? 0.066 23.223 76.949 1.00 2.16 350 GLU A N 1
ATOM 2783 C CA . GLU A 1 350 ? -0.220 22.665 78.272 1.00 1.91 350 GLU A CA 1
ATOM 2784 C C . GLU A 1 350 ? 0.337 21.255 78.424 1.00 14.77 350 GLU A C 1
ATOM 2785 O O . GLU A 1 350 ? 0.618 20.800 79.538 1.00 22.03 350 GLU A O 1
ATOM 2791 N N . LYS A 1 351 ? 0.579 20.600 77.301 1.00 11.98 351 LYS A N 1
ATOM 2792 C CA . LYS A 1 351 ? 1.134 19.231 77.263 1.00 14.29 351 LYS A CA 1
ATOM 2793 C C . LYS A 1 351 ? 2.665 19.244 77.373 1.00 15.66 351 LYS A C 1
ATOM 2794 O O . LYS A 1 351 ? 3.277 18.177 77.290 1.00 19.09 351 LYS A O 1
ATOM 2800 N N . TYR A 1 352 ? 3.256 20.417 77.518 1.00 10.38 352 TYR A N 1
ATOM 2801 C CA . TYR A 1 352 ? 4.698 20.486 77.734 1.00 1.70 352 TYR A CA 1
ATOM 2802 C C . TYR A 1 352 ? 5.053 20.590 79.199 1.00 1.65 352 TYR A C 1
ATOM 2803 O O . TYR A 1 352 ? 6.232 20.564 79.528 1.00 26.46 352 TYR A O 1
ATOM 2812 N N . GLY A 1 353 ? 4.062 20.603 80.077 1.00 4.14 353 GLY A N 1
ATOM 2813 C CA . GLY A 1 353 ? 4.268 20.748 81.503 1.00 1.64 353 GLY A CA 1
ATOM 2814 C C . GLY A 1 353 ? 4.311 22.178 81.998 1.00 5.15 353 GLY A C 1
ATOM 2815 O O . GLY A 1 353 ? 4.015 23.140 81.290 1.00 9.25 353 GLY A O 1
ATOM 2816 N N . LEU A 1 354 ? 4.754 22.305 83.246 1.00 10.70 354 LEU A N 1
ATOM 2817 C CA . LEU A 1 354 ? 4.676 23.568 83.958 1.00 9.78 354 LEU A CA 1
ATOM 2818 C C . LEU A 1 354 ? 5.262 24.688 83.109 1.00 16.42 354 LEU A C 1
ATOM 2819 O O . LEU A 1 354 ? 6.385 24.577 82.610 1.00 32.98 354 LEU A O 1
ATOM 2824 N N . GLY A 1 355 ? 4.455 25.740 82.883 1.00 20.85 355 GLY A N 1
ATOM 2825 C CA . GLY A 1 355 ? 4.830 26.821 81.994 1.00 13.21 355 GLY A CA 1
ATOM 2826 C C . GLY A 1 355 ? 4.346 26.672 80.569 1.00 17.32 355 GLY A C 1
ATOM 2827 O O . GLY A 1 355 ? 4.744 27.478 79.711 1.00 8.33 355 GLY A O 1
ATOM 2828 N N . GLY A 1 356 ? 3.622 25.593 80.264 1.00 1.72 356 GLY A N 1
ATOM 2829 C CA . GLY A 1 356 ? 3.012 25.395 78.968 1.00 1.77 356 GLY A CA 1
ATOM 2830 C C . GLY A 1 356 ? 1.554 25.813 78.987 1.00 13.32 356 GLY A C 1
ATOM 2831 O O . GLY A 1 356 ? 0.904 25.882 77.945 1.00 8.24 356 GLY A O 1
ATOM 2832 N N . GLU A 1 357 ? 1.026 26.060 80.184 1.00 1.84 357 GLU A N 1
ATOM 2833 C CA . GLU A 1 357 ? -0.328 26.561 80.323 1.00 1.99 357 GLU A CA 1
ATOM 2834 C C . GLU A 1 357 ? -0.485 27.901 79.602 1.00 11.93 357 GLU A C 1
ATOM 2835 O O . GLU A 1 357 ? 0.336 28.808 79.755 1.00 28.24 357 GLU A O 1
ATOM 2841 N N . GLU A 1 358 ? -1.567 27.979 78.768 1.00 12.97 358 GLU A N 1
ATOM 2842 C CA . GLU A 1 358 ? -2.049 29.129 77.927 1.00 17.85 358 GLU A CA 1
ATOM 2843 C C . GLU A 1 358 ? -0.985 29.548 76.905 1.00 26.49 358 GLU A C 1
ATOM 2844 O O . GLU A 1 358 ? -0.995 30.693 76.535 1.00 26.70 358 GLU A O 1
ATOM 2850 N N . HIS A 1 359 ? -0.065 28.688 76.536 1.00 2.01 359 HIS A N 1
ATOM 2851 C CA . HIS A 1 359 ? 0.857 28.958 75.442 1.00 8.05 359 HIS A CA 1
ATOM 2852 C C . HIS A 1 359 ? 0.506 28.096 74.232 1.00 19.52 359 HIS A C 1
ATOM 2853 O O . HIS A 1 359 ? -0.246 27.124 74.331 1.00 15.71 359 HIS A O 1
ATOM 2860 N N . ILE A 1 360 ? 1.078 28.456 73.076 1.00 13.86 360 ILE A N 1
ATOM 2861 C CA . ILE A 1 360 ? 1.028 27.618 71.886 1.00 14.23 360 ILE A CA 1
ATOM 2862 C C . ILE A 1 360 ? 2.408 27.570 71.236 1.00 23.19 360 ILE A C 1
ATOM 2863 O O . ILE A 1 360 ? 3.233 28.469 71.419 1.00 25.00 360 ILE A O 1
ATOM 2868 N N . ARG A 1 361 ? 2.668 26.488 70.496 1.00 21.71 361 ARG A N 1
ATOM 2869 C CA . ARG A 1 361 ? 3.901 26.311 69.738 1.00 14.81 361 ARG A CA 1
ATOM 2870 C C . ARG A 1 361 ? 3.545 26.151 68.269 1.00 15.61 361 ARG A C 1
ATOM 2871 O O . ARG A 1 361 ? 2.714 25.314 67.916 1.00 38.24 361 ARG A O 1
ATOM 2879 N N . ILE A 1 362 ? 4.154 26.964 67.421 1.00 13.32 362 ILE A N 1
ATOM 2880 C CA . ILE A 1 362 ? 3.893 26.933 65.992 1.00 17.75 362 ILE A CA 1
ATOM 2881 C C . ILE A 1 362 ? 5.200 26.656 65.253 1.00 19.93 362 ILE A C 1
ATOM 2882 O O . ILE A 1 362 ? 6.293 26.958 65.741 1.00 10.73 362 ILE A O 1
ATOM 2887 N N . ASN A 1 363 ? 5.071 26.097 64.053 1.00 30.46 363 ASN A N 1
ATOM 2888 C CA . ASN A 1 363 ? 6.199 25.704 63.219 1.00 20.09 363 ASN A CA 1
ATOM 2889 C C . ASN A 1 363 ? 6.519 26.799 62.205 1.00 20.83 363 ASN A C 1
ATOM 2890 O O . ASN A 1 363 ? 5.703 27.107 61.328 1.00 7.45 363 ASN A O 1
ATOM 2895 N N . ILE A 1 364 ? 7.731 27.333 62.276 1.00 41.20 364 ILE A N 1
ATOM 2896 C CA . ILE A 1 364 ? 8.181 28.336 61.319 1.00 35.81 364 ILE A CA 1
ATOM 2897 C C . ILE A 1 364 ? 9.179 27.740 60.330 1.00 27.58 364 ILE A C 1
ATOM 2898 O O . ILE A 1 364 ? 9.977 28.460 59.727 1.00 17.17 364 ILE A O 1
ATOM 2903 N N . GLY A 1 365 ? 9.153 26.420 60.177 1.00 30.21 365 GLY A N 1
ATOM 2904 C CA . GLY A 1 365 ? 9.897 25.792 59.111 1.00 31.36 365 GLY A CA 1
ATOM 2905 C C . GLY A 1 365 ? 9.100 25.699 57.825 1.00 30.13 365 GLY A C 1
ATOM 2906 O O . GLY A 1 365 ? 8.938 24.610 57.272 1.00 36.73 365 GLY A O 1
ATOM 2907 N N . CYS A 1 366 ? 8.599 26.821 57.332 1.00 22.39 366 CYS A N 1
ATOM 2908 C CA . CYS A 1 366 ? 7.737 26.829 56.163 1.00 29.14 366 CYS A CA 1
ATOM 2909 C C . CYS A 1 366 ? 8.123 28.002 55.283 1.00 31.31 366 CYS A C 1
ATOM 2910 O O . CYS A 1 366 ? 8.815 28.924 55.730 1.00 43.63 366 CYS A O 1
ATOM 2913 N N . PRO A 1 367 ? 7.755 27.959 54.008 1.00 24.55 367 PRO A N 1
ATOM 2914 C CA . PRO A 1 367 ? 7.914 29.135 53.158 1.00 25.80 367 PRO A CA 1
ATOM 2915 C C . PRO A 1 367 ? 7.185 30.337 53.741 1.00 25.89 367 PRO A C 1
ATOM 2916 O O . PRO A 1 367 ? 6.117 30.216 54.343 1.00 18.77 367 PRO A O 1
ATOM 2920 N N . ARG A 1 368 ? 7.783 31.515 53.543 1.00 31.99 368 ARG A N 1
ATOM 2921 C CA . ARG A 1 368 ? 7.181 32.750 54.035 1.00 33.10 368 ARG A CA 1
ATOM 2922 C C . ARG A 1 368 ? 5.741 32.906 53.573 1.00 40.50 368 ARG A C 1
ATOM 2923 O O . ARG A 1 368 ? 4.913 33.455 54.307 1.00 29.44 368 ARG A O 1
ATOM 2931 N N . SER A 1 369 ? 5.422 32.427 52.369 1.00 45.10 369 SER A N 1
ATOM 2932 C CA . SER A 1 369 ? 4.037 32.424 51.915 1.00 35.75 369 SER A CA 1
ATOM 2933 C C . SER A 1 369 ? 3.129 31.783 52.955 1.00 42.11 369 SER A C 1
ATOM 2934 O O . SER A 1 369 ? 2.181 32.414 53.441 1.00 47.96 369 SER A O 1
ATOM 2937 N N . VAL A 1 370 ? 3.457 30.555 53.368 1.00 25.92 370 VAL A N 1
ATOM 2938 C CA . VAL A 1 370 ? 2.676 29.907 54.417 1.00 16.64 370 VAL A CA 1
ATOM 2939 C C . VAL A 1 370 ? 2.806 30.684 55.718 1.00 13.43 370 VAL A C 1
ATOM 2940 O O . VAL A 1 370 ? 1.832 30.874 56.451 1.00 18.20 370 VAL A O 1
ATOM 2944 N N . LEU A 1 371 ? 4.010 31.154 56.021 1.00 29.23 371 LEU A N 1
ATOM 2945 C CA . LEU A 1 371 ? 4.227 31.821 57.298 1.00 29.02 371 LEU A CA 1
ATOM 2946 C C . LEU A 1 371 ? 3.404 33.106 57.430 1.00 20.62 371 LEU A C 1
ATOM 2947 O O . LEU A 1 371 ? 2.935 33.430 58.527 1.00 17.27 371 LEU A O 1
ATOM 2952 N N . GLU A 1 372 ? 3.220 33.860 56.335 1.00 13.28 372 GLU A N 1
ATOM 2953 C CA . GLU A 1 372 ? 2.418 35.079 56.445 1.00 15.86 372 GLU A CA 1
ATOM 2954 C C . GLU A 1 372 ? 0.942 34.751 56.585 1.00 28.40 372 GLU A C 1
ATOM 2955 O O . GLU A 1 372 ? 0.218 35.428 57.323 1.00 34.73 372 GLU A O 1
ATOM 2961 N N . GLU A 1 373 ? 0.469 33.718 55.884 1.00 26.86 373 GLU A N 1
ATOM 2962 C CA . GLU A 1 373 ? -0.914 33.312 56.088 1.00 13.39 373 GLU A CA 1
ATOM 2963 C C . GLU A 1 373 ? -1.103 32.694 57.463 1.00 26.89 373 GLU A C 1
ATOM 2964 O O . GLU A 1 373 ? -2.174 32.846 58.054 1.00 50.67 373 GLU A O 1
ATOM 2970 N N . ILE A 1 374 ? -0.082 32.017 58.001 1.00 23.17 374 ILE A N 1
ATOM 2971 C CA . ILE A 1 374 ? -0.177 31.481 59.362 1.00 18.62 374 ILE A CA 1
ATOM 2972 C C . ILE A 1 374 ? -0.406 32.605 60.368 1.00 17.75 374 ILE A C 1
ATOM 2973 O O . ILE A 1 374 ? -1.166 32.448 61.331 1.00 13.85 374 ILE A O 1
ATOM 2978 N N . LEU A 1 375 ? 0.242 33.759 60.159 1.00 20.81 375 LEU A N 1
ATOM 2979 C CA . LEU A 1 375 ? 0.121 34.868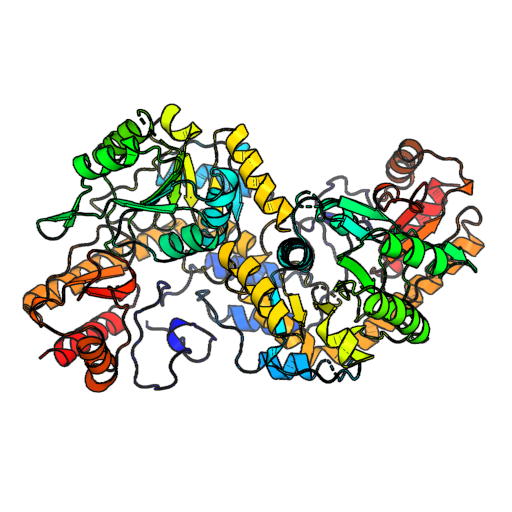 61.103 1.00 22.44 375 LEU A CA 1
ATOM 2980 C C . LEU A 1 375 ? -1.137 35.696 60.865 1.00 34.17 375 LEU A C 1
ATOM 2981 O O . LEU A 1 375 ? -1.730 36.205 61.822 1.00 54.79 375 LEU A O 1
ATOM 2986 N N . ASN A 1 376 ? -1.550 35.856 59.610 1.00 28.38 376 ASN A N 1
ATOM 2987 C CA . ASN A 1 376 ? -2.797 36.559 59.327 1.00 26.30 376 ASN A CA 1
ATOM 2988 C C . ASN A 1 376 ? -3.974 35.893 60.035 1.00 32.95 376 ASN A C 1
ATOM 2989 O O . ASN A 1 376 ? -4.860 36.576 60.565 1.00 24.71 376 ASN A O 1
ATOM 2994 N N . ARG A 1 377 ? -3.947 34.570 60.076 1.00 27.82 377 ARG A N 1
ATOM 2995 C CA . ARG A 1 377 ? -5.037 33.807 60.711 1.00 10.25 377 ARG A CA 1
ATOM 2996 C C . ARG A 1 377 ? -4.886 33.837 62.220 1.00 8.49 377 ARG A C 1
ATOM 2997 O O . ARG A 1 377 ? -5.870 33.830 62.828 1.00 18.97 377 ARG A O 1
ATOM 3005 N N . LEU A 1 378 ? -3.683 33.865 62.752 1.00 6.74 378 LEU A N 1
ATOM 3006 C CA . LEU A 1 378 ? -3.497 33.901 64.196 1.00 17.36 378 LEU A CA 1
ATOM 3007 C C . LEU A 1 378 ? -3.960 35.226 64.763 1.00 23.98 378 LEU A C 1
ATOM 3008 O O . LEU A 1 378 ? -4.515 35.286 65.862 1.00 28.07 378 LEU A O 1
ATOM 3013 N N . ARG A 1 379 ? -3.686 36.306 64.044 1.00 34.75 379 ARG A N 1
ATOM 3014 C CA . ARG A 1 379 ? -4.274 37.590 64.383 1.00 34.97 379 ARG A CA 1
ATOM 3015 C C . ARG A 1 379 ? -5.785 37.515 64.227 1.00 19.66 379 ARG A C 1
ATOM 3016 O O . ARG A 1 379 ? -6.535 37.707 65.188 1.00 22.72 379 ARG A O 1
ATOM 3024 N N . HIS A 1 380 ? -6.236 37.132 63.028 1.00 11.30 380 HIS A N 1
ATOM 3025 C CA . HIS A 1 380 ? -7.658 36.944 62.766 1.00 10.55 380 HIS A CA 1
ATOM 3026 C C . HIS A 1 380 ? -8.326 36.149 63.877 1.00 11.64 380 HIS A C 1
ATOM 3027 O O . HIS A 1 380 ? -9.407 36.519 64.345 1.00 33.80 380 HIS A O 1
ATOM 3034 N N . THR A 1 381 ? -7.684 35.101 64.359 1.00 16.68 381 THR A N 1
ATOM 3035 C CA . THR A 1 381 ? -8.284 34.213 65.388 1.00 20.47 381 THR A CA 1
ATOM 3036 C C . THR A 1 381 ? -8.612 34.972 66.670 1.00 24.63 381 THR A C 1
ATOM 3037 O O . THR A 1 381 ? -9.709 34.764 67.207 1.00 30.46 381 THR A O 1
ATOM 3041 N N . PHE A 1 382 ? -7.751 35.873 67.102 1.00 11.06 382 PHE A N 1
ATOM 3042 C CA . PHE A 1 382 ? -7.892 36.500 68.411 1.00 22.98 382 PHE A CA 1
ATOM 3043 C C . PHE A 1 382 ? -8.273 37.975 68.331 1.00 37.00 382 PHE A C 1
ATOM 3044 O O . PHE A 1 382 ? -8.244 38.671 69.357 1.00 34.05 382 PHE A O 1
ATOM 3052 N N . SER A 1 383 ? -8.591 38.477 67.141 1.00 41.77 383 SER A N 1
ATOM 3053 C CA . SER A 1 383 ? -9.011 39.865 66.991 1.00 47.89 383 SER A CA 1
ATOM 3054 C C . SER A 1 383 ? -10.498 40.016 67.284 1.00 33.16 383 SER A C 1
ATOM 3055 O O . SER A 1 383 ? -11.320 39.152 67.004 1.00 38.82 383 SER A O 1
ATOM 3059 N N . LYS B 1 6 ? 19.597 -14.960 36.574 1.00 61.14 6 LYS B N 1
ATOM 3060 C CA . LYS B 1 6 ? 20.719 -14.034 36.554 1.00 59.81 6 LYS B CA 1
ATOM 3061 C C . LYS B 1 6 ? 21.293 -13.879 37.953 1.00 63.65 6 LYS B C 1
ATOM 3062 O O . LYS B 1 6 ? 20.602 -13.418 38.868 1.00 66.05 6 LYS B O 1
ATOM 3068 N N . ALA B 1 7 ? 22.547 -14.284 38.123 1.00 65.52 7 ALA B N 1
ATOM 3069 C CA . ALA B 1 7 ? 23.274 -13.933 39.332 1.00 55.27 7 ALA B CA 1
ATOM 3070 C C . ALA B 1 7 ? 23.506 -12.434 39.318 1.00 47.47 7 ALA B C 1
ATOM 3071 O O . ALA B 1 7 ? 23.935 -11.877 38.303 1.00 48.02 7 ALA B O 1
ATOM 3073 N N . ILE B 1 8 ? 23.204 -11.773 40.428 1.00 42.01 8 ILE B N 1
ATOM 3074 C CA . ILE B 1 8 ? 23.327 -10.325 40.532 1.00 51.83 8 ILE B CA 1
ATOM 3075 C C . ILE B 1 8 ? 24.485 -10.015 41.469 1.00 46.25 8 ILE B C 1
ATOM 3076 O O . ILE B 1 8 ? 24.593 -10.611 42.548 1.00 45.22 8 ILE B O 1
ATOM 3081 N N . ASN B 1 9 ? 25.370 -9.119 41.045 1.00 40.93 9 ASN B N 1
ATOM 3082 C CA . ASN B 1 9 ? 26.502 -8.755 41.886 1.00 36.02 9 ASN B CA 1
ATOM 3083 C C . ASN B 1 9 ? 25.978 -8.085 43.141 1.00 35.71 9 ASN B C 1
ATOM 3084 O O . ASN B 1 9 ? 25.254 -7.089 43.066 1.00 48.17 9 ASN B O 1
ATOM 3089 N N . ARG B 1 10 ? 26.325 -8.641 44.294 1.00 42.76 10 ARG B N 1
ATOM 3090 C CA . ARG B 1 10 ? 25.942 -8.051 45.562 1.00 49.41 10 ARG B CA 1
ATOM 3091 C C . ARG B 1 10 ? 27.140 -7.594 46.380 1.00 55.34 10 ARG B C 1
ATOM 3092 O O . ARG B 1 10 ? 26.953 -7.035 47.468 1.00 59.15 10 ARG B O 1
ATOM 3100 N N . ARG B 1 11 ? 28.356 -7.787 45.878 1.00 50.99 11 ARG B N 1
ATOM 3101 C CA . ARG B 1 11 ? 29.528 -7.215 46.523 1.00 48.51 11 ARG B CA 1
ATOM 3102 C C . ARG B 1 11 ? 29.530 -5.708 46.306 1.00 46.71 11 ARG B C 1
ATOM 3103 O O . ARG B 1 11 ? 29.122 -5.221 45.249 1.00 38.46 11 ARG B O 1
ATOM 3111 N N . GLY B 1 12 ? 29.945 -4.968 47.334 1.00 55.38 12 GLY B N 1
ATOM 3112 C CA . GLY B 1 12 ? 29.954 -3.520 47.266 1.00 48.21 12 GLY B CA 1
ATOM 3113 C C . GLY B 1 12 ? 28.598 -2.884 47.448 1.00 48.68 12 GLY B C 1
ATOM 3114 O O . GLY B 1 12 ? 28.388 -1.753 46.997 1.00 54.97 12 GLY B O 1
ATOM 3115 N N . THR B 1 13 ? 27.659 -3.585 48.088 1.00 42.61 13 THR B N 1
ATOM 3116 C CA . THR B 1 13 ? 26.309 -3.086 48.319 1.00 35.98 13 THR B CA 1
ATOM 3117 C C . THR B 1 13 ? 26.001 -2.934 49.804 1.00 35.37 13 THR B C 1
ATOM 3118 O O . THR B 1 13 ? 24.843 -2.679 50.165 1.00 30.44 13 THR B O 1
ATOM 3122 N N . HIS B 1 14 ? 27.015 -3.090 50.663 1.00 22.94 14 HIS B N 1
ATOM 3123 C CA . HIS B 1 14 ? 26.908 -3.121 52.120 1.00 16.11 14 HIS B CA 1
ATOM 3124 C C . HIS B 1 14 ? 25.958 -4.221 52.601 1.00 16.61 14 HIS B C 1
ATOM 3125 O O . HIS B 1 14 ? 25.618 -4.289 53.791 1.00 18.37 14 HIS B O 1
ATOM 3132 N N . SER B 1 15 ? 25.643 -5.172 51.725 1.00 15.32 15 SER B N 1
ATOM 3133 C CA . SER B 1 15 ? 24.931 -6.370 52.140 1.00 24.56 15 SER B CA 1
ATOM 3134 C C . SER B 1 15 ? 25.792 -7.166 53.110 1.00 27.65 15 SER B C 1
ATOM 3135 O O . SER B 1 15 ? 26.978 -7.407 52.851 1.00 35.26 15 SER B O 1
ATOM 3138 N N . ILE B 1 16 ? 25.193 -7.577 54.235 1.00 13.21 16 ILE B N 1
ATOM 3139 C CA . ILE B 1 16 ? 25.918 -8.403 55.199 1.00 17.63 16 ILE B CA 1
ATOM 3140 C C . ILE B 1 16 ? 26.392 -9.707 54.556 1.00 22.63 16 ILE B C 1
ATOM 3141 O O . ILE B 1 16 ? 27.465 -10.218 54.885 1.00 38.25 16 ILE B O 1
ATOM 3146 N N . LYS B 1 17 ? 25.606 -10.267 53.635 1.00 16.69 17 LYS B N 1
ATOM 3147 C CA . LYS B 1 17 ? 25.960 -11.557 53.046 1.00 23.10 17 LYS B CA 1
ATOM 3148 C C . LYS B 1 17 ? 27.200 -11.459 52.179 1.00 25.24 17 LYS B C 1
ATOM 3149 O O . LYS B 1 17 ? 28.098 -12.305 52.261 1.00 36.50 17 LYS B O 1
ATOM 3155 N N . TRP B 1 18 ? 27.257 -10.443 51.328 1.00 28.63 18 TRP B N 1
ATOM 3156 C CA . TRP B 1 18 ? 28.255 -10.358 50.267 1.00 19.55 18 TRP B CA 1
ATOM 3157 C C . TRP B 1 18 ? 29.379 -9.382 50.564 1.00 24.94 18 TRP B C 1
ATOM 3158 O O . TRP B 1 18 ? 30.390 -9.391 49.854 1.00 41.18 18 TRP B O 1
ATOM 3169 N N . ASP B 1 19 ? 29.236 -8.534 51.571 1.00 32.18 19 ASP B N 1
ATOM 3170 C CA . ASP B 1 19 ? 30.249 -7.526 51.815 1.00 29.39 19 ASP B CA 1
ATOM 3171 C C . ASP B 1 19 ? 30.969 -7.680 53.144 1.00 21.15 19 ASP B C 1
ATOM 3172 O O . ASP B 1 19 ? 32.024 -7.065 53.322 1.00 28.32 19 ASP B O 1
ATOM 3177 N N . THR B 1 20 ? 30.518 -8.570 54.027 1.00 15.47 20 THR B N 1
ATOM 3178 C CA . THR B 1 20 ? 31.192 -8.676 55.312 1.00 22.04 20 THR B CA 1
ATOM 3179 C C . THR B 1 20 ? 32.579 -9.283 55.164 1.00 55.10 20 THR B C 1
ATOM 3180 O O . THR B 1 20 ? 33.506 -8.898 55.888 1.00 65.31 20 THR B O 1
ATOM 3184 N N . TYR B 1 21 ? 32.744 -10.212 54.226 1.00 54.95 21 TYR B N 1
ATOM 3185 C CA . TYR B 1 21 ? 34.045 -10.751 53.863 1.00 36.90 21 TYR B CA 1
ATOM 3186 C C . TYR B 1 21 ? 34.519 -10.086 52.580 1.00 33.80 21 TYR B C 1
ATOM 3187 O O . TYR B 1 21 ? 33.747 -9.935 51.625 1.00 41.79 21 TYR B O 1
ATOM 3196 N N . LYS B 1 22 ? 35.799 -9.741 52.532 1.00 22.14 22 LYS B N 1
ATOM 3197 C CA . LYS B 1 22 ? 36.320 -9.035 51.371 1.00 34.90 22 LYS B CA 1
ATOM 3198 C C . LYS B 1 22 ? 37.108 -9.923 50.414 1.00 34.21 22 LYS B C 1
ATOM 3199 O O . LYS B 1 22 ? 37.343 -9.511 49.273 1.00 29.77 22 LYS B O 1
ATOM 3205 N N . ASN B 1 23 ? 37.465 -11.142 50.805 1.00 33.49 23 ASN B N 1
ATOM 3206 C CA . ASN B 1 23 ? 38.151 -12.029 49.871 1.00 45.71 23 ASN B CA 1
ATOM 3207 C C . ASN B 1 23 ? 37.164 -12.451 48.787 1.00 47.79 23 ASN B C 1
ATOM 3208 O O . ASN B 1 23 ? 36.208 -13.187 49.051 1.00 44.51 23 ASN B O 1
ATOM 3213 N N . GLU B 1 24 ? 37.381 -11.965 47.567 1.00 45.88 24 GLU B N 1
ATOM 3214 C CA . GLU B 1 24 ? 36.429 -12.175 46.484 1.00 49.66 24 GLU B CA 1
ATOM 3215 C C . GLU B 1 24 ? 36.367 -13.620 46.031 1.00 53.56 24 GLU B C 1
ATOM 3216 O O . GLU B 1 24 ? 35.583 -13.933 45.127 1.00 65.10 24 GLU B O 1
ATOM 3222 N N . GLU B 1 25 ? 37.205 -14.492 46.585 1.00 48.92 25 GLU B N 1
ATOM 3223 C CA . GLU B 1 25 ? 37.128 -15.910 46.275 1.00 43.79 25 GLU B CA 1
ATOM 3224 C C . GLU B 1 25 ? 36.012 -16.621 47.030 1.00 42.55 25 GLU B C 1
ATOM 3225 O O . GLU B 1 25 ? 35.658 -17.746 46.669 1.00 44.72 25 GLU B O 1
ATOM 3231 N N . LEU B 1 26 ? 35.430 -15.988 48.042 1.00 41.41 26 LEU B N 1
ATOM 3232 C CA . LEU B 1 26 ? 34.455 -16.657 48.890 1.00 29.29 26 LEU B CA 1
ATOM 3233 C C . LEU B 1 26 ? 33.089 -16.662 48.219 1.00 28.21 26 LEU B C 1
ATOM 3234 O O . LEU B 1 26 ? 32.741 -15.742 47.475 1.00 24.64 26 LEU B O 1
ATOM 3239 N N . ILE B 1 27 ? 32.384 -17.776 48.377 1.00 38.56 27 ILE B N 1
ATOM 3240 C CA . ILE B 1 27 ? 30.969 -17.894 48.052 1.00 31.25 27 ILE B CA 1
ATOM 3241 C C . ILE B 1 27 ? 30.188 -17.812 49.352 1.00 24.59 27 ILE B C 1
ATOM 3242 O O . ILE B 1 27 ? 30.527 -18.492 50.324 1.00 20.95 27 ILE B O 1
ATOM 3247 N N . HIS B 1 28 ? 29.141 -16.992 49.380 1.00 37.78 28 HIS B N 1
ATOM 3248 C CA . HIS B 1 28 ? 28.386 -16.747 50.602 1.00 38.79 28 HIS B CA 1
ATOM 3249 C C . HIS B 1 28 ? 26.988 -17.336 50.484 1.00 35.37 28 HIS B C 1
ATOM 3250 O O . HIS B 1 28 ? 26.276 -17.074 49.505 1.00 32.19 28 HIS B O 1
ATOM 3257 N N . ALA B 1 29 ? 26.621 -18.172 51.471 1.00 31.85 29 ALA B N 1
ATOM 3258 C CA . ALA B 1 29 ? 25.313 -18.815 51.551 1.00 14.19 29 ALA B CA 1
ATOM 3259 C C . ALA B 1 29 ? 24.851 -18.957 53.001 1.00 29.14 29 ALA B C 1
ATOM 3260 O O . ALA B 1 29 ? 24.150 -19.917 53.344 1.00 31.09 29 ALA B O 1
ATOM 3262 N N . TRP B 1 30 ? 25.228 -18.009 53.863 1.00 39.90 30 TRP B N 1
ATOM 3263 C CA . TRP B 1 30 ? 24.972 -18.083 55.298 1.00 24.24 30 TRP B CA 1
ATOM 3264 C C . TRP B 1 30 ? 23.733 -17.290 55.720 1.00 30.13 30 TRP B C 1
ATOM 3265 O O . TRP B 1 30 ? 22.763 -17.876 56.208 1.00 33.13 30 TRP B O 1
ATOM 3276 N N . ILE B 1 31 ? 23.736 -15.962 55.535 1.00 34.18 31 ILE B N 1
ATOM 3277 C CA . ILE B 1 31 ? 22.615 -15.139 55.992 1.00 12.46 31 ILE B CA 1
ATOM 3278 C C . ILE B 1 31 ? 21.382 -15.412 55.134 1.00 7.19 31 ILE B C 1
ATOM 3279 O O . ILE B 1 31 ? 21.463 -15.514 53.904 1.00 15.32 31 ILE B O 1
ATOM 3284 N N . ALA B 1 32 ? 20.209 -15.377 55.766 1.00 17.07 32 ALA B N 1
ATOM 3285 C CA . ALA B 1 32 ? 18.977 -15.890 55.157 1.00 12.16 32 ALA B CA 1
ATOM 3286 C C . ALA B 1 32 ? 18.232 -14.811 54.377 1.00 28.56 32 ALA B C 1
ATOM 3287 O O . ALA B 1 32 ? 17.060 -14.534 54.615 1.00 46.01 32 ALA B O 1
ATOM 3289 N N . ASP B 1 33 ? 18.932 -14.194 53.429 1.00 36.29 33 ASP B N 1
ATOM 3290 C CA . ASP B 1 33 ? 18.300 -13.337 52.436 1.00 32.11 33 ASP B CA 1
ATOM 3291 C C . ASP B 1 33 ? 18.575 -13.894 51.045 1.00 34.92 33 ASP B C 1
ATOM 3292 O O . ASP B 1 33 ? 19.606 -14.523 50.806 1.00 51.42 33 ASP B O 1
ATOM 3297 N N . MET B 1 34 ? 17.650 -13.673 50.123 1.00 36.03 34 MET B N 1
ATOM 3298 C CA . MET B 1 34 ? 17.812 -14.246 48.797 1.00 35.97 34 MET B CA 1
ATOM 3299 C C . MET B 1 34 ? 18.646 -13.312 47.931 1.00 38.87 34 MET B C 1
ATOM 3300 O O . MET B 1 34 ? 18.674 -12.098 48.141 1.00 50.46 34 MET B O 1
ATOM 3305 N N . ASP B 1 35 ? 19.345 -13.895 46.962 1.00 29.84 35 ASP B N 1
ATOM 3306 C CA . ASP B 1 35 ? 20.124 -13.124 45.998 1.00 41.39 35 ASP B CA 1
ATOM 3307 C C . ASP B 1 35 ? 19.355 -12.905 44.699 1.00 53.40 35 ASP B C 1
ATOM 3308 O O . ASP B 1 35 ? 19.922 -12.988 43.602 1.00 61.24 35 ASP B O 1
ATOM 3313 N N . PHE B 1 36 ? 18.055 -12.611 44.810 1.00 49.84 36 PHE B N 1
ATOM 3314 C CA . PHE B 1 36 ? 17.161 -12.414 43.676 1.00 49.43 36 PHE B CA 1
ATOM 3315 C C . PHE B 1 36 ? 16.656 -10.978 43.647 1.00 44.10 36 PHE B C 1
ATOM 3316 O O . PHE B 1 36 ? 16.575 -10.310 44.680 1.00 37.41 36 PHE B O 1
ATOM 3324 N N . GLU B 1 37 ? 16.337 -10.505 42.444 1.00 48.08 37 GLU B N 1
ATOM 3325 C CA . GLU B 1 37 ? 15.647 -9.230 42.298 1.00 39.03 37 GLU B CA 1
ATOM 3326 C C . GLU B 1 37 ? 14.309 -9.273 43.021 1.00 38.32 37 GLU B C 1
ATOM 3327 O O . GLU B 1 37 ? 13.519 -10.205 42.840 1.00 38.12 37 GLU B O 1
ATOM 3333 N N . VAL B 1 38 ? 14.052 -8.247 43.822 1.00 32.88 38 VAL B N 1
ATOM 3334 C CA . VAL B 1 38 ? 12.769 -8.014 44.481 1.00 34.12 38 VAL B CA 1
ATOM 3335 C C . VAL B 1 38 ? 11.678 -7.912 43.414 1.00 36.37 38 VAL B C 1
ATOM 3336 O O . VAL B 1 38 ? 11.997 -7.648 42.243 1.00 36.12 38 VAL B O 1
ATOM 3340 N N . PRO B 1 39 ? 10.427 -8.278 43.711 1.00 34.04 39 PRO B N 1
ATOM 3341 C CA . PRO B 1 39 ? 9.329 -8.019 42.763 1.00 32.22 39 PRO B CA 1
ATOM 3342 C C . PRO B 1 39 ? 9.300 -6.571 42.289 1.00 42.26 39 PRO B C 1
ATOM 3343 O O . PRO B 1 39 ? 9.420 -5.632 43.081 1.00 50.46 39 PRO B O 1
ATOM 3347 N N . LYS B 1 40 ? 9.128 -6.396 40.981 1.00 44.34 40 LYS B N 1
ATOM 3348 C CA . LYS B 1 40 ? 9.125 -5.054 40.402 1.00 45.43 40 LYS B CA 1
ATOM 3349 C C . LYS B 1 40 ? 8.024 -4.138 40.933 1.00 42.27 40 LYS B C 1
ATOM 3350 O O . LYS B 1 40 ? 8.317 -2.953 41.166 1.00 40.76 40 LYS B O 1
ATOM 3356 N N . PRO B 1 41 ? 6.774 -4.598 41.128 1.00 43.09 41 PRO B N 1
ATOM 3357 C CA . PRO B 1 41 ? 5.810 -3.754 41.730 1.00 37.40 41 PRO B CA 1
ATOM 3358 C C . PRO B 1 41 ? 6.362 -3.048 42.983 1.00 41.61 41 PRO B C 1
ATOM 3359 O O . PRO B 1 41 ? 6.175 -1.892 43.130 1.00 45.75 41 PRO B O 1
ATOM 3363 N N . ILE B 1 42 ? 7.082 -3.744 43.843 1.00 48.54 42 ILE B N 1
ATOM 3364 C CA . ILE B 1 42 ? 7.614 -3.134 45.061 1.00 45.07 42 ILE B CA 1
ATOM 3365 C C . ILE B 1 42 ? 8.601 -2.021 44.714 1.00 52.31 42 ILE B C 1
ATOM 3366 O O . ILE B 1 42 ? 8.518 -0.903 45.246 1.00 58.91 42 ILE B O 1
ATOM 3371 N N . GLN B 1 43 ? 9.541 -2.314 43.804 1.00 32.48 43 GLN B N 1
ATOM 3372 C CA . GLN B 1 43 ? 10.531 -1.328 43.385 1.00 22.05 43 GLN B CA 1
ATOM 3373 C C . GLN B 1 43 ? 9.887 -0.137 42.698 1.00 37.25 43 GLN B C 1
ATOM 3374 O O . GLN B 1 43 ? 10.392 0.983 42.779 1.00 29.33 43 GLN B O 1
ATOM 3380 N N . THR B 1 44 ? 8.767 -0.350 42.025 1.00 39.67 44 THR B N 1
ATOM 3381 C CA . THR B 1 44 ? 8.128 0.773 41.355 1.00 36.30 44 THR B CA 1
ATOM 3382 C C . THR B 1 44 ? 7.467 1.689 42.373 1.00 35.68 44 THR B C 1
ATOM 3383 O O . THR B 1 44 ? 7.513 2.913 42.237 1.00 30.19 44 THR B O 1
ATOM 3387 N N . ALA B 1 45 ? 6.900 1.121 43.432 1.00 39.21 45 ALA B N 1
ATOM 3388 C CA . ALA B 1 45 ? 6.358 1.962 44.494 1.00 47.43 45 ALA B CA 1
ATOM 3389 C C . ALA B 1 45 ? 7.465 2.717 45.234 1.00 51.12 45 ALA B C 1
ATOM 3390 O O . ALA B 1 45 ? 7.262 3.856 45.669 1.00 59.58 45 ALA B O 1
ATOM 3392 N N . LEU B 1 46 ? 8.639 2.097 45.400 1.00 39.90 46 LEU B N 1
ATOM 3393 C CA . LEU B 1 46 ? 9.716 2.737 46.154 1.00 21.22 46 LEU B CA 1
ATOM 3394 C C . LEU B 1 46 ? 10.322 3.913 45.391 1.00 25.90 46 LEU B C 1
ATOM 3395 O O . LEU B 1 46 ? 10.645 4.946 45.990 1.00 37.17 46 LEU B O 1
ATOM 3400 N N . LYS B 1 47 ? 10.497 3.782 44.076 1.00 26.39 47 LYS B N 1
ATOM 3401 C CA . LYS B 1 47 ? 11.008 4.911 43.304 1.00 26.16 47 LYS B CA 1
ATOM 3402 C C . LYS B 1 47 ? 9.920 5.950 43.054 1.00 39.91 47 LYS B C 1
ATOM 3403 O O . LYS B 1 47 ? 10.228 7.131 42.869 1.00 27.95 47 LYS B O 1
ATOM 3409 N N . GLN B 1 48 ? 8.654 5.519 43.020 1.00 45.87 48 GLN B N 1
ATOM 3410 C CA . GLN B 1 48 ? 7.535 6.452 42.953 1.00 39.40 48 GLN B CA 1
ATOM 3411 C C . GLN B 1 48 ? 7.475 7.320 44.200 1.00 39.00 48 GLN B C 1
ATOM 3412 O O . GLN B 1 48 ? 7.177 8.518 44.116 1.00 52.19 48 GLN B O 1
ATOM 3418 N N . ARG B 1 49 ? 7.767 6.740 45.369 1.00 27.35 49 ARG B N 1
ATOM 3419 C CA . ARG B 1 49 ? 7.655 7.506 46.605 1.00 31.58 49 ARG B CA 1
ATOM 3420 C C . ARG B 1 49 ? 8.760 8.557 46.715 1.00 45.90 49 ARG B C 1
ATOM 3421 O O . ARG B 1 49 ? 8.531 9.645 47.254 1.00 36.32 49 ARG B O 1
ATOM 3429 N N . ILE B 1 50 ? 9.947 8.273 46.167 1.00 51.80 50 ILE B N 1
ATOM 3430 C CA . ILE B 1 50 ? 11.077 9.199 46.265 1.00 47.16 50 ILE B CA 1
ATOM 3431 C C . ILE B 1 50 ? 10.812 10.456 45.455 1.00 43.46 50 ILE B C 1
ATOM 3432 O O . ILE B 1 50 ? 11.401 11.510 45.726 1.00 38.70 50 ILE B O 1
ATOM 3437 N N . LYS B 1 51 ? 9.870 10.389 44.513 1.00 48.63 51 LYS B N 1
ATOM 3438 C CA . LYS B 1 51 ? 9.478 11.560 43.742 1.00 44.31 51 LYS B CA 1
ATOM 3439 C C . LYS B 1 51 ? 8.936 12.689 44.609 1.00 44.68 51 LYS B C 1
ATOM 3440 O O . LYS B 1 51 ? 8.866 13.823 44.129 1.00 45.52 51 LYS B O 1
ATOM 3446 N N . HIS B 1 52 ? 8.580 12.419 45.868 1.00 42.00 52 HIS B N 1
ATOM 3447 C CA . HIS B 1 52 ? 8.177 13.453 46.811 1.00 39.82 52 HIS B CA 1
ATOM 3448 C C . HIS B 1 52 ? 9.339 13.727 47.758 1.00 45.35 52 HIS B C 1
ATOM 3449 O O . HIS B 1 52 ? 9.493 13.020 48.765 1.00 47.98 52 HIS B O 1
ATOM 3456 N N . PRO B 1 53 ? 10.150 14.757 47.510 1.00 43.36 53 PRO B N 1
ATOM 3457 C CA . PRO B 1 53 ? 11.396 14.937 48.268 1.00 32.58 53 PRO B CA 1
ATOM 3458 C C . PRO B 1 53 ? 11.206 15.487 49.673 1.00 33.46 53 PRO B C 1
ATOM 3459 O O . PRO B 1 53 ? 11.968 16.354 50.101 1.00 28.64 53 PRO B O 1
ATOM 3463 N N . ILE B 1 54 ? 10.232 14.968 50.415 1.00 38.35 54 ILE B N 1
ATOM 3464 C CA . ILE B 1 54 ? 10.086 15.259 51.837 1.00 36.91 54 ILE B CA 1
ATOM 3465 C C . ILE B 1 54 ? 9.838 13.926 52.527 1.00 28.65 54 ILE B C 1
ATOM 3466 O O . ILE B 1 54 ? 9.018 13.123 52.061 1.00 19.32 54 ILE B O 1
ATOM 3471 N N . PHE B 1 55 ? 10.555 13.694 53.625 1.00 23.77 55 PHE B N 1
ATOM 3472 C CA . PHE B 1 55 ? 10.561 12.433 54.356 1.00 23.50 55 PHE B CA 1
ATOM 3473 C C . PHE B 1 55 ? 10.273 12.678 55.829 1.00 28.45 55 PHE B C 1
ATOM 3474 O O . PHE B 1 55 ? 10.966 12.190 56.724 1.00 19.69 55 PHE B O 1
ATOM 3482 N N . GLY B 1 56 ? 9.242 13.459 56.098 1.00 27.67 56 GLY B N 1
ATOM 3483 C CA . GLY B 1 56 ? 8.840 13.724 57.459 1.00 27.84 56 GLY B CA 1
ATOM 3484 C C . GLY B 1 56 ? 8.108 12.546 58.065 1.00 24.77 56 GLY B C 1
ATOM 3485 O O . GLY B 1 56 ? 8.099 11.433 57.532 1.00 28.91 56 GLY B O 1
ATOM 3486 N N . TYR B 1 57 ? 7.444 12.820 59.183 1.00 26.36 57 TYR B N 1
ATOM 3487 C CA . TYR B 1 57 ? 6.730 11.779 59.898 1.00 23.21 57 TYR B CA 1
ATOM 3488 C C . TYR B 1 57 ? 5.565 11.301 59.052 1.00 21.05 57 TYR B C 1
ATOM 3489 O O . TYR B 1 57 ? 4.915 12.086 58.360 1.00 23.51 57 TYR B O 1
ATOM 3498 N N . THR B 1 58 ? 5.340 10.001 59.070 1.00 8.34 58 THR B N 1
ATOM 3499 C CA . THR B 1 58 ? 4.355 9.373 58.219 1.00 7.46 58 THR B CA 1
ATOM 3500 C C . THR B 1 58 ? 3.435 8.541 59.094 1.00 6.10 58 THR B C 1
ATOM 3501 O O . THR B 1 58 ? 3.823 8.118 60.184 1.00 5.48 58 THR B O 1
ATOM 3505 N N . LEU B 1 59 ? 2.165 8.446 58.685 1.00 24.14 59 LEU B N 1
ATOM 3506 C CA . LEU B 1 59 ? 1.151 7.555 59.249 1.00 27.45 59 LEU B CA 1
ATOM 3507 C C . LEU B 1 59 ? 1.127 6.212 58.515 1.00 18.31 59 LEU B C 1
ATOM 3508 O O . LEU B 1 59 ? 1.620 6.090 57.384 1.00 7.35 59 LEU B O 1
ATOM 3513 N N . PRO B 1 60 ? 0.610 5.165 59.156 1.00 23.41 60 PRO B N 1
ATOM 3514 C CA . PRO B 1 60 ? 0.217 3.948 58.417 1.00 7.91 60 PRO B CA 1
ATOM 3515 C C . PRO B 1 60 ? -0.923 4.253 57.462 1.00 15.59 60 PRO B C 1
ATOM 3516 O O . PRO B 1 60 ? -1.923 4.867 57.872 1.00 23.93 60 PRO B O 1
ATOM 3520 N N . PRO B 1 61 ? -0.876 3.748 56.228 1.00 8.60 61 PRO B N 1
ATOM 3521 C CA . PRO B 1 61 ? -1.898 4.124 55.237 1.00 23.44 61 PRO B CA 1
ATOM 3522 C C . PRO B 1 61 ? -3.315 3.783 55.683 1.00 18.95 61 PRO B C 1
ATOM 3523 O O . PRO B 1 61 ? -3.529 2.986 56.595 1.00 21.03 61 PRO B O 1
ATOM 3527 N N . GLU B 1 62 ? -4.288 4.497 55.107 1.00 16.34 62 GLU B N 1
ATOM 3528 C CA . GLU B 1 62 ? -5.681 4.281 55.492 1.00 29.35 62 GLU B CA 1
ATOM 3529 C C . GLU B 1 62 ? -6.121 2.857 55.203 1.00 22.52 62 GLU B C 1
ATOM 3530 O O . GLU B 1 62 ? -6.880 2.268 55.977 1.00 30.84 62 GLU B O 1
ATOM 3536 N N . ASN B 1 63 ? -5.649 2.298 54.091 1.00 29.90 63 ASN B N 1
ATOM 3537 C CA . ASN B 1 63 ? -6.071 1.027 53.511 1.00 37.46 63 ASN B CA 1
ATOM 3538 C C . ASN B 1 63 ? -5.330 -0.186 54.066 1.00 30.32 63 ASN B C 1
ATOM 3539 O O . ASN B 1 63 ? -5.745 -1.319 53.803 1.00 40.84 63 ASN B O 1
ATOM 3544 N N . ILE B 1 64 ? -4.248 0.031 54.817 1.00 18.76 64 ILE B N 1
ATOM 3545 C CA . ILE B 1 64 ? -3.309 -1.029 55.148 1.00 23.28 64 ILE B CA 1
ATOM 3546 C C . ILE B 1 64 ? -3.980 -2.172 55.907 1.00 33.46 64 ILE B C 1
ATOM 3547 O O . ILE B 1 64 ? -3.520 -3.319 55.851 1.00 27.99 64 ILE B O 1
ATOM 3552 N N . GLY B 1 65 ? -5.077 -1.890 56.610 1.00 46.65 65 GLY B N 1
ATOM 3553 C CA . GLY B 1 65 ? -5.769 -2.944 57.340 1.00 35.35 65 GLY B CA 1
ATOM 3554 C C . GLY B 1 65 ? -6.501 -3.928 56.447 1.00 28.12 65 GLY B C 1
ATOM 3555 O O . GLY B 1 65 ? -6.509 -5.130 56.718 1.00 35.03 65 GLY B O 1
ATOM 3556 N N . ASP B 1 66 ? -7.146 -3.435 55.386 1.00 25.96 66 ASP B N 1
ATOM 3557 C CA . ASP B 1 66 ? -7.832 -4.327 54.458 1.00 25.08 66 ASP B CA 1
ATOM 3558 C C . ASP B 1 66 ? -6.835 -5.202 53.722 1.00 35.55 66 ASP B C 1
ATOM 3559 O O . ASP B 1 66 ? -7.046 -6.412 53.577 1.00 38.54 66 ASP B O 1
ATOM 3564 N N . ILE B 1 67 ? -5.734 -4.604 53.263 1.00 48.43 67 ILE B N 1
ATOM 3565 C CA . ILE B 1 67 ? -4.750 -5.330 52.462 1.00 39.93 67 ILE B CA 1
ATOM 3566 C C . ILE B 1 67 ? -4.214 -6.534 53.226 1.00 27.86 67 ILE B C 1
ATOM 3567 O O . ILE B 1 67 ? -4.180 -7.657 52.708 1.00 23.30 67 ILE B O 1
ATOM 3572 N N . ILE B 1 68 ? -3.852 -6.331 54.490 1.00 21.98 68 ILE B N 1
ATOM 3573 C CA . ILE B 1 68 ? -3.322 -7.418 55.298 1.00 22.31 68 ILE B CA 1
ATOM 3574 C C . ILE B 1 68 ? -4.412 -8.434 55.604 1.00 30.13 68 ILE B C 1
ATOM 3575 O O . ILE B 1 68 ? -4.164 -9.644 55.581 1.00 43.92 68 ILE B O 1
ATOM 3580 N N . CYS B 1 69 ? -5.641 -7.971 55.881 1.00 39.40 69 CYS B N 1
ATOM 3581 C CA . CYS B 1 69 ? -6.732 -8.912 56.150 1.00 30.61 69 CYS B CA 1
ATOM 3582 C C . CYS B 1 69 ? -7.039 -9.737 54.919 1.00 25.98 69 CYS B C 1
ATOM 3583 O O . CYS B 1 69 ? -7.340 -10.931 55.016 1.00 27.82 69 CYS B O 1
ATOM 3586 N N . ASN B 1 70 ? -6.924 -9.118 53.748 1.00 24.34 70 ASN B N 1
ATOM 3587 C CA . ASN B 1 70 ? -7.093 -9.844 52.499 1.00 35.29 70 ASN B CA 1
ATOM 3588 C C . ASN B 1 70 ? -5.977 -10.855 52.311 1.00 46.50 70 ASN B C 1
ATOM 3589 O O . ASN B 1 70 ? -6.238 -12.025 52.010 1.00 55.01 70 ASN B O 1
ATOM 3594 N N . TRP B 1 71 ? -4.707 -10.437 52.442 1.00 41.53 71 TRP B N 1
ATOM 3595 C CA . TRP B 1 71 ? -3.523 -11.338 52.351 1.00 27.26 71 TRP B CA 1
ATOM 3596 C C . TRP B 1 71 ? -3.667 -12.547 53.245 1.00 23.18 71 TRP B C 1
ATOM 3597 O O . TRP B 1 71 ? -3.531 -13.631 52.767 1.00 33.24 71 TRP B O 1
ATOM 3608 N N . LYS B 1 73 ? -6.160 -13.996 54.431 1.00 44.14 73 LYS B N 1
ATOM 3609 C CA . LYS B 1 73 ? -7.233 -14.935 54.072 1.00 51.13 73 LYS B CA 1
ATOM 3610 C C . LYS B 1 73 ? -6.944 -15.406 52.647 1.00 55.35 73 LYS B C 1
ATOM 3611 O O . LYS B 1 73 ? -7.119 -16.588 52.368 1.00 57.81 73 LYS B O 1
ATOM 3617 N N . GLN B 1 74 ? -6.458 -14.523 51.787 1.00 51.68 74 GLN B N 1
ATOM 3618 C CA . GLN B 1 74 ? -6.193 -15.024 50.444 1.00 45.10 74 GLN B CA 1
ATOM 3619 C C . GLN B 1 74 ? -5.118 -16.104 50.477 1.00 41.33 74 GLN B C 1
ATOM 3620 O O . GLN B 1 74 ? -5.197 -17.083 49.730 1.00 35.21 74 GLN B O 1
ATOM 3626 N N . GLN B 1 75 ? -4.135 -15.965 51.369 1.00 45.36 75 GLN B N 1
ATOM 3627 C CA . GLN B 1 75 ? -3.001 -16.880 51.436 1.00 50.91 75 GLN B CA 1
ATOM 3628 C C . GLN B 1 75 ? -3.239 -18.077 52.354 1.00 44.33 75 GLN B C 1
ATOM 3629 O O . GLN B 1 75 ? -2.724 -19.168 52.075 1.00 31.69 75 GLN B O 1
ATOM 3635 N N . TYR B 1 76 ? -3.984 -17.868 53.438 1.00 42.01 76 TYR B N 1
ATOM 3636 C CA . TYR B 1 76 ? -4.151 -18.949 54.437 1.00 35.05 76 TYR B CA 1
ATOM 3637 C C . TYR B 1 76 ? -5.598 -19.126 54.930 1.00 33.58 76 TYR B C 1
ATOM 3638 O O . TYR B 1 76 ? -5.772 -19.855 55.907 1.00 29.10 76 TYR B O 1
ATOM 3647 N N . ASP B 1 77 ? -6.583 -18.503 54.284 1.00 43.64 77 ASP B N 1
ATOM 3648 C CA . ASP B 1 77 ? -7.993 -18.633 54.667 1.00 48.67 77 ASP B CA 1
ATOM 3649 C C . ASP B 1 77 ? -8.201 -18.430 56.167 1.00 54.62 77 ASP B C 1
ATOM 3650 O O . ASP B 1 77 ? -8.895 -19.193 56.845 1.00 56.17 77 ASP B O 1
ATOM 3655 N N . TRP B 1 78 ? -7.513 -17.437 56.694 1.00 50.59 78 TRP B N 1
ATOM 3656 C CA . TRP B 1 78 ? -7.708 -17.070 58.109 1.00 39.20 78 TRP B CA 1
ATOM 3657 C C . TRP B 1 78 ? -8.474 -15.741 58.073 1.00 44.14 78 TRP B C 1
ATOM 3658 O O . TRP B 1 78 ? -8.089 -14.876 57.315 1.00 51.61 78 TRP B O 1
ATOM 3669 N N . ASP B 1 79 ? -9.546 -15.670 58.845 1.00 31.16 79 ASP B N 1
ATOM 3670 C CA . ASP B 1 79 ? -10.384 -14.458 58.878 1.00 33.71 79 ASP B CA 1
ATOM 3671 C C . ASP B 1 79 ? -9.971 -13.677 60.116 1.00 43.31 79 ASP B C 1
ATOM 3672 O O . ASP B 1 79 ? -10.174 -14.176 61.219 1.00 53.79 79 ASP B O 1
ATOM 3677 N N . ILE B 1 80 ? -9.356 -12.525 59.911 1.00 18.42 80 ILE B N 1
ATOM 3678 C CA . ILE B 1 80 ? -8.946 -11.689 61.022 1.00 25.77 80 ILE B CA 1
ATOM 3679 C C . ILE B 1 80 ? -9.753 -10.399 60.955 1.00 35.06 80 ILE B C 1
ATOM 3680 O O . ILE B 1 80 ? -10.499 -10.151 60.007 1.00 37.79 80 ILE B O 1
ATOM 3685 N N . GLN B 1 81 ? -9.647 -9.614 62.016 1.00 25.55 81 GLN B N 1
ATOM 3686 C CA . GLN B 1 81 ? -10.233 -8.290 62.086 1.00 31.55 81 GLN B CA 1
ATOM 3687 C C . GLN B 1 81 ? -9.098 -7.278 62.012 1.00 38.90 81 GLN B C 1
ATOM 3688 O O . GLN B 1 81 ? -7.940 -7.607 62.286 1.00 24.75 81 GLN B O 1
ATOM 3694 N N . LYS B 1 82 ? -9.426 -6.059 61.566 1.00 47.58 82 LYS B N 1
ATOM 3695 C CA . LYS B 1 82 ? -8.408 -5.023 61.385 1.00 36.06 82 LYS B CA 1
ATOM 3696 C C . LYS B 1 82 ? -7.763 -4.627 62.708 1.00 31.10 82 LYS B C 1
ATOM 3697 O O . LYS B 1 82 ? -6.611 -4.178 62.739 1.00 36.82 82 LYS B O 1
ATOM 3703 N N . GLU B 1 83 ? -8.481 -4.814 63.810 1.00 28.65 83 GLU B N 1
ATOM 3704 C CA . GLU B 1 83 ? -8.053 -4.366 65.125 1.00 37.20 83 GLU B CA 1
ATOM 3705 C C . GLU B 1 83 ? -6.889 -5.184 65.677 1.00 49.75 83 GLU B C 1
ATOM 3706 O O . GLU B 1 83 ? -6.294 -4.797 66.692 1.00 51.20 83 GLU B O 1
ATOM 3712 N N . TRP B 1 84 ? -6.559 -6.307 65.048 1.00 47.59 84 TRP B N 1
ATOM 3713 C CA . TRP B 1 84 ? -5.543 -7.197 65.594 1.00 31.70 84 TRP B CA 1
ATOM 3714 C C . TRP B 1 84 ? -4.129 -6.822 65.173 1.00 18.84 84 TRP B C 1
ATOM 3715 O O . TRP B 1 84 ? -3.178 -7.114 65.908 1.00 9.09 84 TRP B O 1
ATOM 3726 N N . ILE B 1 85 ? -3.982 -6.092 64.070 1.00 23.32 85 ILE B N 1
ATOM 3727 C CA . ILE B 1 85 ? -2.674 -5.880 63.466 1.00 20.92 85 ILE B CA 1
ATOM 3728 C C . ILE B 1 85 ? -1.882 -4.900 64.316 1.00 19.09 85 ILE B C 1
ATOM 3729 O O . ILE B 1 85 ? -2.344 -3.788 64.596 1.00 18.35 85 ILE B O 1
ATOM 3734 N N . VAL B 1 86 ? -0.692 -5.319 64.748 1.00 25.55 86 VAL B N 1
ATOM 3735 C CA . VAL B 1 86 ? 0.252 -4.453 65.456 1.00 31.23 86 VAL B CA 1
ATOM 3736 C C . VAL B 1 86 ? 1.517 -4.338 64.615 1.00 25.96 86 VAL B C 1
ATOM 3737 O O . VAL B 1 86 ? 1.876 -5.273 63.893 1.00 33.13 86 VAL B O 1
ATOM 3741 N N . PHE B 1 87 ? 2.157 -3.170 64.663 1.00 21.02 87 PHE B N 1
ATOM 3742 C CA . PHE B 1 87 ? 3.348 -2.902 63.866 1.00 4.75 87 PHE B CA 1
ATOM 3743 C C . PHE B 1 87 ? 4.622 -3.120 64.665 1.00 4.22 87 PHE B C 1
ATOM 3744 O O . PHE B 1 87 ? 4.700 -2.802 65.855 1.00 3.90 87 PHE B O 1
ATOM 3752 N N . SER B 1 88 ? 5.619 -3.661 63.976 1.00 17.46 88 SER B N 1
ATOM 3753 C CA . SER B 1 88 ? 6.930 -3.975 64.508 1.00 7.04 88 SER B CA 1
ATOM 3754 C C . SER B 1 88 ? 7.952 -3.763 63.402 1.00 14.72 88 SER B C 1
ATOM 3755 O O . SER B 1 88 ? 7.681 -3.999 62.224 1.00 21.46 88 SER B O 1
ATOM 3758 N N . ALA B 1 89 ? 9.133 -3.323 63.799 1.00 8.75 89 ALA B N 1
ATOM 3759 C CA . ALA B 1 89 ? 10.257 -3.134 62.896 1.00 3.75 89 ALA B CA 1
ATOM 3760 C C . ALA B 1 89 ? 10.985 -4.439 62.582 1.00 25.61 89 ALA B C 1
ATOM 3761 O O . ALA B 1 89 ? 12.076 -4.403 62.015 1.00 32.76 89 ALA B O 1
ATOM 3763 N N . GLY B 1 90 ? 10.471 -5.568 63.034 1.00 30.11 90 GLY B N 1
ATOM 3764 C CA . GLY B 1 90 ? 11.096 -6.847 62.778 1.00 30.50 90 GLY B CA 1
ATOM 3765 C C . GLY B 1 90 ? 10.555 -7.890 63.718 1.00 29.31 90 GLY B C 1
ATOM 3766 O O . GLY B 1 90 ? 10.018 -7.595 64.784 1.00 42.35 90 GLY B O 1
ATOM 3767 N N . ILE B 1 91 ? 10.756 -9.152 63.347 1.00 25.08 91 ILE B N 1
ATOM 3768 C CA . ILE B 1 91 ? 10.214 -10.199 64.202 1.00 22.86 91 ILE B CA 1
ATOM 3769 C C . ILE B 1 91 ? 11.039 -10.324 65.476 1.00 33.50 91 ILE B C 1
ATOM 3770 O O . ILE B 1 91 ? 10.497 -10.678 66.527 1.00 35.27 91 ILE B O 1
ATOM 3775 N N . VAL B 1 92 ? 12.336 -9.992 65.430 1.00 33.79 92 VAL B N 1
ATOM 3776 C CA . VAL B 1 92 ? 13.166 -10.138 66.625 1.00 3.41 92 VAL B CA 1
ATOM 3777 C C . VAL B 1 92 ? 12.747 -9.198 67.743 1.00 3.25 92 VAL B C 1
ATOM 3778 O O . VAL B 1 92 ? 12.592 -9.668 68.886 1.00 28.68 92 VAL B O 1
ATOM 3782 N N . PRO B 1 93 ? 12.466 -7.910 67.512 1.00 13.86 93 PRO B N 1
ATOM 3783 C CA . PRO B 1 93 ? 11.891 -7.110 68.606 1.00 14.65 93 PRO B CA 1
ATOM 3784 C C . PRO B 1 93 ? 10.549 -7.649 69.102 1.00 19.90 93 PRO B C 1
ATOM 3785 O O . PRO B 1 93 ? 10.279 -7.618 70.312 1.00 21.77 93 PRO B O 1
ATOM 3789 N N . ALA B 1 94 ? 9.718 -8.195 68.207 1.00 16.10 94 ALA B N 1
ATOM 3790 C CA . ALA B 1 94 ? 8.431 -8.749 68.634 1.00 10.43 94 ALA B CA 1
ATOM 3791 C C . ALA B 1 94 ? 8.602 -10.021 69.462 1.00 16.69 94 ALA B C 1
ATOM 3792 O O . ALA B 1 94 ? 7.776 -10.299 70.337 1.00 14.66 94 ALA B O 1
ATOM 3794 N N . LEU B 1 95 ? 9.664 -10.799 69.220 1.00 14.21 95 LEU B N 1
ATOM 3795 C CA . LEU B 1 95 ? 9.951 -11.916 70.117 1.00 10.99 95 LEU B CA 1
ATOM 3796 C C . LEU B 1 95 ? 10.336 -11.404 71.492 1.00 10.48 95 LEU B C 1
ATOM 3797 O O . LEU B 1 95 ? 9.907 -11.955 72.509 1.00 12.61 95 LEU B O 1
ATOM 3802 N N . SER B 1 96 ? 11.097 -10.325 71.576 1.00 8.84 96 SER B N 1
ATOM 3803 C CA . SER B 1 96 ? 11.564 -9.805 72.885 1.00 3.27 96 SER B CA 1
ATOM 3804 C C . SER B 1 96 ? 10.408 -9.185 73.644 1.00 13.07 96 SER B C 1
ATOM 3805 O O . SER B 1 96 ? 10.317 -9.446 74.802 1.00 13.57 96 SER B O 1
ATOM 3808 N N . THR B 1 97 ? 9.572 -8.413 72.963 1.00 14.64 97 THR B N 1
ATOM 3809 C CA . THR B 1 97 ? 8.385 -7.750 73.527 1.00 3.10 97 THR B CA 1
ATOM 3810 C C . THR B 1 97 ? 7.363 -8.763 73.992 1.00 3.34 97 THR B C 1
ATOM 3811 O O . THR B 1 97 ? 6.770 -8.523 75.003 1.00 3.32 97 THR B O 1
ATOM 3815 N N . SER B 1 98 ? 7.230 -9.865 73.268 1.00 7.87 98 SER B N 1
ATOM 3816 C CA . SER B 1 98 ? 6.324 -10.968 73.640 1.00 3.83 98 SER B CA 1
ATOM 3817 C C . SER B 1 98 ? 6.920 -11.669 74.846 1.00 11.04 98 SER B C 1
ATOM 3818 O O . SER B 1 98 ? 6.143 -12.113 75.653 1.00 21.98 98 SER B O 1
ATOM 3821 N N . ILE B 1 99 ? 8.255 -11.686 74.969 1.00 15.23 99 ILE B N 1
ATOM 3822 C CA . ILE B 1 99 ? 8.904 -12.284 76.148 1.00 3.53 99 ILE B CA 1
ATOM 3823 C C . ILE B 1 99 ? 8.589 -11.359 77.286 1.00 3.37 99 ILE B C 1
ATOM 3824 O O . ILE B 1 99 ? 7.901 -11.815 78.078 1.00 11.77 99 ILE B O 1
ATOM 3829 N N . GLN B 1 100 ? 8.867 -10.076 77.204 1.00 15.21 100 GLN B N 1
ATOM 3830 C CA . GLN B 1 100 ? 8.703 -9.140 78.349 1.00 16.84 100 GLN B CA 1
ATOM 3831 C C . GLN B 1 100 ? 7.228 -8.817 78.687 1.00 25.28 100 GLN B C 1
ATOM 3832 O O . GLN B 1 100 ? 6.960 -8.498 79.859 1.00 3.07 100 GLN B O 1
ATOM 3838 N N . ALA B 1 101 ? 6.320 -9.028 77.728 1.00 13.19 101 ALA B N 1
ATOM 3839 C CA . ALA B 1 101 ? 4.911 -8.773 78.022 1.00 14.04 101 ALA B CA 1
ATOM 3840 C C . ALA B 1 101 ? 4.271 -9.888 78.837 1.00 3.96 101 ALA B C 1
ATOM 3841 O O . ALA B 1 101 ? 3.595 -9.609 79.830 1.00 19.52 101 ALA B O 1
ATOM 3843 N N . PHE B 1 102 ? 4.530 -11.147 78.479 1.00 8.19 102 PHE B N 1
ATOM 3844 C CA . PHE B 1 102 ? 3.741 -12.285 78.952 1.00 19.16 102 PHE B CA 1
ATOM 3845 C C . PHE B 1 102 ? 4.450 -13.192 79.964 1.00 18.95 102 PHE B C 1
ATOM 3846 O O . PHE B 1 102 ? 3.840 -14.147 80.437 1.00 15.23 102 PHE B O 1
ATOM 3854 N N . THR B 1 103 ? 5.656 -12.889 80.365 1.00 14.28 103 THR B N 1
ATOM 3855 C CA . THR B 1 103 ? 6.370 -13.665 81.397 1.00 21.00 103 THR B CA 1
ATOM 3856 C C . THR B 1 103 ? 6.976 -12.727 82.420 1.00 10.91 103 THR B C 1
ATOM 3857 O O . THR B 1 103 ? 7.042 -11.564 82.196 1.00 15.34 103 THR B O 1
ATOM 3861 N N . LYS B 1 104 ? 7.252 -13.223 83.581 1.00 10.20 104 LYS B N 1
ATOM 3862 C CA . LYS B 1 104 ? 7.978 -12.450 84.564 1.00 7.32 104 LYS B CA 1
ATOM 3863 C C . LYS B 1 104 ? 9.457 -12.788 84.484 1.00 25.39 104 LYS B C 1
ATOM 3864 O O . LYS B 1 104 ? 9.873 -13.735 83.809 1.00 33.83 104 LYS B O 1
ATOM 3870 N N . GLU B 1 105 ? 10.265 -11.978 85.147 1.00 8.17 105 GLU B N 1
ATOM 3871 C CA . GLU B 1 105 ? 11.683 -12.272 85.145 1.00 24.53 105 GLU B CA 1
ATOM 3872 C C . GLU B 1 105 ? 11.892 -13.647 85.785 1.00 32.83 105 GLU B C 1
ATOM 3873 O O . GLU B 1 105 ? 11.108 -14.071 86.641 1.00 3.26 105 GLU B O 1
ATOM 3879 N N . ASN B 1 106 ? 12.873 -14.395 85.270 1.00 27.16 106 ASN B N 1
ATOM 3880 C CA . ASN B 1 106 ? 13.259 -15.723 85.750 1.00 22.13 106 ASN B CA 1
ATOM 3881 C C . ASN B 1 106 ? 12.171 -16.781 85.574 1.00 15.88 106 ASN B C 1
ATOM 3882 O O . ASN B 1 106 ? 12.232 -17.819 86.230 1.00 11.19 106 ASN B O 1
ATOM 3887 N N . GLU B 1 107 ? 11.126 -16.504 84.794 1.00 6.89 107 GLU B N 1
ATOM 3888 C CA . GLU B 1 107 ? 10.193 -17.515 84.332 1.00 14.23 107 GLU B CA 1
ATOM 3889 C C . GLU B 1 107 ? 10.751 -18.149 83.059 1.00 19.24 107 GLU B C 1
ATOM 3890 O O . GLU B 1 107 ? 11.536 -17.547 82.326 1.00 10.20 107 GLU B O 1
ATOM 3896 N N . SER B 1 108 ? 10.312 -19.367 82.831 1.00 14.27 108 SER B N 1
ATOM 3897 C CA . SER B 1 108 ? 10.925 -20.142 81.755 1.00 16.15 108 SER B CA 1
ATOM 3898 C C . SER B 1 108 ? 10.269 -19.892 80.416 1.00 22.40 108 SER B C 1
ATOM 3899 O O . SER B 1 108 ? 9.186 -19.396 80.455 1.00 5.79 108 SER B O 1
ATOM 3902 N N . VAL B 1 109 ? 11.026 -19.996 79.337 1.00 22.98 109 VAL B N 1
ATOM 3903 C CA . VAL B 1 109 ? 10.583 -19.928 77.949 1.00 15.53 109 VAL B CA 1
ATOM 3904 C C . VAL B 1 109 ? 11.142 -21.140 77.218 1.00 13.23 109 VAL B C 1
ATOM 3905 O O . VAL B 1 109 ? 12.334 -21.432 77.345 1.00 4.48 109 VAL B O 1
ATOM 3909 N N . LEU B 1 110 ? 10.293 -21.799 76.412 1.00 18.08 110 LEU B N 1
ATOM 3910 C CA . LEU B 1 110 ? 10.580 -23.089 75.782 1.00 13.66 110 LEU B CA 1
ATOM 3911 C C . LEU B 1 110 ? 10.810 -22.957 74.281 1.00 8.62 110 LEU B C 1
ATOM 3912 O O . LEU B 1 110 ? 10.048 -22.291 73.578 1.00 13.83 110 LEU B O 1
ATOM 3917 N N . VAL B 1 111 ? 11.810 -23.676 73.777 1.00 5.06 111 VAL B N 1
ATOM 3918 C CA . VAL B 1 111 ? 12.104 -23.706 72.354 1.00 5.09 111 VAL B CA 1
ATOM 3919 C C . VAL B 1 111 ? 12.338 -25.160 71.964 1.00 18.39 111 VAL B C 1
ATOM 3920 O O . VAL B 1 111 ? 12.498 -26.041 72.809 1.00 17.97 111 VAL B O 1
ATOM 3924 N N . GLN B 1 112 ? 12.271 -25.405 70.670 1.00 18.85 112 GLN B N 1
ATOM 3925 C CA . GLN B 1 112 ? 12.397 -26.759 70.110 1.00 5.69 112 GLN B CA 1
ATOM 3926 C C . GLN B 1 112 ? 13.616 -26.784 69.173 1.00 5.57 112 GLN B C 1
ATOM 3927 O O . GLN B 1 112 ? 13.403 -26.637 67.983 1.00 10.73 112 GLN B O 1
ATOM 3933 N N . PRO B 1 113 ? 14.879 -26.945 69.660 1.00 5.43 113 PRO B N 1
ATOM 3934 C CA . PRO B 1 113 ? 16.050 -26.954 68.779 1.00 5.36 113 PRO B CA 1
ATOM 3935 C C . PRO B 1 113 ? 16.067 -28.196 67.904 1.00 27.45 113 PRO B C 1
ATOM 3936 O O . PRO B 1 113 ? 15.481 -29.230 68.266 1.00 26.20 113 PRO B O 1
ATOM 3940 N N . PRO B 1 114 ? 16.788 -28.167 66.768 1.00 28.91 114 PRO B N 1
ATOM 3941 C CA . PRO B 1 114 ? 17.602 -27.040 66.305 1.00 26.07 114 PRO B CA 1
ATOM 3942 C C . PRO B 1 114 ? 16.753 -25.884 65.804 1.00 29.06 114 PRO B C 1
ATOM 3943 O O . PRO B 1 114 ? 15.835 -26.100 65.023 1.00 49.50 114 PRO B O 1
ATOM 3947 N N . ILE B 1 115 ? 17.046 -24.669 66.253 1.00 23.50 115 ILE B N 1
ATOM 3948 C CA . ILE B 1 115 ? 16.157 -23.541 66.008 1.00 29.92 115 ILE B CA 1
ATOM 3949 C C . ILE B 1 115 ? 17.002 -22.273 65.974 1.00 31.69 115 ILE B C 1
ATOM 3950 O O . ILE B 1 115 ? 18.093 -22.216 66.552 1.00 19.22 115 ILE B O 1
ATOM 3955 N N . TYR B 1 116 ? 16.493 -21.264 65.233 1.00 40.01 116 TYR B N 1
ATOM 3956 C CA . TYR B 1 116 ? 16.988 -19.903 65.038 1.00 21.76 116 TYR B CA 1
ATOM 3957 C C . TYR B 1 116 ? 17.546 -19.347 66.333 1.00 16.59 116 TYR B C 1
ATOM 3958 O O . TYR B 1 116 ? 16.822 -19.275 67.338 1.00 6.80 116 TYR B O 1
ATOM 3967 N N . PRO B 1 117 ? 18.816 -18.944 66.343 1.00 21.86 117 PRO B N 1
ATOM 3968 C CA . PRO B 1 117 ? 19.485 -18.585 67.605 1.00 4.19 117 PRO B CA 1
ATOM 3969 C C . PRO B 1 117 ? 18.851 -17.403 68.325 1.00 5.08 117 PRO B C 1
ATOM 3970 O O . PRO B 1 117 ? 18.820 -17.411 69.566 1.00 14.41 117 PRO B O 1
ATOM 3974 N N . PRO B 1 118 ? 18.310 -16.387 67.635 1.00 3.95 118 PRO B N 1
ATOM 3975 C CA . PRO B 1 118 ? 17.692 -15.282 68.390 1.00 4.26 118 PRO B CA 1
ATOM 3976 C C . PRO B 1 118 ? 16.638 -15.720 69.373 1.00 16.43 118 PRO B C 1
ATOM 3977 O O . PRO B 1 118 ? 16.505 -15.113 70.446 1.00 17.81 118 PRO B O 1
ATOM 3981 N N . PHE B 1 119 ? 15.974 -16.841 69.101 1.00 12.96 119 PHE B N 1
ATOM 3982 C CA . PHE B 1 119 ? 15.071 -17.399 70.089 1.00 3.98 119 PHE B CA 1
ATOM 3983 C C . PHE B 1 119 ? 15.821 -17.709 71.377 1.00 19.98 119 PHE B C 1
ATOM 3984 O O . PHE B 1 119 ? 15.316 -17.433 72.470 1.00 23.19 119 PHE B O 1
ATOM 3992 N N . PHE B 1 120 ? 17.069 -18.132 71.239 1.00 20.61 120 PHE B N 1
ATOM 3993 C CA . PHE B 1 120 ? 17.934 -18.459 72.384 1.00 3.89 120 PHE B CA 1
ATOM 3994 C C . PHE B 1 120 ? 18.418 -17.178 73.026 1.00 4.27 120 PHE B C 1
ATOM 3995 O O . PHE B 1 120 ? 18.226 -17.097 74.181 1.00 11.69 120 PHE B O 1
ATOM 4003 N N . GLU B 1 121 ? 18.882 -16.205 72.268 1.00 4.41 121 GLU B N 1
ATOM 4004 C CA . GLU B 1 121 ? 19.467 -15.020 72.881 1.00 15.08 121 GLU B CA 1
ATOM 4005 C C . GLU B 1 121 ? 18.389 -14.125 73.508 1.00 21.69 121 GLU B C 1
ATOM 4006 O O . GLU B 1 121 ? 18.590 -13.608 74.617 1.00 19.34 121 GLU B O 1
ATOM 4012 N N . MET B 1 122 ? 17.208 -14.022 72.880 1.00 3.37 122 MET B N 1
ATOM 4013 C CA . MET B 1 122 ? 16.205 -13.056 73.340 1.00 12.46 122 MET B CA 1
ATOM 4014 C C . MET B 1 122 ? 15.551 -13.491 74.645 1.00 3.26 122 MET B C 1
ATOM 4015 O O . MET B 1 122 ? 15.300 -12.673 75.531 1.00 10.26 122 MET B O 1
ATOM 4020 N N . VAL B 1 123 ? 15.306 -14.774 74.796 1.00 4.48 123 VAL B N 1
ATOM 4021 C CA . VAL B 1 123 ? 14.893 -15.301 76.087 1.00 3.48 123 VAL B CA 1
ATOM 4022 C C . VAL B 1 123 ? 15.992 -15.066 77.115 1.00 16.23 123 VAL B C 1
ATOM 4023 O O . VAL B 1 123 ? 15.746 -14.587 78.230 1.00 32.60 123 VAL B O 1
ATOM 4027 N N . THR B 1 125 ? 18.984 -13.148 77.105 1.00 3.10 125 THR B N 1
ATOM 4028 C CA . THR B 1 125 ? 19.490 -11.773 77.321 1.00 2.97 125 THR B CA 1
ATOM 4029 C C . THR B 1 125 ? 18.522 -11.006 78.200 1.00 16.98 125 THR B C 1
ATOM 4030 O O . THR B 1 125 ? 18.994 -10.145 78.946 1.00 23.57 125 THR B O 1
ATOM 4034 N N . ASN B 1 126 ? 17.253 -11.374 78.168 1.00 9.57 126 ASN B N 1
ATOM 4035 C CA . ASN B 1 126 ? 16.237 -10.682 78.950 1.00 2.76 126 ASN B CA 1
ATOM 4036 C C . ASN B 1 126 ? 15.981 -11.347 80.288 1.00 23.60 126 ASN B C 1
ATOM 4037 O O . ASN B 1 126 ? 14.926 -11.130 80.886 1.00 23.22 126 ASN B O 1
ATOM 4042 N N . ARG B 1 128 ? 15.183 -14.401 81.048 1.00 3.15 128 ARG B N 1
ATOM 4043 C CA . ARG B 1 128 ? 14.230 -15.482 81.223 1.00 14.22 128 ARG B CA 1
ATOM 4044 C C . ARG B 1 128 ? 14.933 -16.831 81.151 1.00 16.56 128 ARG B C 1
ATOM 4045 O O . ARG B 1 128 ? 16.094 -16.942 80.740 1.00 34.74 128 ARG B O 1
ATOM 4053 N N . GLN B 1 129 ? 14.224 -17.853 81.600 1.00 5.18 129 GLN B N 1
ATOM 4054 C CA . GLN B 1 129 ? 14.808 -19.168 81.801 1.00 6.74 129 GLN B CA 1
ATOM 4055 C C . GLN B 1 129 ? 14.621 -20.064 80.590 1.00 12.61 129 GLN B C 1
ATOM 4056 O O . GLN B 1 129 ? 13.525 -20.156 80.030 1.00 17.33 129 GLN B O 1
ATOM 4062 N N . LEU B 1 130 ? 15.711 -20.699 80.181 1.00 14.67 130 LEU B N 1
ATOM 4063 C CA . LEU B 1 130 ? 15.716 -21.642 79.069 1.00 18.47 130 LEU B CA 1
ATOM 4064 C C . LEU B 1 130 ? 15.087 -22.987 79.461 1.00 22.33 130 LEU B C 1
ATOM 4065 O O . LEU B 1 130 ? 15.481 -23.605 80.456 1.00 48.21 130 LEU B O 1
ATOM 4070 N N . CYS B 1 131 ? 14.039 -23.370 78.743 1.00 16.82 131 CYS B N 1
ATOM 4071 C CA . CYS B 1 131 ? 13.566 -24.747 78.683 1.00 11.68 131 CYS B CA 1
ATOM 4072 C C . CYS B 1 131 ? 13.586 -25.241 77.246 1.00 6.50 131 CYS B C 1
ATOM 4073 O O . CYS B 1 131 ? 13.074 -24.572 76.348 1.00 15.61 131 CYS B O 1
ATOM 4076 N N . VAL B 1 132 ? 14.031 -26.469 77.039 1.00 12.58 132 VAL B N 1
ATOM 4077 C CA . VAL B 1 132 ? 14.125 -26.964 75.673 1.00 21.73 132 VAL B CA 1
ATOM 4078 C C . VAL B 1 132 ? 13.307 -28.232 75.545 1.00 22.97 132 VAL B C 1
ATOM 4079 O O . VAL B 1 132 ? 13.192 -29.034 76.478 1.00 27.88 132 VAL B O 1
ATOM 4083 N N . SER B 1 133 ? 12.772 -28.423 74.348 1.00 5.73 133 SER B N 1
ATOM 4084 C CA . SER B 1 133 ? 12.203 -29.697 73.936 1.00 10.63 133 SER B CA 1
ATOM 4085 C C . SER B 1 133 ? 12.645 -29.972 72.507 1.00 18.20 133 SER B C 1
ATOM 4086 O O . SER B 1 133 ? 11.876 -29.791 71.557 1.00 35.20 133 SER B O 1
ATOM 4089 N N . PRO B 1 134 ? 13.878 -30.457 72.325 1.00 8.49 134 PRO B N 1
ATOM 4090 C CA . PRO B 1 134 ? 14.393 -30.690 70.968 1.00 6.08 134 PRO B CA 1
ATOM 4091 C C . PRO B 1 134 ? 13.520 -31.681 70.194 1.00 19.13 134 PRO B C 1
ATOM 4092 O O . PRO B 1 134 ? 13.054 -32.687 70.732 1.00 14.34 134 PRO B O 1
ATOM 4096 N N . LEU B 1 135 ? 13.338 -31.402 68.907 1.00 17.93 135 LEU B N 1
ATOM 4097 C CA . LEU B 1 135 ? 12.615 -32.269 67.986 1.00 26.48 135 LEU B CA 1
ATOM 4098 C C . LEU B 1 135 ? 13.357 -33.582 67.737 1.00 23.86 135 LEU B C 1
ATOM 4099 O O . LEU B 1 135 ? 14.567 -33.681 67.930 1.00 27.70 135 LEU B O 1
ATOM 4104 N N . GLN B 1 136 ? 12.619 -34.578 67.234 1.00 22.55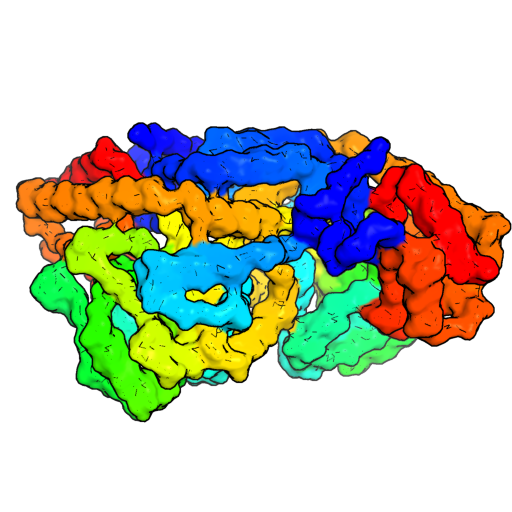 136 GLN B N 1
ATOM 4105 C CA . GLN B 1 136 ? 13.139 -35.914 66.971 1.00 7.50 136 GLN B CA 1
ATOM 4106 C C . GLN B 1 136 ? 13.281 -36.125 65.467 1.00 28.84 136 GLN B C 1
ATOM 4107 O O . GLN B 1 136 ? 12.343 -35.863 64.704 1.00 29.95 136 GLN B O 1
ATOM 4113 N N . LYS B 1 137 ? 14.474 -36.548 65.046 1.00 15.78 137 LYS B N 1
ATOM 4114 C CA . LYS B 1 137 ? 14.788 -36.806 63.641 1.00 20.11 137 LYS B CA 1
ATOM 4115 C C . LYS B 1 137 ? 14.241 -38.179 63.257 1.00 18.03 137 LYS B C 1
ATOM 4116 O O . LYS B 1 137 ? 14.714 -39.203 63.761 1.00 22.02 137 LYS B O 1
ATOM 4122 N N . GLN B 1 138 ? 13.251 -38.198 62.365 1.00 19.40 138 GLN B N 1
ATOM 4123 C CA . GLN B 1 138 ? 12.609 -39.419 61.892 1.00 21.50 138 GLN B CA 1
ATOM 4124 C C . GLN B 1 138 ? 12.323 -39.339 60.399 1.00 46.75 138 GLN B C 1
ATOM 4125 O O . GLN B 1 138 ? 11.918 -38.288 59.894 1.00 59.93 138 GLN B O 1
ATOM 4131 N N . ASN B 1 139 ? 12.508 -40.465 59.703 1.00 53.23 139 ASN B N 1
ATOM 4132 C CA . ASN B 1 139 ? 12.106 -40.622 58.298 1.00 52.79 139 ASN B CA 1
ATOM 4133 C C . ASN B 1 139 ? 12.693 -39.515 57.425 1.00 62.99 139 ASN B C 1
ATOM 4134 O O . ASN B 1 139 ? 12.029 -38.984 56.537 1.00 73.26 139 ASN B O 1
ATOM 4139 N N . ASP B 1 140 ? 13.973 -39.178 57.651 1.00 40.87 140 ASP B N 1
ATOM 4140 C CA . ASP B 1 140 ? 14.579 -38.034 56.910 1.00 37.57 140 ASP B CA 1
ATOM 4141 C C . ASP B 1 140 ? 13.808 -36.712 57.146 1.00 38.00 140 ASP B C 1
ATOM 4142 O O . ASP B 1 140 ? 13.799 -35.855 56.242 1.00 27.83 140 ASP B O 1
ATOM 4147 N N . THR B 1 141 ? 13.253 -36.525 58.337 1.00 24.66 141 THR B N 1
ATOM 4148 C CA . THR B 1 141 ? 12.596 -35.244 58.662 1.00 31.95 141 THR B CA 1
ATOM 4149 C C . THR B 1 141 ? 12.618 -35.135 60.185 1.00 34.22 141 THR B C 1
ATOM 4150 O O . THR B 1 141 ? 13.295 -35.925 60.792 1.00 39.27 141 THR B O 1
ATOM 4154 N N . TYR B 1 142 ? 11.947 -34.155 60.753 1.00 25.05 142 TYR B N 1
ATOM 4155 C CA . TYR B 1 142 ? 11.849 -33.943 62.191 1.00 14.07 142 TYR B CA 1
ATOM 4156 C C . TYR B 1 142 ? 10.399 -34.023 62.623 1.00 14.83 142 TYR B C 1
ATOM 4157 O O . TYR B 1 142 ? 9.485 -33.656 61.882 1.00 22.56 142 TYR B O 1
ATOM 4166 N N . VAL B 1 143 ? 10.204 -34.532 63.834 1.00 8.13 143 VAL B N 1
ATOM 4167 C CA . VAL B 1 143 ? 8.895 -34.611 64.449 1.00 11.27 143 VAL B CA 1
ATOM 4168 C C . VAL B 1 143 ? 9.003 -34.108 65.879 1.00 19.61 143 VAL B C 1
ATOM 4169 O O . VAL B 1 143 ? 10.078 -34.105 66.489 1.00 19.80 143 VAL B O 1
ATOM 4173 N N . ILE B 1 144 ? 7.870 -33.665 66.404 1.00 25.75 144 ILE B N 1
ATOM 4174 C CA . ILE B 1 144 ? 7.792 -33.165 67.769 1.00 24.24 144 ILE B CA 1
ATOM 4175 C C . ILE B 1 144 ? 7.670 -34.345 68.723 1.00 21.60 144 ILE B C 1
ATOM 4176 O O . ILE B 1 144 ? 6.935 -35.302 68.463 1.00 32.79 144 ILE B O 1
ATOM 4181 N N . ASP B 1 145 ? 8.387 -34.274 69.838 1.00 17.05 145 ASP B N 1
ATOM 4182 C CA . ASP B 1 145 ? 8.284 -35.262 70.906 1.00 15.47 145 ASP B CA 1
ATOM 4183 C C . ASP B 1 145 ? 7.185 -34.809 71.853 1.00 20.50 145 ASP B C 1
ATOM 4184 O O . ASP B 1 145 ? 7.444 -34.224 72.907 1.00 22.04 145 ASP B O 1
ATOM 4189 N N . PHE B 1 146 ? 5.944 -35.148 71.503 1.00 24.50 146 PHE B N 1
ATOM 4190 C CA . PHE B 1 146 ? 4.802 -34.646 72.261 1.00 26.28 146 PHE B CA 1
ATOM 4191 C C . PHE B 1 146 ? 4.771 -35.179 73.689 1.00 24.01 146 PHE B C 1
ATOM 4192 O O . PHE B 1 146 ? 4.293 -34.483 74.586 1.00 40.53 146 PHE B O 1
ATOM 4200 N N . LYS B 1 147 ? 5.271 -36.388 73.944 1.00 15.16 147 LYS B N 1
ATOM 4201 C CA . LYS B 1 147 ? 5.276 -36.855 75.328 1.00 27.29 147 LYS B CA 1
ATOM 4202 C C . LYS B 1 147 ? 6.251 -36.045 76.160 1.00 40.37 147 LYS B C 1
ATOM 4203 O O . LYS B 1 147 ? 5.935 -35.609 77.274 1.00 50.06 147 LYS B O 1
ATOM 4209 N N . HIS B 1 148 ? 7.448 -35.843 75.623 1.00 45.48 148 HIS B N 1
ATOM 4210 C CA . HIS B 1 148 ? 8.448 -35.015 76.277 1.00 28.98 148 HIS B CA 1
ATOM 4211 C C . HIS B 1 148 ? 8.031 -33.549 76.306 1.00 19.45 148 HIS B C 1
ATOM 4212 O O . HIS B 1 148 ? 8.189 -32.867 77.327 1.00 17.88 148 HIS B O 1
ATOM 4219 N N . LEU B 1 149 ? 7.441 -33.053 75.223 1.00 22.29 149 LEU B N 1
ATOM 4220 C CA . LEU B 1 149 ? 7.020 -31.660 75.238 1.00 21.28 149 LEU B CA 1
ATOM 4221 C C . LEU B 1 149 ? 6.061 -31.408 76.390 1.00 26.34 149 LEU B C 1
ATOM 4222 O O . LEU B 1 149 ? 6.242 -30.466 77.166 1.00 44.87 149 LEU B O 1
ATOM 4227 N N . GLU B 1 150 ? 5.067 -32.276 76.555 1.00 7.81 150 GLU B N 1
ATOM 4228 C CA . GLU B 1 150 ? 4.170 -32.138 77.691 1.00 7.92 150 GLU B CA 1
ATOM 4229 C C . GLU B 1 150 ? 4.877 -32.429 79.004 1.00 23.22 150 GLU B C 1
ATOM 4230 O O . GLU B 1 150 ? 4.434 -31.946 80.052 1.00 27.59 150 GLU B O 1
ATOM 4236 N N . LYS B 1 151 ? 5.958 -33.181 78.958 1.00 27.48 151 LYS B N 1
ATOM 4237 C CA . LYS B 1 151 ? 6.737 -33.392 80.199 1.00 30.08 151 LYS B CA 1
ATOM 4238 C C . LYS B 1 151 ? 7.392 -32.069 80.600 1.00 7.62 151 LYS B C 1
ATOM 4239 O O . LYS B 1 151 ? 7.485 -31.840 81.725 1.00 6.99 151 LYS B O 1
ATOM 4245 N N . GLN B 1 152 ? 7.701 -31.181 79.677 1.00 11.07 152 GLN B N 1
ATOM 4246 C CA . GLN B 1 152 ? 8.210 -29.862 80.069 1.00 21.42 152 GLN B CA 1
ATOM 4247 C C . GLN B 1 152 ? 7.108 -28.952 80.598 1.00 18.66 152 GLN B C 1
ATOM 4248 O O . GLN B 1 152 ? 7.347 -28.198 81.545 1.00 17.45 152 GLN B O 1
ATOM 4254 N N . PHE B 1 153 ? 5.902 -29.003 80.002 1.00 19.75 153 PHE B N 1
ATOM 4255 C CA . PHE B 1 153 ? 4.787 -28.151 80.451 1.00 16.87 153 PHE B CA 1
ATOM 4256 C C . PHE B 1 153 ? 4.332 -28.501 81.856 1.00 18.41 153 PHE B C 1
ATOM 4257 O O . PHE B 1 153 ? 3.687 -27.680 82.512 1.00 22.75 153 PHE B O 1
ATOM 4265 N N . GLN B 1 154 ? 4.553 -29.746 82.289 1.00 25.22 154 GLN B N 1
ATOM 4266 C CA . GLN B 1 154 ? 4.187 -30.134 83.646 1.00 25.92 154 GLN B CA 1
ATOM 4267 C C . GLN B 1 154 ? 5.073 -29.474 84.692 1.00 25.16 154 GLN B C 1
ATOM 4268 O O . GLN B 1 154 ? 4.759 -29.545 85.885 1.00 23.12 154 GLN B O 1
ATOM 4274 N N . GLN B 1 155 ? 6.145 -28.809 84.272 1.00 41.77 155 GLN B N 1
ATOM 4275 C CA . GLN B 1 155 ? 7.054 -28.097 85.160 1.00 25.64 155 GLN B CA 1
ATOM 4276 C C . GLN B 1 155 ? 6.717 -26.616 85.289 1.00 37.21 155 GLN B C 1
ATOM 4277 O O . GLN B 1 155 ? 7.415 -25.896 86.009 1.00 44.97 155 GLN B O 1
ATOM 4283 N N . GLY B 1 156 ? 5.813 -26.074 84.498 1.00 35.82 156 GLY B N 1
ATOM 4284 C CA . GLY B 1 156 ? 5.511 -24.657 84.740 1.00 32.41 156 GLY B CA 1
ATOM 4285 C C . GLY B 1 156 ? 5.780 -23.801 83.556 1.00 27.24 156 GLY B C 1
ATOM 4286 O O . GLY B 1 156 ? 6.113 -22.648 83.728 1.00 23.99 156 GLY B O 1
ATOM 4287 N N . ILE B 1 157 ? 5.707 -24.371 82.389 1.00 20.82 157 ILE B N 1
ATOM 4288 C CA . ILE B 1 157 ? 6.066 -23.527 81.258 1.00 28.67 157 ILE B CA 1
ATOM 4289 C C . ILE B 1 157 ? 4.980 -22.490 81.017 1.00 39.60 157 ILE B C 1
ATOM 4290 O O . ILE B 1 157 ? 3.803 -22.830 80.839 1.00 54.39 157 ILE B O 1
ATOM 4295 N N . LYS B 1 158 ? 5.381 -21.216 80.987 1.00 42.96 158 LYS B N 1
ATOM 4296 C CA . LYS B 1 158 ? 4.478 -20.092 80.767 1.00 33.03 158 LYS B CA 1
ATOM 4297 C C . LYS B 1 158 ? 4.414 -19.631 79.320 1.00 26.65 158 LYS B C 1
ATOM 4298 O O . LYS B 1 158 ? 3.327 -19.283 78.853 1.00 25.81 158 LYS B O 1
ATOM 4304 N N . LEU B 1 159 ? 5.499 -19.590 78.589 1.00 26.64 159 LEU B N 1
ATOM 4305 C CA . LEU B 1 159 ? 5.583 -19.201 77.164 1.00 33.38 159 LEU B CA 1
ATOM 4306 C C . LEU B 1 159 ? 6.324 -20.233 76.319 1.00 34.43 159 LEU B C 1
ATOM 4307 O O . LEU B 1 159 ? 7.231 -20.888 76.796 1.00 5.16 159 LEU B O 1
ATOM 4312 N N . MET B 1 160 ? 5.884 -20.301 75.084 1.00 31.71 160 MET B N 1
ATOM 4313 C CA . MET B 1 160 ? 6.467 -21.163 74.071 1.00 21.62 160 MET B CA 1
ATOM 4314 C C . MET B 1 160 ? 6.748 -20.345 72.821 1.00 15.20 160 MET B C 1
ATOM 4315 O O . MET B 1 160 ? 5.908 -19.548 72.388 1.00 21.66 160 MET B O 1
ATOM 4320 N N . LEU B 1 161 ? 7.919 -20.538 72.260 1.00 5.22 161 LEU B N 1
ATOM 4321 C CA . LEU B 1 161 ? 8.212 -19.833 71.023 1.00 14.59 161 LEU B CA 1
ATOM 4322 C C . LEU B 1 161 ? 8.132 -20.818 69.881 1.00 13.10 161 LEU B C 1
ATOM 4323 O O . LEU B 1 161 ? 9.076 -21.528 69.728 1.00 23.30 161 LEU B O 1
ATOM 4328 N N . LEU B 1 162 ? 7.130 -20.717 69.044 1.00 7.57 162 LEU B N 1
ATOM 4329 C CA . LEU B 1 162 ? 6.916 -21.596 67.913 1.00 14.04 162 LEU B CA 1
ATOM 4330 C C . LEU B 1 162 ? 7.463 -20.974 66.641 1.00 14.06 162 LEU B C 1
ATOM 4331 O O . LEU B 1 162 ? 7.257 -19.789 66.365 1.00 22.38 162 LEU B O 1
ATOM 4336 N N . CYS B 1 163 ? 8.138 -21.793 65.859 1.00 23.04 163 CYS B N 1
ATOM 4337 C CA . CYS B 1 163 ? 8.589 -21.422 64.531 1.00 23.56 163 CYS B CA 1
ATOM 4338 C C . CYS B 1 163 ? 7.777 -22.234 63.535 1.00 22.97 163 CYS B C 1
ATOM 4339 O O . CYS B 1 163 ? 7.842 -23.468 63.533 1.00 13.20 163 CYS B O 1
ATOM 4342 N N . SER B 1 164 ? 7.006 -21.549 62.708 1.00 18.85 164 SER B N 1
ATOM 4343 C CA . SER B 1 164 ? 6.228 -22.274 61.723 1.00 10.88 164 SER B CA 1
ATOM 4344 C C . SER B 1 164 ? 6.082 -21.454 60.450 1.00 13.77 164 SER B C 1
ATOM 4345 O O . SER B 1 164 ? 5.295 -20.516 60.421 1.00 27.95 164 SER B O 1
ATOM 4348 N N . PRO B 1 165 ? 6.754 -21.797 59.370 1.00 7.93 165 PRO B N 1
ATOM 4349 C CA . PRO B 1 165 ? 7.646 -22.940 59.187 1.00 17.71 165 PRO B CA 1
ATOM 4350 C C . PRO B 1 165 ? 8.910 -22.882 60.044 1.00 40.74 165 PRO B C 1
ATOM 4351 O O . PRO B 1 165 ? 9.284 -21.802 60.503 1.00 54.00 165 PRO B O 1
ATOM 4355 N N . HIS B 1 166 ? 9.563 -24.034 60.264 1.00 34.36 166 HIS B N 1
ATOM 4356 C CA . HIS B 1 166 ? 10.616 -24.158 61.268 1.00 14.42 166 HIS B CA 1
ATOM 4357 C C . HIS B 1 166 ? 11.988 -24.063 60.601 1.00 15.53 166 HIS B C 1
ATOM 4358 O O . HIS B 1 166 ? 12.421 -25.005 59.929 1.00 23.33 166 HIS B O 1
ATOM 4365 N N . ASN B 1 167 ? 12.683 -22.923 60.802 1.00 14.09 167 ASN B N 1
ATOM 4366 C CA . ASN B 1 167 ? 14.106 -22.787 60.455 1.00 7.86 167 ASN B CA 1
ATOM 4367 C C . ASN B 1 167 ? 14.926 -23.442 61.551 1.00 5.43 167 ASN B C 1
ATOM 4368 O O . ASN B 1 167 ? 14.660 -23.203 62.734 1.00 17.88 167 ASN B O 1
ATOM 4373 N N . PRO B 1 168 ? 15.902 -24.295 61.215 1.00 5.53 168 PRO B N 1
ATOM 4374 C CA . PRO B 1 168 ? 16.484 -24.577 59.898 1.00 15.10 168 PRO B CA 1
ATOM 4375 C C . PRO B 1 168 ? 16.004 -25.850 59.188 1.00 22.71 168 PRO B C 1
ATOM 4376 O O . PRO B 1 168 ? 16.297 -26.027 58.002 1.00 13.61 168 PRO B O 1
ATOM 4380 N N . ILE B 1 169 ? 15.226 -26.691 59.875 1.00 36.50 169 ILE B N 1
ATOM 4381 C CA . ILE B 1 169 ? 14.929 -28.017 59.335 1.00 29.45 169 ILE B CA 1
ATOM 4382 C C . ILE B 1 169 ? 13.950 -27.927 58.178 1.00 19.01 169 ILE B C 1
ATOM 4383 O O . ILE B 1 169 ? 13.951 -28.787 57.295 1.00 11.74 169 ILE B O 1
ATOM 4388 N N . GLY B 1 170 ? 13.122 -26.891 58.136 1.00 23.86 170 GLY B N 1
ATOM 4389 C CA . GLY B 1 170 ? 12.175 -26.747 57.049 1.00 17.97 170 GLY B CA 1
ATOM 4390 C C . GLY B 1 170 ? 10.838 -27.432 57.241 1.00 12.53 170 GLY B C 1
ATOM 4391 O O . GLY B 1 170 ? 10.219 -27.813 56.246 1.00 16.04 170 GLY B O 1
ATOM 4392 N N . ARG B 1 171 ? 10.428 -27.702 58.474 1.00 8.39 171 ARG B N 1
ATOM 4393 C CA . ARG B 1 171 ? 9.149 -28.348 58.726 1.00 14.76 171 ARG B CA 1
ATOM 4394 C C . ARG B 1 171 ? 7.999 -27.355 58.602 1.00 20.57 171 ARG B C 1
ATOM 4395 O O . ARG B 1 171 ? 8.045 -26.271 59.189 1.00 31.03 171 ARG B O 1
ATOM 4403 N N . VAL B 1 172 ? 6.978 -27.728 57.834 1.00 15.03 172 VAL B N 1
ATOM 4404 C CA . VAL B 1 172 ? 5.703 -27.020 57.787 1.00 20.36 172 VAL B CA 1
ATOM 4405 C C . VAL B 1 172 ? 4.697 -27.903 58.506 1.00 20.85 172 VAL B C 1
ATOM 4406 O O . VAL B 1 172 ? 4.135 -28.826 57.912 1.00 17.46 172 VAL B O 1
ATOM 4410 N N . TRP B 1 173 ? 4.401 -27.564 59.751 1.00 20.03 173 TRP B N 1
ATOM 4411 C CA . TRP B 1 173 ? 3.594 -28.423 60.600 1.00 15.04 173 TRP B CA 1
ATOM 4412 C C . TRP B 1 173 ? 2.187 -28.627 60.041 1.00 30.54 173 TRP B C 1
ATOM 4413 O O . TRP B 1 173 ? 1.567 -27.702 59.505 1.00 35.76 173 TRP B O 1
ATOM 4424 N N . THR B 1 174 ? 1.689 -29.858 60.161 1.00 30.53 174 THR B N 1
ATOM 4425 C CA . THR B 1 174 ? 0.320 -30.160 59.772 1.00 26.72 174 THR B CA 1
ATOM 4426 C C . THR B 1 174 ? -0.677 -29.551 60.752 1.00 17.08 174 THR B C 1
ATOM 4427 O O . THR B 1 174 ? -0.348 -29.180 61.880 1.00 15.88 174 THR B O 1
ATOM 4431 N N . LYS B 1 175 ? -1.942 -29.588 60.341 1.00 15.93 175 LYS B N 1
ATOM 4432 C CA . LYS B 1 175 ? -3.023 -29.221 61.238 1.00 15.49 175 LYS B CA 1
ATOM 4433 C C . LYS B 1 175 ? -3.119 -30.203 62.400 1.00 17.19 175 LYS B C 1
ATOM 4434 O O . LYS B 1 175 ? -3.398 -29.806 63.534 1.00 25.10 175 LYS B O 1
ATOM 4440 N N . GLU B 1 176 ? -2.850 -31.486 62.159 1.00 20.28 176 GLU B N 1
ATOM 4441 C CA . GLU B 1 176 ? -2.936 -32.441 63.259 1.00 22.90 176 GLU B CA 1
ATOM 4442 C C . GLU B 1 176 ? -1.833 -32.198 64.284 1.00 30.77 176 GLU B C 1
ATOM 4443 O O . GLU B 1 176 ? -2.087 -32.226 65.495 1.00 29.36 176 GLU B O 1
ATOM 4449 N N . GLU B 1 177 ? -0.619 -31.878 63.818 1.00 30.07 177 GLU B N 1
ATOM 4450 C CA . GLU B 1 177 ? 0.470 -31.573 64.738 1.00 10.30 177 GLU B CA 1
ATOM 4451 C C . GLU B 1 177 ? 0.126 -30.361 65.583 1.00 10.00 177 GLU B C 1
ATOM 4452 O O . GLU B 1 177 ? 0.196 -30.401 66.816 1.00 9.77 177 GLU B O 1
ATOM 4458 N N . LEU B 1 178 ? -0.308 -29.286 64.936 1.00 10.04 178 LEU B N 1
ATOM 4459 C CA . LEU B 1 178 ? -0.614 -28.072 65.678 1.00 14.64 178 LEU B CA 1
ATOM 4460 C C . LEU B 1 178 ? -1.763 -28.281 66.651 1.00 13.51 178 LEU B C 1
ATOM 4461 O O . LEU B 1 178 ? -1.684 -27.828 67.803 1.00 9.67 178 LEU B O 1
ATOM 4466 N N . ILE B 1 179 ? -2.797 -29.037 66.241 1.00 11.46 179 ILE B N 1
ATOM 4467 C CA . ILE B 1 179 ? -3.921 -29.315 67.132 1.00 10.88 179 ILE B CA 1
ATOM 4468 C C . ILE B 1 179 ? -3.443 -30.043 68.381 1.00 10.65 179 ILE B C 1
ATOM 4469 O O . ILE B 1 179 ? -3.723 -29.614 69.507 1.00 16.01 179 ILE B O 1
ATOM 4474 N N . LYS B 1 180 ? -2.638 -31.102 68.209 1.00 15.18 180 LYS B N 1
ATOM 4475 C CA . LYS B 1 180 ? -2.228 -31.890 69.372 1.00 10.49 180 LYS B CA 1
ATOM 4476 C C . LYS B 1 180 ? -1.223 -31.141 70.235 1.00 9.87 180 LYS B C 1
ATOM 4477 O O . LYS B 1 180 ? -1.145 -31.368 71.432 1.00 20.49 180 LYS B O 1
ATOM 4483 N N . LEU B 1 181 ? -0.443 -30.265 69.637 1.00 24.68 181 LEU B N 1
ATOM 4484 C CA . LEU B 1 181 ? 0.295 -29.251 70.403 1.00 28.33 181 LEU B CA 1
ATOM 4485 C C . LEU B 1 181 ? -0.645 -28.143 70.904 1.00 17.66 181 LEU B C 1
ATOM 4486 O O . LEU B 1 181 ? -0.529 -27.685 72.042 1.00 11.95 181 LEU B O 1
ATOM 4491 N N . GLY B 1 182 ? -1.586 -27.702 70.072 1.00 9.26 182 GLY B N 1
ATOM 4492 C CA . GLY B 1 182 ? -2.602 -26.787 70.570 1.00 24.01 182 GLY B CA 1
ATOM 4493 C C . GLY B 1 182 ? -3.385 -27.372 71.736 1.00 32.90 182 GLY B C 1
ATOM 4494 O O . GLY B 1 182 ? -3.778 -26.650 72.658 1.00 24.47 182 GLY B O 1
ATOM 4495 N N . SER B 1 183 ? -3.636 -28.695 71.700 1.00 19.39 183 SER B N 1
ATOM 4496 C CA . SER B 1 183 ? -4.344 -29.373 72.785 1.00 10.78 183 SER B CA 1
ATOM 4497 C C . SER B 1 183 ? -3.549 -29.335 74.083 1.00 9.71 183 SER B C 1
ATOM 4498 O O . SER B 1 183 ? -4.127 -29.301 75.174 1.00 9.76 183 SER B O 1
ATOM 4501 N N . LEU B 1 184 ? -2.221 -29.323 73.987 1.00 10.91 184 LEU B N 1
ATOM 4502 C CA . LEU B 1 184 ? -1.388 -29.208 75.181 1.00 22.54 184 LEU B CA 1
ATOM 4503 C C . LEU B 1 184 ? -1.262 -27.761 75.648 1.00 11.94 184 LEU B C 1
ATOM 4504 O O . LEU B 1 184 ? -1.150 -27.515 76.856 1.00 14.36 184 LEU B O 1
ATOM 4509 N N . CYS B 1 185 ? -1.307 -26.791 74.731 1.00 17.27 185 CYS B N 1
ATOM 4510 C CA . CYS B 1 185 ? -1.229 -25.391 75.160 1.00 26.61 185 CYS B CA 1
ATOM 4511 C C . CYS B 1 185 ? -2.507 -24.943 75.844 1.00 23.58 185 CYS B C 1
ATOM 4512 O O . CYS B 1 185 ? -2.469 -24.185 76.813 1.00 16.86 185 CYS B O 1
ATOM 4515 N N . THR B 1 186 ? -3.650 -25.364 75.326 1.00 28.59 186 THR B N 1
ATOM 4516 C CA . THR B 1 186 ? -4.900 -25.123 76.026 1.00 8.97 186 THR B CA 1
ATOM 4517 C C . THR B 1 186 ? -4.920 -25.829 77.372 1.00 9.13 186 THR B C 1
ATOM 4518 O O . THR B 1 186 ? -5.336 -25.260 78.386 1.00 9.43 186 THR B O 1
ATOM 4522 N N . LYS B 1 187 ? -4.498 -27.089 77.390 1.00 20.47 187 LYS B N 1
ATOM 4523 C CA . LYS B 1 187 ? -4.584 -27.899 78.599 1.00 18.22 187 LYS B CA 1
ATOM 4524 C C . LYS B 1 187 ? -3.664 -27.369 79.710 1.00 20.99 187 LYS B C 1
ATOM 4525 O O . LYS B 1 187 ? -4.036 -27.400 80.886 1.00 30.89 187 LYS B O 1
ATOM 4531 N N . TYR B 1 188 ? -2.505 -26.804 79.367 1.00 20.68 188 TYR B N 1
ATOM 4532 C CA . TYR B 1 188 ? -1.592 -26.271 80.382 1.00 23.71 188 TYR B CA 1
ATOM 4533 C C . TYR B 1 188 ? -1.552 -24.752 80.379 1.00 13.21 188 TYR B C 1
ATOM 4534 O O . TYR B 1 188 ? -0.961 -24.163 81.277 1.00 7.77 188 TYR B O 1
ATOM 4543 N N . ASN B 1 189 ? -2.350 -24.129 7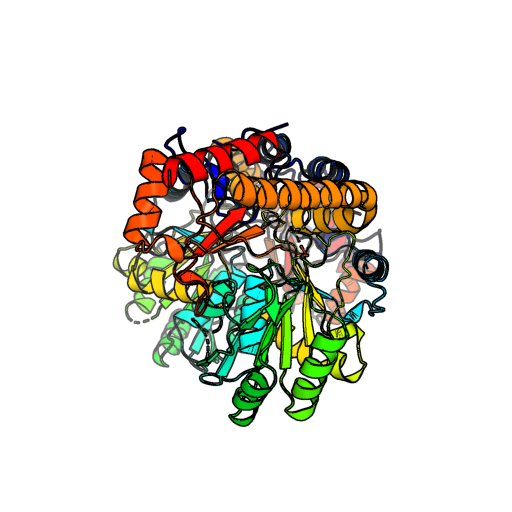9.525 1.00 9.18 189 ASN B N 1
ATOM 4544 C CA . ASN B 1 189 ? -2.386 -22.693 79.360 1.00 26.02 189 ASN B CA 1
ATOM 4545 C C . ASN B 1 189 ? -1.002 -22.097 79.147 1.00 29.90 189 ASN B C 1
ATOM 4546 O O . ASN B 1 189 ? -0.548 -21.206 79.871 1.00 10.31 189 ASN B O 1
ATOM 4551 N N . VAL B 1 190 ? -0.413 -22.517 78.090 1.00 31.53 190 VAL B N 1
ATOM 4552 C CA . VAL B 1 190 ? 0.838 -21.962 77.626 1.00 32.08 190 VAL B CA 1
ATOM 4553 C C . VAL B 1 190 ? 0.520 -20.877 76.607 1.00 37.33 190 VAL B C 1
ATOM 4554 O O . VAL B 1 190 ? -0.333 -21.048 75.731 1.00 43.56 190 VAL B O 1
ATOM 4558 N N . ILE B 1 191 ? 1.181 -19.743 76.732 1.00 27.62 191 ILE B N 1
ATOM 4559 C CA . ILE B 1 191 ? 1.028 -18.684 75.750 1.00 7.38 191 ILE B CA 1
ATOM 4560 C C . ILE B 1 191 ? 1.938 -19.017 74.582 1.00 6.02 191 ILE B C 1
ATOM 4561 O O . ILE B 1 191 ? 3.021 -19.571 74.780 1.00 46.73 191 ILE B O 1
ATOM 4566 N N . VAL B 1 192 ? 1.490 -18.769 73.356 1.00 6.20 192 VAL B N 1
ATOM 4567 C CA . VAL B 1 192 ? 2.231 -19.165 72.161 1.00 22.67 192 VAL B CA 1
ATOM 4568 C C . VAL B 1 192 ? 2.543 -17.920 71.348 1.00 27.49 192 VAL B C 1
ATOM 4569 O O . VAL B 1 192 ? 1.643 -17.134 71.037 1.00 38.06 192 VAL B O 1
ATOM 4573 N N . VAL B 1 193 ? 3.820 -17.737 71.033 1.00 24.91 193 VAL B N 1
ATOM 4574 C CA . VAL B 1 193 ? 4.282 -16.760 70.058 1.00 14.10 193 VAL B CA 1
ATOM 4575 C C . VAL B 1 193 ? 4.605 -17.526 68.786 1.00 22.41 193 VAL B C 1
ATOM 4576 O O . VAL B 1 193 ? 5.492 -18.386 68.782 1.00 23.05 193 VAL B O 1
ATOM 4580 N N . ALA B 1 194 ? 3.893 -17.226 67.705 1.00 26.66 194 ALA B N 1
ATOM 4581 C CA . ALA B 1 194 ? 4.036 -17.972 66.457 1.00 21.74 194 ALA B CA 1
ATOM 4582 C C . ALA B 1 194 ? 4.871 -17.148 65.498 1.00 21.49 194 ALA B C 1
ATOM 4583 O O . ALA B 1 194 ? 4.383 -16.199 64.887 1.00 42.08 194 ALA B O 1
ATOM 4585 N N . ASP B 1 195 ? 6.133 -17.510 65.363 1.00 13.59 195 ASP B N 1
ATOM 4586 C CA . ASP B 1 195 ? 6.992 -16.865 64.387 1.00 6.83 195 ASP B CA 1
ATOM 4587 C C . ASP B 1 195 ? 6.790 -17.582 63.062 1.00 19.68 195 ASP B C 1
ATOM 4588 O O . ASP B 1 195 ? 7.460 -18.568 62.744 1.00 29.06 195 ASP B O 1
ATOM 4593 N N . GLU B 1 196 ? 5.869 -17.051 62.272 1.00 6.40 196 GLU B N 1
ATOM 4594 C CA . GLU B 1 196 ? 5.520 -17.577 60.965 1.00 7.68 196 GLU B CA 1
ATOM 4595 C C . GLU B 1 196 ? 6.088 -16.676 59.878 1.00 21.49 196 GLU B C 1
ATOM 4596 O O . GLU B 1 196 ? 5.421 -16.349 58.900 1.00 41.04 196 GLU B O 1
ATOM 4602 N N . ILE B 1 197 ? 7.349 -16.273 60.047 1.00 21.89 197 ILE B N 1
ATOM 4603 C CA . ILE B 1 197 ? 7.970 -15.325 59.126 1.00 29.15 197 ILE B CA 1
ATOM 4604 C C . ILE B 1 197 ? 8.213 -15.946 57.752 1.00 28.17 197 ILE B C 1
ATOM 4605 O O . ILE B 1 197 ? 8.305 -15.227 56.750 1.00 45.69 197 ILE B O 1
ATOM 4610 N N . HIS B 1 198 ? 8.295 -17.265 57.668 1.00 28.62 198 HIS B N 1
ATOM 4611 C CA . HIS B 1 198 ? 8.465 -17.948 56.395 1.00 33.88 198 HIS B CA 1
ATOM 4612 C C . HIS B 1 198 ? 7.134 -18.431 55.825 1.00 29.00 198 HIS B C 1
ATOM 4613 O O . HIS B 1 198 ? 7.128 -19.276 54.923 1.00 40.91 198 HIS B O 1
ATOM 4620 N N . SER B 1 199 ? 6.008 -17.883 56.309 1.00 14.33 199 SER B N 1
ATOM 4621 C CA . SER B 1 199 ? 4.690 -18.435 55.990 1.00 20.55 199 SER B CA 1
ATOM 4622 C C . SER B 1 199 ? 4.382 -18.413 54.503 1.00 25.18 199 SER B C 1
ATOM 4623 O O . SER B 1 199 ? 3.426 -19.073 54.082 1.00 38.50 199 SER B O 1
ATOM 4626 N N . ASP B 1 200 ? 5.160 -17.690 53.701 1.00 23.89 200 ASP B N 1
ATOM 4627 C CA . ASP B 1 200 ? 4.818 -17.451 52.307 1.00 34.73 200 ASP B CA 1
ATOM 4628 C C . ASP B 1 200 ? 5.652 -18.243 51.321 1.00 46.64 200 ASP B C 1
ATOM 4629 O O . ASP B 1 200 ? 5.390 -18.167 50.114 1.00 48.33 200 ASP B O 1
ATOM 4634 N N . ILE B 1 201 ? 6.656 -18.976 51.789 1.00 46.66 201 ILE B N 1
ATOM 4635 C CA . ILE B 1 201 ? 7.415 -19.856 50.915 1.00 43.26 201 ILE B CA 1
ATOM 4636 C C . ILE B 1 201 ? 7.052 -21.291 51.266 1.00 37.99 201 ILE B C 1
ATOM 4637 O O . ILE B 1 201 ? 7.684 -21.908 52.128 1.00 51.63 201 ILE B O 1
ATOM 4642 N N . ILE B 1 202 ? 6.017 -21.818 50.620 1.00 29.56 202 ILE B N 1
ATOM 4643 C CA . ILE B 1 202 ? 5.488 -23.145 50.901 1.00 32.34 202 ILE B CA 1
ATOM 4644 C C . ILE B 1 202 ? 5.496 -23.941 49.604 1.00 41.04 202 ILE B C 1
ATOM 4645 O O . ILE B 1 202 ? 5.181 -23.407 48.536 1.00 46.45 202 ILE B O 1
ATOM 4650 N N . TYR B 1 203 ? 5.838 -25.221 49.698 1.00 36.79 203 TYR B N 1
ATOM 4651 C CA . TYR B 1 203 ? 6.026 -26.033 48.508 1.00 39.71 203 TYR B CA 1
ATOM 4652 C C . TYR B 1 203 ? 4.706 -26.660 48.048 1.00 37.02 203 TYR B C 1
ATOM 4653 O O . TYR B 1 203 ? 3.663 -26.542 48.698 1.00 24.87 203 TYR B O 1
ATOM 4662 N N . ALA B 1 204 ? 4.767 -27.352 46.906 1.00 41.12 204 ALA B N 1
ATOM 4663 C CA . ALA B 1 204 ? 3.557 -27.806 46.219 1.00 38.27 204 ALA B CA 1
ATOM 4664 C C . ALA B 1 204 ? 2.748 -28.787 47.067 1.00 48.95 204 ALA B C 1
ATOM 4665 O O . ALA B 1 204 ? 1.513 -28.792 47.005 1.00 58.57 204 ALA B O 1
ATOM 4667 N N . ASP B 1 205 ? 3.419 -29.646 47.832 1.00 43.08 205 ASP B N 1
ATOM 4668 C CA . ASP B 1 205 ? 2.763 -30.681 48.625 1.00 39.40 205 ASP B CA 1
ATOM 4669 C C . ASP B 1 205 ? 2.430 -30.249 50.058 1.00 32.26 205 ASP B C 1
ATOM 4670 O O . ASP B 1 205 ? 2.130 -31.110 50.889 1.00 32.29 205 ASP B O 1
ATOM 4675 N N . HIS B 1 206 ? 2.499 -28.958 50.386 1.00 29.42 206 HIS B N 1
ATOM 4676 C CA . HIS B 1 206 ? 2.296 -28.536 51.768 1.00 25.11 206 HIS B CA 1
ATOM 4677 C C . HIS B 1 206 ? 1.501 -27.240 51.811 1.00 31.11 206 HIS B C 1
ATOM 4678 O O . HIS B 1 206 ? 1.422 -26.500 50.830 1.00 42.29 206 HIS B O 1
ATOM 4685 N N . THR B 1 207 ? 0.916 -26.969 52.973 1.00 36.15 207 THR B N 1
ATOM 4686 C CA . THR B 1 207 ? 0.082 -25.792 53.181 1.00 32.36 207 THR B CA 1
ATOM 4687 C C . THR B 1 207 ? 0.335 -25.259 54.581 1.00 35.83 207 THR B C 1
ATOM 4688 O O . THR B 1 207 ? 0.286 -26.017 55.556 1.00 38.19 207 THR B O 1
ATOM 4692 N N . HIS B 1 208 ? 0.638 -23.967 54.673 1.00 20.23 208 HIS B N 1
ATOM 4693 C CA . HIS B 1 208 ? 0.857 -23.367 55.978 1.00 14.89 208 HIS B CA 1
ATOM 4694 C C . HIS B 1 208 ? -0.452 -23.235 56.732 1.00 17.29 208 HIS B C 1
ATOM 4695 O O . HIS B 1 208 ? -1.471 -22.819 56.174 1.00 27.41 208 HIS B O 1
ATOM 4702 N N . THR B 1 209 ? -0.429 -23.637 57.993 1.00 18.20 209 THR B N 1
ATOM 4703 C CA . THR B 1 209 ? -1.604 -23.604 58.858 1.00 26.16 209 THR B CA 1
ATOM 4704 C C . THR B 1 209 ? -1.346 -22.642 60.008 1.00 32.88 209 THR B C 1
ATOM 4705 O O . THR B 1 209 ? -0.677 -23.015 60.990 1.00 34.53 209 THR B O 1
ATOM 4709 N N . PRO B 1 210 ? -1.837 -21.405 59.939 1.00 22.27 210 PRO B N 1
ATOM 4710 C CA . PRO B 1 210 ? -1.707 -20.500 61.083 1.00 12.72 210 PRO B CA 1
ATOM 4711 C C . PRO B 1 210 ? -2.270 -21.148 62.340 1.00 10.29 210 PRO B C 1
ATOM 4712 O O . PRO B 1 210 ? -3.333 -21.761 62.320 1.00 12.60 210 PRO B O 1
ATOM 4716 N N . PHE B 1 211 ? -1.512 -21.045 63.427 1.0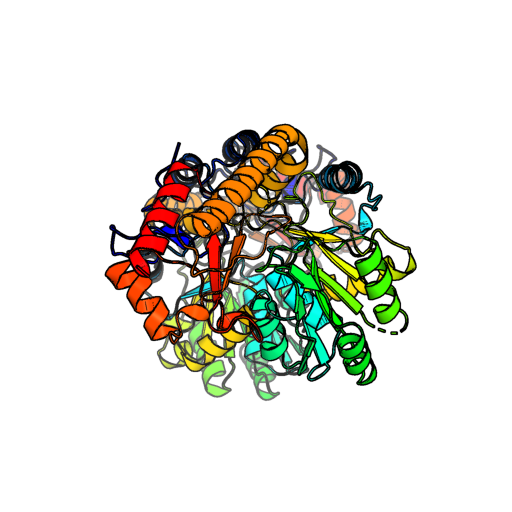0 9.17 211 PHE B N 1
ATOM 4717 C CA . PHE B 1 211 ? -1.880 -21.671 64.692 1.00 9.11 211 PHE B CA 1
ATOM 4718 C C . PHE B 1 211 ? -3.178 -21.105 65.252 1.00 25.53 211 PHE B C 1
ATOM 4719 O O . PHE B 1 211 ? -4.002 -21.844 65.808 1.00 36.12 211 PHE B O 1
ATOM 4727 N N . ALA B 1 212 ? -3.377 -19.795 65.129 1.00 24.91 212 ALA B N 1
ATOM 4728 C CA . ALA B 1 212 ? -4.588 -19.186 65.645 1.00 14.58 212 ALA B CA 1
ATOM 4729 C C . ALA B 1 212 ? -5.785 -19.405 64.738 1.00 20.79 212 ALA B C 1
ATOM 4730 O O . ALA B 1 212 ? -6.910 -19.157 65.167 1.00 32.62 212 ALA B O 1
ATOM 4732 N N . SER B 1 213 ? -5.568 -19.886 63.510 1.00 31.44 213 SER B N 1
ATOM 4733 C CA . SER B 1 213 ? -6.657 -20.216 62.595 1.00 26.27 213 SER B CA 1
ATOM 4734 C C . SER B 1 213 ? -7.467 -21.406 63.095 1.00 37.63 213 SER B C 1
ATOM 4735 O O . SER B 1 213 ? -8.665 -21.514 62.794 1.00 31.16 213 SER B O 1
ATOM 4738 N N . LEU B 1 214 ? -6.831 -22.296 63.859 1.00 41.84 214 LEU B N 1
ATOM 4739 C CA . LEU B 1 214 ? -7.477 -23.538 64.258 1.00 34.68 214 LEU B CA 1
ATOM 4740 C C . LEU B 1 214 ? -8.685 -23.295 65.154 1.00 31.14 214 LEU B C 1
ATOM 4741 O O . LEU B 1 214 ? -9.703 -23.979 65.015 1.00 44.41 214 LEU B O 1
ATOM 4746 N N . SER B 1 215 ? -8.608 -22.332 66.072 1.00 22.84 215 SER B N 1
ATOM 4747 C CA . SER B 1 215 ? -9.631 -22.262 67.107 1.00 26.31 215 SER B CA 1
ATOM 4748 C C . SER B 1 215 ? -9.829 -20.831 67.595 1.00 32.03 215 SER B C 1
ATOM 4749 O O . SER B 1 215 ? -8.958 -19.967 67.453 1.00 24.48 215 SER B O 1
ATOM 4752 N N . GLU B 1 216 ? -11.027 -20.593 68.145 1.00 40.21 216 GLU B N 1
ATOM 4753 C CA . GLU B 1 216 ? -11.326 -19.342 68.838 1.00 40.33 216 GLU B CA 1
ATOM 4754 C C . GLU B 1 216 ? -10.548 -19.214 70.135 1.00 43.51 216 GLU B C 1
ATOM 4755 O O . GLU B 1 216 ? -10.241 -18.092 70.563 1.00 41.13 216 GLU B O 1
ATOM 4761 N N . GLU B 1 217 ? -10.248 -20.348 70.778 1.00 27.66 217 GLU B N 1
ATOM 4762 C CA . GLU B 1 217 ? -9.549 -20.362 72.053 1.00 25.72 217 GLU B CA 1
ATOM 4763 C C . GLU B 1 217 ? -8.032 -20.294 71.892 1.00 30.19 217 GLU B C 1
ATOM 4764 O O . GLU B 1 217 ? -7.354 -19.652 72.700 1.00 29.98 217 GLU B O 1
ATOM 4770 N N . LEU B 1 218 ? -7.480 -20.957 70.872 1.00 25.76 218 LEU B N 1
ATOM 4771 C CA . LEU B 1 218 ? -6.052 -20.842 70.608 1.00 15.26 218 LEU B CA 1
ATOM 4772 C C . LEU B 1 218 ? -5.739 -19.482 70.024 1.00 19.45 218 LEU B C 1
ATOM 4773 O O . LEU B 1 218 ? -4.586 -19.047 70.061 1.00 13.81 218 LEU B O 1
ATOM 4778 N N . ALA B 1 219 ? -6.734 -18.840 69.404 1.00 23.20 219 ALA B N 1
ATOM 4779 C CA . ALA B 1 219 ? -6.560 -17.471 68.936 1.00 30.48 219 ALA B CA 1
ATOM 4780 C C . ALA B 1 219 ? -6.310 -16.519 70.105 1.00 32.23 219 ALA B C 1
ATOM 4781 O O . ALA B 1 219 ? -5.453 -15.633 70.021 1.00 29.41 219 ALA B O 1
ATOM 4783 N N . GLU B 1 220 ? -7.045 -16.693 71.205 1.00 23.42 220 GLU B N 1
ATOM 4784 C CA . GLU B 1 220 ? -6.939 -15.850 72.393 1.00 24.75 220 GLU B CA 1
ATOM 4785 C C . GLU B 1 220 ? -5.682 -16.120 73.210 1.00 26.08 220 GLU B C 1
ATOM 4786 O O . GLU B 1 220 ? -5.530 -15.557 74.306 1.00 7.41 220 GLU B O 1
ATOM 4792 N N . ARG B 1 221 ? -4.803 -17.008 72.756 1.00 21.80 221 ARG B N 1
ATOM 4793 C CA . ARG B 1 221 ? -3.571 -17.260 73.487 1.00 19.57 221 ARG B CA 1
ATOM 4794 C C . ARG B 1 221 ? -2.338 -17.207 72.592 1.00 7.08 221 ARG B C 1
ATOM 4795 O O . ARG B 1 221 ? -1.231 -17.373 73.094 1.00 14.42 221 ARG B O 1
ATOM 4803 N N . THR B 1 222 ? -2.480 -16.864 71.314 1.00 17.15 222 THR B N 1
ATOM 4804 C CA . THR B 1 222 ? -1.378 -16.912 70.355 1.00 15.38 222 THR B CA 1
ATOM 4805 C C . THR B 1 222 ? -1.072 -15.515 69.819 1.00 18.11 222 THR B C 1
ATOM 4806 O O . THR B 1 222 ? -1.987 -14.741 69.515 1.00 10.37 222 THR B O 1
ATOM 4810 N N . ILE B 1 223 ? 0.225 -15.197 69.727 1.00 12.15 223 ILE B N 1
ATOM 4811 C CA . ILE B 1 223 ? 0.724 -13.966 69.125 1.00 6.07 223 ILE B CA 1
ATOM 4812 C C . ILE B 1 223 ? 1.496 -14.349 67.867 1.00 10.39 223 ILE B C 1
ATOM 4813 O O . ILE B 1 223 ? 2.636 -14.826 67.949 1.00 15.48 223 ILE B O 1
ATOM 4818 N N . THR B 1 224 ? 0.952 -14.000 66.703 1.00 11.92 224 THR B N 1
ATOM 4819 C CA . THR B 1 224 ? 1.454 -14.453 65.409 1.00 9.47 224 THR B CA 1
ATOM 4820 C C . THR B 1 224 ? 2.225 -13.312 64.765 1.00 14.33 224 THR B C 1
ATOM 4821 O O . THR B 1 224 ? 1.686 -12.218 64.589 1.00 17.57 224 THR B O 1
ATOM 4825 N N . CYS B 1 225 ? 3.490 -13.570 64.433 1.00 30.02 225 CYS B N 1
ATOM 4826 C CA . CYS B 1 225 ? 4.393 -12.584 63.857 1.00 5.78 225 CYS B CA 1
ATOM 4827 C C . CYS B 1 225 ? 4.686 -12.956 62.421 1.00 6.09 225 CYS B C 1
ATOM 4828 O O . CYS B 1 225 ? 5.333 -13.971 62.165 1.00 8.23 225 CYS B O 1
ATOM 4831 N N . MET B 1 226 ? 4.381 -12.053 61.514 1.00 6.31 226 MET B N 1
ATOM 4832 C CA . MET B 1 226 ? 4.551 -12.279 60.095 1.00 7.22 226 MET B CA 1
ATOM 4833 C C . MET B 1 226 ? 5.224 -11.057 59.498 1.00 25.12 226 MET B C 1
ATOM 4834 O O . MET B 1 226 ? 5.279 -9.988 60.119 1.00 31.15 226 MET B O 1
ATOM 4839 N N . ALA B 1 227 ? 5.742 -11.232 58.289 1.00 23.40 227 ALA B N 1
ATOM 4840 C CA . ALA B 1 227 ? 6.408 -10.148 57.591 1.00 16.82 227 ALA B CA 1
ATOM 4841 C C . ALA B 1 227 ? 6.649 -10.548 56.147 1.00 31.29 227 ALA B C 1
ATOM 4842 O O . ALA B 1 227 ? 6.798 -11.739 55.852 1.00 45.88 227 ALA B O 1
ATOM 4844 N N . PRO B 1 228 ? 6.680 -9.591 55.222 1.00 25.42 228 PRO B N 1
ATOM 4845 C CA . PRO B 1 228 ? 7.171 -9.866 53.869 1.00 28.58 228 PRO B CA 1
ATOM 4846 C C . PRO B 1 228 ? 8.683 -9.761 53.741 1.00 40.63 228 PRO B C 1
ATOM 4847 O O . PRO B 1 228 ? 9.205 -9.895 52.631 1.00 45.28 228 PRO B O 1
ATOM 4851 N N . SER B 1 229 ? 9.390 -9.491 54.838 1.00 39.93 229 SER B N 1
ATOM 4852 C CA . SER B 1 229 ? 10.810 -9.178 54.747 1.00 36.83 229 SER B CA 1
ATOM 4853 C C . SER B 1 229 ? 11.602 -10.357 54.192 1.00 38.56 229 SER B C 1
ATOM 4854 O O . SER B 1 229 ? 12.449 -10.183 53.307 1.00 35.89 229 SER B O 1
ATOM 4881 N N . THR B 1 231 ? 10.175 -13.175 52.669 1.00 37.31 231 THR B N 1
ATOM 4882 C CA . THR B 1 231 ? 9.542 -13.710 51.468 1.00 24.36 231 THR B CA 1
ATOM 4883 C C . THR B 1 231 ? 9.937 -12.937 50.220 1.00 24.92 231 THR B C 1
ATOM 4884 O O . THR B 1 231 ? 10.214 -13.523 49.167 1.00 27.37 231 THR B O 1
ATOM 4888 N N . PHE B 1 232 ? 9.933 -11.615 50.302 1.00 20.70 232 PHE B N 1
ATOM 4889 C CA . PHE B 1 232 ? 10.163 -10.787 49.134 1.00 24.10 232 PHE B CA 1
ATOM 4890 C C . PHE B 1 232 ? 11.550 -10.174 49.137 1.00 26.37 232 PHE B C 1
ATOM 4891 O O . PHE B 1 232 ? 11.867 -9.397 48.235 1.00 34.16 232 PHE B O 1
ATOM 4899 N N . ASN B 1 233 ? 12.389 -10.543 50.108 1.00 30.41 233 ASN B N 1
ATOM 4900 C CA . ASN B 1 233 ? 13.772 -10.072 50.223 1.00 30.49 233 ASN B CA 1
ATOM 4901 C C . ASN B 1 233 ? 13.834 -8.559 50.428 1.00 40.80 233 ASN B C 1
ATOM 4902 O O . ASN B 1 233 ? 14.588 -7.842 49.767 1.00 51.45 233 ASN B O 1
ATOM 4907 N N . ILE B 1 234 ? 13.045 -8.081 51.388 1.00 37.64 234 ILE B N 1
ATOM 4908 C CA . ILE B 1 234 ? 13.035 -6.674 51.766 1.00 18.12 234 ILE B CA 1
ATOM 4909 C C . ILE B 1 234 ? 13.315 -6.575 53.262 1.00 16.33 234 ILE B C 1
ATOM 4910 O O . ILE B 1 234 ? 12.751 -5.732 53.968 1.00 24.25 234 ILE B O 1
ATOM 4915 N N . ALA B 1 235 ? 14.180 -7.457 53.760 1.00 18.79 235 ALA B N 1
ATOM 4916 C CA . ALA B 1 235 ? 14.500 -7.469 55.180 1.00 19.34 235 ALA B CA 1
ATOM 4917 C C . ALA B 1 235 ? 15.274 -6.225 55.615 1.00 31.70 235 ALA B C 1
ATOM 4918 O O . ALA B 1 235 ? 15.388 -5.981 56.820 1.00 41.53 235 ALA B O 1
ATOM 4920 N N . GLY B 1 236 ? 15.821 -5.445 54.676 1.00 23.92 236 GLY B N 1
ATOM 4921 C CA . GLY B 1 236 ? 16.374 -4.152 55.018 1.00 27.09 236 GLY B CA 1
ATOM 4922 C C . GLY B 1 236 ? 15.347 -3.040 55.113 1.00 27.97 236 GLY B C 1
ATOM 4923 O O . GLY B 1 236 ? 15.684 -1.905 55.455 1.00 31.72 236 GLY B O 1
ATOM 4924 N N . LEU B 1 237 ? 14.089 -3.325 54.805 1.00 24.46 237 LEU B N 1
ATOM 4925 C CA . LEU B 1 237 ? 13.049 -2.314 54.908 1.00 25.12 237 LEU B CA 1
ATOM 4926 C C . LEU B 1 237 ? 12.313 -2.359 56.234 1.00 25.32 237 LEU B C 1
ATOM 4927 O O . LEU B 1 237 ? 11.512 -1.466 56.496 1.00 32.56 237 LEU B O 1
ATOM 4932 N N . GLN B 1 238 ? 12.502 -3.409 57.031 1.00 19.15 238 GLN B N 1
ATOM 4933 C CA . GLN B 1 238 ? 12.017 -3.467 58.413 1.00 19.97 238 GLN B CA 1
ATOM 4934 C C . GLN B 1 238 ? 10.496 -3.280 58.519 1.00 21.12 238 GLN B C 1
ATOM 4935 O O . GLN B 1 238 ? 10.010 -2.366 59.188 1.00 18.20 238 GLN B O 1
ATOM 4941 N N . ALA B 1 239 ? 9.747 -4.178 57.867 1.00 24.59 239 ALA B N 1
ATOM 4942 C CA . ALA B 1 239 ? 8.288 -4.255 57.995 1.00 16.27 239 ALA B CA 1
ATOM 4943 C C . ALA B 1 239 ? 7.894 -5.541 58.704 1.00 24.57 239 ALA B C 1
ATOM 4944 O O . ALA B 1 239 ? 8.387 -6.620 58.361 1.00 27.51 239 ALA B O 1
ATOM 4946 N N . SER B 1 240 ? 7.013 -5.431 59.688 1.00 22.70 240 SER B N 1
ATOM 4947 C CA . SER B 1 240 ? 6.517 -6.623 60.351 1.00 11.59 240 SER B CA 1
ATOM 4948 C C . SER B 1 240 ? 5.101 -6.368 60.845 1.00 9.33 240 SER B C 1
ATOM 4949 O O . SER B 1 240 ? 4.739 -5.244 61.170 1.00 17.52 240 SER B O 1
ATOM 4952 N N . ILE B 1 241 ? 4.257 -7.375 60.817 1.00 31.00 241 ILE B N 1
ATOM 4953 C CA . ILE B 1 241 ? 2.846 -7.306 61.299 1.00 30.34 241 ILE B CA 1
ATOM 4954 C C . ILE B 1 241 ? 2.734 -8.369 62.369 1.00 38.41 241 ILE B C 1
ATOM 4955 O O . ILE B 1 241 ? 3.209 -9.443 62.121 1.00 41.52 241 ILE B O 1
ATOM 4960 N N . ILE B 1 242 ? 2.286 -8.030 63.552 1.00 32.17 242 ILE B N 1
ATOM 4961 C CA . ILE B 1 242 ? 2.000 -8.955 64.637 1.00 18.90 242 ILE B CA 1
ATOM 4962 C C . ILE B 1 242 ? 0.494 -8.937 64.846 1.00 30.05 242 ILE B C 1
ATOM 4963 O O . ILE B 1 242 ? -0.106 -7.862 64.985 1.00 31.89 242 ILE B O 1
ATOM 4968 N N . ILE B 1 243 ? -0.116 -10.117 64.859 1.00 39.29 243 ILE B N 1
ATOM 4969 C CA . ILE B 1 243 ? -1.561 -10.270 64.974 1.00 6.97 243 ILE B CA 1
ATOM 4970 C C . ILE B 1 243 ? -1.871 -10.867 66.338 1.00 6.85 243 ILE B C 1
ATOM 4971 O O . ILE B 1 243 ? -1.304 -11.896 66.714 1.00 23.07 243 ILE B O 1
ATOM 4976 N N . ILE B 1 244 ? -2.636 -10.163 67.133 1.00 6.83 244 ILE B N 1
ATOM 4977 C CA . ILE B 1 244 ? -2.941 -10.598 68.512 1.00 8.01 244 ILE B CA 1
ATOM 4978 C C . ILE B 1 244 ? -4.475 -10.550 68.669 1.00 9.35 244 ILE B C 1
ATOM 4979 O O . ILE B 1 244 ? -4.920 -9.514 68.908 1.00 10.89 244 ILE B O 1
ATOM 4984 N N . PRO B 1 245 ? -5.289 -11.623 68.493 1.00 9.05 245 PRO B N 1
ATOM 4985 C CA . PRO B 1 245 ? -6.748 -11.544 68.680 1.00 12.37 245 PRO B CA 1
ATOM 4986 C C . PRO B 1 245 ? -7.178 -11.153 70.091 1.00 7.81 245 PRO B C 1
ATOM 4987 O O . PRO B 1 245 ? -8.222 -10.510 70.244 1.00 11.89 245 PRO B O 1
ATOM 4991 N N . ASN B 1 246 ? -6.462 -11.582 71.132 1.00 7.46 246 ASN B N 1
ATOM 4992 C CA . ASN B 1 246 ? -6.827 -11.238 72.501 1.00 7.27 246 ASN B CA 1
ATOM 4993 C C . ASN B 1 246 ? -6.513 -9.772 72.758 1.00 34.84 246 ASN B C 1
ATOM 4994 O O . ASN B 1 246 ? -5.349 -9.345 72.697 1.00 40.58 246 ASN B O 1
ATOM 4999 N N . GLU B 1 247 ? -7.565 -9.006 73.044 1.00 42.39 247 GLU B N 1
ATOM 5000 C CA . GLU B 1 247 ? -7.409 -7.582 73.294 1.00 42.41 247 GLU B CA 1
ATOM 5001 C C . GLU B 1 247 ? -6.544 -7.331 74.526 1.00 25.44 247 GLU B C 1
ATOM 5002 O O . GLU B 1 247 ? -5.736 -6.396 74.542 1.00 22.39 247 GLU B O 1
ATOM 5008 N N . LYS B 1 248 ? -6.704 -8.163 75.566 1.00 10.86 248 LYS B N 1
ATOM 5009 C CA . LYS B 1 248 ? -5.991 -7.969 76.829 1.00 5.81 248 LYS B CA 1
ATOM 5010 C C . LYS B 1 248 ? -4.488 -8.228 76.695 1.00 25.95 248 LYS B C 1
ATOM 5011 O O . LYS B 1 248 ? -3.681 -7.584 77.377 1.00 33.41 248 LYS B O 1
ATOM 5017 N N . LEU B 1 249 ? -4.092 -9.196 75.868 1.00 17.87 249 LEU B N 1
ATOM 5018 C CA . LEU B 1 249 ? -2.673 -9.400 75.583 1.00 14.62 249 LEU B CA 1
ATOM 5019 C C . LEU B 1 249 ? -2.162 -8.346 74.601 1.00 22.48 249 LEU B C 1
ATOM 5020 O O . LEU B 1 249 ? -1.012 -7.914 74.701 1.00 16.35 249 LEU B O 1
ATOM 5025 N N . ARG B 1 250 ? -2.948 -7.901 73.628 1.00 33.57 250 ARG B N 1
ATOM 5026 C CA . ARG B 1 250 ? -2.484 -6.917 72.610 1.00 21.81 250 ARG B CA 1
ATOM 5027 C C . ARG B 1 250 ? -2.067 -5.609 73.285 1.00 16.72 250 ARG B C 1
ATOM 5028 O O . ARG B 1 250 ? -1.109 -5.034 72.860 1.00 12.99 250 ARG B O 1
ATOM 5036 N N . HIS B 1 251 ? -2.794 -5.207 74.314 1.00 17.65 251 HIS B N 1
ATOM 5037 C CA . HIS B 1 251 ? -2.446 -3.960 74.983 1.00 21.85 251 HIS B CA 1
ATOM 5038 C C . HIS B 1 251 ? -1.162 -4.079 75.793 1.00 25.73 251 HIS B C 1
ATOM 5039 O O . HIS B 1 251 ? -0.416 -3.099 75.916 1.00 25.65 251 HIS B O 1
ATOM 5046 N N . ALA B 1 252 ? -0.890 -5.251 76.371 1.00 24.28 252 ALA B N 1
ATOM 5047 C CA . ALA B 1 252 ? 0.355 -5.410 77.115 1.00 14.87 252 ALA B CA 1
ATOM 5048 C C . ALA B 1 252 ? 1.554 -5.510 76.175 1.00 22.92 252 ALA B C 1
ATOM 5049 O O . ALA B 1 252 ? 2.673 -5.162 76.564 1.00 21.36 252 ALA B O 1
ATOM 5051 N N . PHE B 1 253 ? 1.350 -6.024 74.961 1.00 21.43 253 PHE B N 1
ATOM 5052 C CA . PHE B 1 253 ? 2.391 -5.969 73.938 1.00 20.20 253 PHE B CA 1
ATOM 5053 C C . PHE B 1 253 ? 2.659 -4.536 73.515 1.00 26.63 253 PHE B C 1
ATOM 5054 O O . PHE B 1 253 ? 3.814 -4.124 73.376 1.00 52.82 253 PHE B O 1
ATOM 5062 N N . THR B 1 254 ? 1.596 -3.776 73.238 1.00 19.84 254 THR B N 1
ATOM 5063 C CA . THR B 1 254 ? 1.775 -2.411 72.767 1.00 15.62 254 THR B CA 1
ATOM 5064 C C . THR B 1 254 ? 2.325 -1.496 73.861 1.00 15.06 254 THR B C 1
ATOM 5065 O O . THR B 1 254 ? 3.017 -0.524 73.551 1.00 5.14 254 THR B O 1
ATOM 5069 N N . ALA B 1 255 ? 2.071 -1.811 75.136 1.00 22.27 255 ALA B N 1
ATOM 5070 C CA . ALA B 1 255 ? 2.688 -1.054 76.222 1.00 10.05 255 ALA B CA 1
ATOM 5071 C C . ALA B 1 255 ? 4.195 -1.263 76.235 1.00 17.53 255 ALA B C 1
ATOM 5072 O O . ALA B 1 255 ? 4.949 -0.322 76.507 1.00 35.14 255 ALA B O 1
ATOM 5074 N N . ILE B 1 256 ? 4.654 -2.484 75.928 1.00 10.54 256 ILE B N 1
ATOM 5075 C CA . ILE B 1 256 ? 6.091 -2.849 75.935 1.00 2.60 256 ILE B CA 1
ATOM 5076 C C . ILE B 1 256 ? 6.722 -2.316 74.667 1.00 2.51 256 ILE B C 1
ATOM 5077 O O . ILE B 1 256 ? 7.890 -2.142 74.684 1.00 28.28 256 ILE B O 1
ATOM 5082 N N . GLN B 1 257 ? 5.968 -2.014 73.636 1.00 2.66 257 GLN B N 1
ATOM 5083 C CA . GLN B 1 257 ? 6.512 -1.316 72.450 1.00 2.58 257 GLN B CA 1
ATOM 5084 C C . GLN B 1 257 ? 6.511 0.208 72.677 1.00 8.57 257 GLN B C 1
ATOM 5085 O O . GLN B 1 257 ? 7.447 0.844 72.225 1.00 16.27 257 GLN B O 1
ATOM 5091 N N . TYR B 1 258 ? 5.601 0.801 73.446 1.00 22.12 258 TYR B N 1
ATOM 5092 C CA . TYR B 1 258 ? 5.459 2.279 73.604 1.00 29.35 258 TYR B CA 1
ATOM 5093 C C . TYR B 1 258 ? 6.468 2.879 74.583 1.00 24.64 258 TYR B C 1
ATOM 5094 O O . TYR B 1 258 ? 6.881 4.013 74.361 1.00 28.74 258 TYR B O 1
ATOM 5103 N N . ARG B 1 259 ? 6.804 2.143 75.631 1.00 20.30 259 ARG B N 1
ATOM 5104 C CA . ARG B 1 259 ? 7.789 2.587 76.634 1.00 16.32 259 ARG B CA 1
ATOM 5105 C C . ARG B 1 259 ? 9.240 2.328 76.205 1.00 27.18 259 ARG B C 1
ATOM 5106 O O . ARG B 1 259 ? 10.085 2.377 77.063 1.00 1.70 259 ARG B O 1
ATOM 5114 N N . GLN B 1 260 ? 9.470 2.079 74.916 1.00 38.15 260 GLN B N 1
ATOM 5115 C CA . GLN B 1 260 ? 10.779 1.772 74.287 1.00 26.39 260 GLN B CA 1
ATOM 5116 C C . GLN B 1 260 ? 10.801 2.780 73.155 1.00 31.72 260 GLN B C 1
ATOM 5117 O O . GLN B 1 260 ? 11.668 2.652 72.322 1.00 5.61 260 GLN B O 1
ATOM 5123 N N . GLY B 1 261 ? 9.758 3.622 73.098 1.00 1.84 261 GLY B N 1
ATOM 5124 C CA . GLY B 1 261 ? 9.823 4.721 72.161 1.00 1.82 261 GLY B CA 1
ATOM 5125 C C . GLY B 1 261 ? 9.507 4.383 70.724 1.00 1.94 261 GLY B C 1
ATOM 5126 O O . GLY B 1 261 ? 9.728 5.227 69.845 1.00 1.97 261 GLY B O 1
ATOM 5127 N N . PHE B 1 262 ? 9.004 3.179 70.453 1.00 5.34 262 PHE B N 1
ATOM 5128 C CA . PHE B 1 262 ? 8.633 2.774 69.101 1.00 5.51 262 PHE B CA 1
ATOM 5129 C C . PHE B 1 262 ? 7.308 3.424 68.738 1.00 27.78 262 PHE B C 1
ATOM 5130 O O . PHE B 1 262 ? 6.341 3.353 69.503 1.00 20.91 262 PHE B O 1
ATOM 5138 N N . HIS B 1 263 ? 7.255 4.037 67.558 1.00 37.51 263 HIS B N 1
ATOM 5139 C CA . HIS B 1 263 ? 6.078 4.788 67.137 1.00 14.74 263 HIS B CA 1
ATOM 5140 C C . HIS B 1 263 ? 5.640 4.432 65.729 1.00 15.75 263 HIS B C 1
ATOM 5141 O O . HIS B 1 263 ? 5.015 5.257 65.063 1.00 36.02 263 HIS B O 1
ATOM 5148 N N . GLY B 1 264 ? 5.972 3.252 65.251 1.00 13.70 264 GLY B N 1
ATOM 5149 C CA . GLY B 1 264 ? 5.620 2.854 63.908 1.00 9.86 264 GLY B CA 1
ATOM 5150 C C . GLY B 1 264 ? 6.845 2.742 63.024 1.00 9.90 264 GLY B C 1
ATOM 5151 O O . GLY B 1 264 ? 7.981 2.946 63.447 1.00 10.03 264 GLY B O 1
ATOM 5152 N N . LEU B 1 265 ? 6.576 2.434 61.763 1.00 20.98 265 LEU B N 1
ATOM 5153 C CA . LEU B 1 265 ? 7.609 2.062 60.814 1.00 23.89 265 LEU B CA 1
ATOM 5154 C C . LEU B 1 265 ? 7.996 3.238 59.932 1.00 36.89 265 LEU B C 1
ATOM 5155 O O . LEU B 1 265 ? 7.331 4.276 59.891 1.00 53.92 265 LEU B O 1
ATOM 5160 N N . ASN B 1 266 ? 9.085 3.047 59.203 1.00 26.53 266 ASN B N 1
ATOM 5161 C CA . ASN B 1 266 ? 9.613 4.082 58.338 1.00 25.01 266 ASN B CA 1
ATOM 5162 C C . ASN B 1 266 ? 8.909 4.067 56.976 1.00 31.50 266 ASN B C 1
ATOM 5163 O O . ASN B 1 266 ? 8.221 3.113 56.609 1.00 32.57 266 ASN B O 1
ATOM 5168 N N . ILE B 1 267 ? 9.114 5.152 56.223 1.00 31.09 267 ILE B N 1
ATOM 5169 C CA . ILE B 1 267 ? 8.392 5.411 54.972 1.00 21.21 267 ILE B CA 1
ATOM 5170 C C . ILE B 1 267 ? 8.464 4.220 54.016 1.00 19.92 267 ILE B C 1
ATOM 5171 O O . ILE B 1 267 ? 7.476 3.875 53.357 1.00 29.58 267 ILE B O 1
ATOM 5176 N N . PHE B 1 268 ? 9.631 3.591 53.903 1.00 21.10 268 PHE B N 1
ATOM 5177 C CA . PHE B 1 268 ? 9.805 2.521 52.918 1.00 25.99 268 PHE B CA 1
ATOM 5178 C C . PHE B 1 268 ? 9.259 1.184 53.403 1.00 16.99 268 PHE B C 1
ATOM 5179 O O . PHE B 1 268 ? 8.890 0.339 52.583 1.00 22.35 268 PHE B O 1
ATOM 5187 N N . ALA B 1 269 ? 9.187 0.984 54.719 1.00 12.22 269 ALA B N 1
ATOM 5188 C CA . ALA B 1 269 ? 8.500 -0.185 55.255 1.00 8.45 269 ALA B CA 1
ATOM 5189 C C . ALA B 1 269 ? 7.008 -0.137 54.957 1.00 25.48 269 ALA B C 1
ATOM 5190 O O . ALA B 1 269 ? 6.421 -1.138 54.536 1.00 39.61 269 ALA B O 1
ATOM 5192 N N . TYR B 1 270 ? 6.373 1.024 55.140 1.00 24.40 270 TYR B N 1
ATOM 5193 C CA . TYR B 1 270 ? 4.958 1.118 54.802 1.00 27.80 270 TYR B CA 1
ATOM 5194 C C . TYR B 1 270 ? 4.754 0.920 53.308 1.00 40.05 270 TYR B C 1
ATOM 5195 O O . TYR B 1 270 ? 3.864 0.168 52.889 1.00 47.59 270 TYR B O 1
ATOM 5204 N N . THR B 1 271 ? 5.594 1.552 52.486 1.00 32.84 271 THR B N 1
ATOM 5205 C CA . THR B 1 271 ? 5.363 1.497 51.046 1.00 32.73 271 THR B CA 1
ATOM 5206 C C . THR B 1 271 ? 5.573 0.094 50.494 1.00 29.75 271 THR B C 1
ATOM 5207 O O . THR B 1 271 ? 4.766 -0.383 49.694 1.00 37.63 271 THR B O 1
ATOM 5211 N N . ALA B 1 272 ? 6.622 -0.600 50.941 1.00 29.91 272 ALA B N 1
ATOM 5212 C CA . ALA B 1 272 ? 6.917 -1.925 50.396 1.00 19.74 272 ALA B CA 1
ATOM 5213 C C . ALA B 1 272 ? 5.895 -2.958 50.848 1.00 13.31 272 ALA B C 1
ATOM 5214 O O . ALA B 1 272 ? 5.360 -3.708 50.028 1.00 15.34 272 ALA B O 1
ATOM 5216 N N . MET B 1 273 ? 5.564 -2.968 52.139 1.00 10.14 273 MET B N 1
ATOM 5217 C CA . MET B 1 273 ? 4.606 -3.944 52.643 1.00 25.63 273 MET B CA 1
ATOM 5218 C C . MET B 1 273 ? 3.249 -3.799 51.940 1.00 38.58 273 MET B C 1
ATOM 5219 O O . MET B 1 273 ? 2.571 -4.799 51.683 1.00 47.58 273 MET B O 1
ATOM 5224 N N . GLN B 1 274 ? 2.834 -2.565 51.621 1.00 31.50 274 GLN B N 1
ATOM 5225 C CA . GLN B 1 274 ? 1.574 -2.361 50.901 1.00 34.95 274 GLN B CA 1
ATOM 5226 C C . GLN B 1 274 ? 1.607 -2.938 49.487 1.00 30.57 274 GLN B C 1
ATOM 5227 O O . GLN B 1 274 ? 0.611 -3.505 49.022 1.00 43.11 274 GLN B O 1
ATOM 5233 N N . SER B 1 275 ? 2.716 -2.756 48.765 1.00 26.47 275 SER B N 1
ATOM 5234 C CA . SER B 1 275 ? 2.813 -3.307 47.415 1.00 27.91 275 SER B CA 1
ATOM 5235 C C . SER B 1 275 ? 3.021 -4.824 47.446 1.00 43.65 275 SER B C 1
ATOM 5236 O O . SER B 1 275 ? 2.403 -5.560 46.664 1.00 40.45 275 SER B O 1
ATOM 5239 N N . ALA B 1 276 ? 3.894 -5.306 48.346 1.00 42.16 276 ALA B N 1
ATOM 5240 C CA . ALA B 1 276 ? 4.178 -6.736 48.461 1.00 30.38 276 ALA B CA 1
ATOM 5241 C C . ALA B 1 276 ? 2.921 -7.537 48.733 1.00 29.22 276 ALA B C 1
ATOM 5242 O O . ALA B 1 276 ? 2.803 -8.686 48.300 1.00 46.78 276 ALA B O 1
ATOM 5244 N N . TYR B 1 277 ? 1.977 -6.951 49.451 1.00 28.41 277 TYR B N 1
ATOM 5245 C CA . TYR B 1 277 ? 0.765 -7.636 49.854 1.00 23.05 277 TYR B CA 1
ATOM 5246 C C . TYR B 1 277 ? -0.397 -7.385 48.909 1.00 24.52 277 TYR B C 1
ATOM 5247 O O . TYR B 1 277 ? -1.519 -7.796 49.213 1.00 33.39 277 TYR B O 1
ATOM 5256 N N . THR B 1 278 ? -0.170 -6.693 47.793 1.00 21.36 278 THR B N 1
ATOM 5257 C CA . THR B 1 278 ? -1.271 -6.408 46.880 1.00 39.61 278 THR B CA 1
ATOM 5258 C C . THR B 1 278 ? -0.959 -6.852 45.456 1.00 48.07 278 THR B C 1
ATOM 5259 O O . THR B 1 278 ? -1.777 -7.517 44.813 1.00 64.48 278 THR B O 1
ATOM 5263 N N . GLU B 1 279 ? 0.220 -6.504 44.956 1.00 41.30 279 GLU B N 1
ATOM 5264 C CA . GLU B 1 279 ? 0.488 -6.567 43.528 1.00 42.40 279 GLU B CA 1
ATOM 5265 C C . GLU B 1 279 ? 1.567 -7.573 43.162 1.00 45.39 279 GLU B C 1
ATOM 5266 O O . GLU B 1 279 ? 2.026 -7.588 42.016 1.00 50.42 279 GLU B O 1
ATOM 5272 N N . CYS B 1 280 ? 1.983 -8.419 44.096 1.00 43.44 280 CYS B N 1
ATOM 5273 C CA . CYS B 1 280 ? 3.154 -9.253 43.868 1.00 46.86 280 CYS B CA 1
ATOM 5274 C C . CYS B 1 280 ? 2.816 -10.743 43.862 1.00 38.01 280 CYS B C 1
ATOM 5275 O O . CYS B 1 280 ? 3.704 -11.582 44.026 1.00 46.70 280 CYS B O 1
ATOM 5278 N N . ASN B 1 281 ? 1.545 -11.082 43.622 1.00 30.37 281 ASN B N 1
ATOM 5279 C CA . ASN B 1 281 ? 1.065 -12.458 43.748 1.00 37.59 281 ASN B CA 1
ATOM 5280 C C . ASN B 1 281 ? 1.713 -13.407 42.744 1.00 42.99 281 ASN B C 1
ATOM 5281 O O . ASN B 1 281 ? 1.985 -14.570 43.071 1.00 42.56 281 ASN B O 1
ATOM 5286 N N . ASP B 1 282 ? 1.902 -12.961 41.500 1.00 48.37 282 ASP B N 1
ATOM 5287 C CA . ASP B 1 282 ? 2.435 -13.860 40.479 1.00 55.41 282 ASP B CA 1
ATOM 5288 C C . ASP B 1 282 ? 3.934 -14.108 40.651 1.00 47.60 282 ASP B C 1
ATOM 5289 O O . ASP B 1 282 ? 4.414 -15.214 40.389 1.00 46.03 282 ASP B O 1
ATOM 5294 N N . TRP B 1 283 ? 4.688 -13.104 41.105 1.00 37.67 283 TRP B N 1
ATOM 5295 C CA . TRP B 1 283 ? 6.106 -13.323 41.378 1.00 37.18 283 TRP B CA 1
ATOM 5296 C C . TRP B 1 283 ? 6.305 -14.336 42.497 1.00 34.41 283 TRP B C 1
ATOM 5297 O O . TRP B 1 283 ? 7.259 -15.118 42.465 1.00 35.31 283 TRP B O 1
ATOM 5308 N N . LEU B 1 284 ? 5.391 -14.372 43.462 1.00 33.95 284 LEU B N 1
ATOM 5309 C CA . LEU B 1 284 ? 5.527 -15.319 44.559 1.00 32.58 284 LEU B CA 1
ATOM 5310 C C . LEU B 1 284 ? 5.195 -16.736 44.118 1.00 46.30 284 LEU B C 1
ATOM 5311 O O . LEU B 1 284 ? 5.760 -17.695 44.654 1.00 57.29 284 LEU B O 1
ATOM 5316 N N . ASN B 1 285 ? 4.316 -16.891 43.123 1.00 48.37 285 ASN B N 1
ATOM 5317 C CA . ASN B 1 285 ? 4.070 -18.210 42.547 1.00 41.85 285 ASN B CA 1
ATOM 5318 C C . ASN B 1 285 ? 5.315 -18.744 41.863 1.00 41.33 285 ASN B C 1
ATOM 5319 O O . ASN B 1 285 ? 5.663 -19.922 42.011 1.00 51.67 285 ASN B O 1
ATOM 5324 N N . LYS B 1 286 ? 5.995 -17.889 41.102 1.00 34.84 286 LYS B N 1
ATOM 5325 C CA . LYS B 1 286 ? 7.251 -18.268 40.472 1.00 38.92 286 LYS B CA 1
ATOM 5326 C C . LYS B 1 286 ? 8.287 -18.710 41.505 1.00 40.53 286 LYS B C 1
ATOM 5327 O O . LYS B 1 286 ? 8.834 -19.814 41.416 1.00 44.19 286 LYS B O 1
ATOM 5333 N N . ILE B 1 287 ? 8.575 -17.856 42.495 1.00 28.55 287 ILE B N 1
ATOM 5334 C CA . ILE B 1 287 ? 9.685 -18.125 43.413 1.00 32.02 287 ILE B CA 1
ATOM 5335 C C . ILE B 1 287 ? 9.490 -19.438 44.164 1.00 30.93 287 ILE B C 1
ATOM 5336 O O . ILE B 1 287 ? 10.463 -20.053 44.617 1.00 29.10 287 ILE B O 1
ATOM 5341 N N . ARG B 1 288 ? 8.248 -19.884 44.324 1.00 36.01 288 ARG B N 1
ATOM 5342 C CA . ARG B 1 288 ? 8.001 -21.143 45.017 1.00 34.55 288 ARG B CA 1
ATOM 5343 C C . ARG B 1 288 ? 8.496 -22.339 44.219 1.00 33.42 288 ARG B C 1
ATOM 5344 O O . ARG B 1 288 ? 8.991 -23.315 44.789 1.00 21.81 288 ARG B O 1
ATOM 5352 N N . LEU B 1 289 ? 8.300 -22.311 42.907 1.00 38.95 289 LEU B N 1
ATOM 5353 C CA . LEU B 1 289 ? 8.718 -23.423 42.063 1.00 44.89 289 LEU B CA 1
ATOM 5354 C C . LEU B 1 289 ? 10.213 -23.389 41.772 1.00 46.52 289 LEU B C 1
ATOM 5355 O O . LEU B 1 289 ? 10.831 -24.437 41.561 1.00 55.31 289 LEU B O 1
ATOM 5360 N N . TYR B 1 290 ? 10.809 -22.202 41.755 1.00 38.89 290 TYR B N 1
ATOM 5361 C CA . TYR B 1 290 ? 12.254 -22.125 41.607 1.00 29.31 290 TYR B CA 1
ATOM 5362 C C . TYR B 1 290 ? 12.942 -22.609 42.874 1.00 30.71 290 TYR B C 1
ATOM 5363 O O . TYR B 1 290 ? 13.905 -23.380 42.806 1.00 38.40 290 TYR B O 1
ATOM 5372 N N . ILE B 1 291 ? 12.449 -22.188 44.042 1.00 24.27 291 ILE B N 1
ATOM 5373 C CA . ILE B 1 291 ? 13.069 -22.612 45.296 1.00 34.36 291 ILE B CA 1
ATOM 5374 C C . ILE B 1 291 ? 12.896 -24.112 45.499 1.00 31.60 291 ILE B C 1
ATOM 5375 O O . ILE B 1 291 ? 13.842 -24.810 45.870 1.00 32.89 291 ILE B O 1
ATOM 5380 N N . GLU B 1 292 ? 11.688 -24.628 45.251 1.00 31.02 292 GLU B N 1
ATOM 5381 C CA . GLU B 1 292 ? 11.402 -26.045 45.465 1.00 29.39 292 GLU B CA 1
ATOM 5382 C C . GLU B 1 292 ? 12.245 -26.924 44.558 1.00 24.83 292 GLU B C 1
ATOM 5383 O O . GLU B 1 292 ? 12.614 -28.043 44.930 1.00 18.49 292 GLU B O 1
ATOM 5389 N N . ASP B 1 293 ? 12.491 -26.464 43.336 1.00 33.37 293 ASP B N 1
ATOM 5390 C CA . ASP B 1 293 ? 13.357 -27.200 42.428 1.00 42.45 293 ASP B CA 1
ATOM 5391 C C . ASP B 1 293 ? 14.821 -27.099 42.852 1.00 44.89 293 ASP B C 1
ATOM 5392 O O . ASP B 1 293 ? 15.588 -28.046 42.651 1.00 36.69 293 ASP B O 1
ATOM 5397 N N . ASN B 1 294 ? 15.214 -25.983 43.482 1.00 52.70 294 ASN B N 1
ATOM 5398 C CA . ASN B 1 294 ? 16.563 -25.856 44.036 1.00 39.80 294 ASN B CA 1
ATOM 5399 C C . ASN B 1 294 ? 16.777 -26.823 45.195 1.00 35.04 294 ASN B C 1
ATOM 5400 O O . ASN B 1 294 ? 17.884 -27.339 45.388 1.00 35.82 294 ASN B O 1
ATOM 5405 N N . ALA B 1 295 ? 15.736 -27.056 45.995 1.00 21.02 295 ALA B N 1
ATOM 5406 C CA . ALA B 1 295 ? 15.808 -28.084 47.024 1.00 21.46 295 ALA B CA 1
ATOM 5407 C C . ALA B 1 295 ? 15.851 -29.482 46.412 1.00 39.92 295 ALA B C 1
ATOM 5408 O O . ALA B 1 295 ? 16.562 -30.362 46.913 1.00 38.83 295 ALA B O 1
ATOM 5410 N N . LYS B 1 296 ? 15.098 -29.707 45.329 1.00 43.83 296 LYS B N 1
ATOM 5411 C CA . LYS B 1 296 ? 15.097 -31.015 44.677 1.00 36.56 296 LYS B CA 1
ATOM 5412 C C . LYS B 1 296 ? 16.437 -31.291 44.003 1.00 29.78 296 LYS B C 1
ATOM 5413 O O . LYS B 1 296 ? 17.005 -32.378 44.150 1.00 42.23 296 LYS B O 1
ATOM 5419 N N . PHE B 1 297 ? 16.954 -30.317 43.256 1.00 22.95 297 PHE B N 1
ATOM 5420 C CA . PHE B 1 297 ? 18.272 -30.459 42.644 1.00 29.49 297 PHE B CA 1
ATOM 5421 C C . PHE B 1 297 ? 19.347 -30.740 43.692 1.00 34.60 297 PHE B C 1
ATOM 5422 O O . PHE B 1 297 ? 20.205 -31.605 43.493 1.00 36.17 297 PHE B O 1
ATOM 5430 N N . ALA B 1 298 ? 19.310 -30.033 44.823 1.00 33.70 298 ALA B N 1
ATOM 5431 C CA . ALA B 1 298 ? 20.360 -30.188 45.823 1.00 21.25 298 ALA B CA 1
ATOM 5432 C C . ALA B 1 298 ? 20.270 -31.541 46.521 1.00 19.81 298 ALA B C 1
ATOM 5433 O O . ALA B 1 298 ? 21.296 -32.142 46.851 1.00 25.47 298 ALA B O 1
ATOM 5435 N N . CYS B 1 299 ? 19.057 -32.038 46.760 1.00 23.47 299 CYS B N 1
ATOM 5436 C CA . CYS B 1 299 ? 18.901 -33.297 47.490 1.00 28.79 299 CYS B CA 1
ATOM 5437 C C . CYS B 1 299 ? 19.396 -34.500 46.690 1.00 26.92 299 CYS B C 1
ATOM 5438 O O . CYS B 1 299 ? 19.809 -35.504 47.281 1.00 19.14 299 CYS B O 1
ATOM 5441 N N . GLU B 1 300 ? 19.356 -34.418 45.357 1.00 31.69 300 GLU B N 1
ATOM 5442 C CA . GLU B 1 300 ? 19.875 -35.479 44.501 1.00 47.34 300 GLU B CA 1
ATOM 5443 C C . GLU B 1 300 ? 21.391 -35.378 44.325 1.00 53.71 300 GLU B C 1
ATOM 5444 O O . GLU B 1 300 ? 22.088 -36.398 44.319 1.00 54.51 300 GLU B O 1
ATOM 5450 N N . TYR B 1 301 ? 21.917 -34.160 44.148 1.00 31.19 301 TYR B N 1
ATOM 5451 C CA . TYR B 1 301 ? 23.371 -33.994 44.069 1.00 31.85 301 TYR B CA 1
ATOM 5452 C C . TYR B 1 301 ? 24.057 -34.570 45.300 1.00 29.97 301 TYR B C 1
ATOM 5453 O O . TYR B 1 301 ? 25.201 -35.025 45.213 1.00 35.08 301 TYR B O 1
ATOM 5462 N N . MET B 1 302 ? 23.399 -34.523 46.459 1.00 30.65 302 MET B N 1
ATOM 5463 C CA . MET B 1 302 ? 23.974 -35.144 47.647 1.00 42.16 302 MET B CA 1
ATOM 5464 C C . MET B 1 302 ? 23.830 -36.662 47.605 1.00 56.76 302 MET B C 1
ATOM 5465 O O . MET B 1 302 ? 24.676 -37.375 48.155 1.00 66.23 302 MET B O 1
ATOM 5470 N N . LYS B 1 303 ? 22.790 -37.174 46.939 1.00 44.89 303 LYS B N 1
ATOM 5471 C CA . LYS B 1 303 ? 22.713 -38.607 46.665 1.00 47.23 303 LYS B CA 1
ATOM 5472 C C . LYS B 1 303 ? 23.872 -39.051 45.777 1.00 46.82 303 LYS B C 1
ATOM 5473 O O . LYS B 1 303 ? 24.599 -39.999 46.105 1.00 26.57 303 LYS B O 1
ATOM 5479 N N . ASP B 1 304 ? 24.051 -38.370 44.641 1.00 52.45 304 ASP B N 1
ATOM 5480 C CA . ASP B 1 304 ? 25.015 -38.805 43.638 1.00 52.50 304 ASP B CA 1
ATOM 5481 C C . ASP B 1 304 ? 26.446 -38.491 44.055 1.00 60.86 304 ASP B C 1
ATOM 5482 O O . ASP B 1 304 ? 27.321 -39.362 43.994 1.00 71.22 304 ASP B O 1
ATOM 5487 N N . HIS B 1 305 ? 26.716 -37.250 44.467 1.00 52.07 305 HIS B N 1
ATOM 5488 C CA . HIS B 1 305 ? 28.097 -36.802 44.598 1.00 47.83 305 HIS B CA 1
ATOM 5489 C C . HIS B 1 305 ? 28.580 -36.590 46.027 1.00 48.78 305 HIS B C 1
ATOM 5490 O O . HIS B 1 305 ? 29.784 -36.381 46.220 1.00 55.19 305 HIS B O 1
ATOM 5497 N N . ILE B 1 306 ? 27.707 -36.608 47.029 1.00 38.89 306 ILE B N 1
ATOM 5498 C CA . ILE B 1 306 ? 28.202 -36.509 48.402 1.00 31.62 306 ILE B CA 1
ATOM 5499 C C . ILE B 1 306 ? 27.478 -37.517 49.292 1.00 26.21 306 ILE B C 1
ATOM 5500 O O . ILE B 1 306 ? 26.774 -37.111 50.228 1.00 26.46 306 ILE B O 1
ATOM 5505 N N . PRO B 1 307 ? 27.632 -38.830 49.076 1.00 31.90 307 PRO B N 1
ATOM 5506 C CA . PRO B 1 307 ? 26.851 -39.798 49.872 1.00 36.62 307 PRO B CA 1
ATOM 5507 C C . PRO B 1 307 ? 27.212 -39.809 51.351 1.00 24.52 307 PRO B C 1
ATOM 5508 O O . PRO B 1 307 ? 26.562 -40.523 52.127 1.00 17.37 307 PRO B O 1
ATOM 5512 N N . THR B 1 308 ? 28.221 -39.046 51.763 1.00 22.42 308 THR B N 1
ATOM 5513 C CA . THR B 1 308 ? 28.595 -38.949 53.167 1.00 33.42 308 THR B CA 1
ATOM 5514 C C . THR B 1 308 ? 27.822 -37.855 53.910 1.00 28.61 308 THR B C 1
ATOM 5515 O O . THR B 1 308 ? 28.000 -37.692 55.121 1.00 29.40 308 THR B O 1
ATOM 5519 N N . LEU B 1 309 ? 26.918 -37.148 53.248 1.00 27.34 309 LEU B N 1
ATOM 5520 C CA . LEU B 1 309 ? 26.087 -36.158 53.917 1.00 29.28 309 LEU B CA 1
ATOM 5521 C C . LEU B 1 309 ? 24.623 -36.590 53.877 1.00 13.74 309 LEU B C 1
ATOM 5522 O O . LEU B 1 309 ? 24.182 -37.263 52.944 1.00 13.85 309 LEU B O 1
ATOM 5527 N N . SER B 1 310 ? 23.889 -36.232 54.923 1.00 8.78 310 SER B N 1
ATOM 5528 C CA . SER B 1 310 ? 22.446 -36.436 54.983 1.00 35.77 310 SER B CA 1
ATOM 5529 C C . SER B 1 310 ? 21.784 -35.075 55.060 1.00 35.36 310 SER B C 1
ATOM 5530 O O . SER B 1 310 ? 22.051 -34.305 55.988 1.00 29.75 310 SER B O 1
ATOM 5533 N N . VAL B 1 311 ? 20.955 -34.767 54.057 1.00 41.08 311 VAL B N 1
ATOM 5534 C CA . VAL B 1 311 ? 20.195 -33.487 53.962 1.00 32.47 311 VAL B CA 1
ATOM 5535 C C . VAL B 1 311 ? 18.748 -33.716 54.393 1.00 33.39 311 VAL B C 1
ATOM 5536 O O . VAL B 1 311 ? 18.111 -34.566 53.802 1.00 38.26 311 VAL B O 1
ATOM 5540 N N . THR B 1 312 ? 18.245 -32.966 55.372 1.00 35.62 312 THR B N 1
ATOM 5541 C CA . THR B 1 312 ? 16.845 -33.062 55.728 1.00 28.04 312 THR B CA 1
ATOM 5542 C C . THR B 1 312 ? 16.066 -32.293 54.675 1.00 38.62 312 THR B C 1
ATOM 5543 O O . THR B 1 312 ? 16.339 -31.111 54.436 1.00 46.21 312 THR B O 1
ATOM 5547 N N . LYS B 1 313 ? 15.096 -32.953 54.053 1.00 32.70 313 LYS B N 1
ATOM 5548 C CA . LYS B 1 313 ? 14.368 -32.314 52.966 1.00 26.79 313 LYS B CA 1
ATOM 5549 C C . LYS B 1 313 ? 13.483 -31.227 53.546 1.00 32.19 313 LYS B C 1
ATOM 5550 O O . LYS B 1 313 ? 12.754 -31.479 54.511 1.00 29.74 313 LYS B O 1
ATOM 5556 N N . PRO B 1 314 ? 13.555 -30.006 53.031 1.00 40.14 314 PRO B N 1
ATOM 5557 C CA . PRO B 1 314 ? 12.632 -28.965 53.471 1.00 36.87 314 PRO B CA 1
ATOM 5558 C C . PRO B 1 314 ? 11.261 -29.105 52.819 1.00 23.78 314 PRO B C 1
ATOM 5559 O O . PRO B 1 314 ? 11.079 -29.757 51.789 1.00 15.39 314 PRO B O 1
ATOM 5563 N N . GLU B 1 315 ? 10.274 -28.524 53.485 1.00 33.25 315 GLU B N 1
ATOM 5564 C CA . GLU B 1 315 ? 8.924 -28.424 52.948 1.00 41.21 315 GLU B CA 1
ATOM 5565 C C . GLU B 1 315 ? 8.492 -26.969 52.818 1.00 37.09 315 GLU B C 1
ATOM 5566 O O . GLU B 1 315 ? 7.388 -26.692 52.333 1.00 24.03 315 GLU B O 1
ATOM 5572 N N . GLY B 1 316 ? 9.419 -26.116 53.224 1.00 28.73 316 GLY B N 1
ATOM 5573 C CA . GLY B 1 316 ? 9.182 -24.685 53.177 1.00 32.38 316 GLY B CA 1
ATOM 5574 C C . GLY B 1 316 ? 10.480 -23.922 53.205 1.00 28.80 316 GLY B C 1
ATOM 5575 O O . GLY B 1 316 ? 11.522 -24.562 53.313 1.00 28.43 316 GLY B O 1
ATOM 5576 N N . PHE B 1 318 ? 13.787 -21.475 52.169 1.00 15.94 318 PHE B N 1
ATOM 5577 C CA . PHE B 1 318 ? 14.853 -21.559 51.156 1.00 30.95 318 PHE B CA 1
ATOM 5578 C C . PHE B 1 318 ? 16.178 -21.895 51.855 1.00 36.56 318 PHE B C 1
ATOM 5579 O O . PHE B 1 318 ? 17.229 -21.431 51.420 1.00 30.17 318 PHE B O 1
ATOM 5587 N N . LEU B 1 319 ? 16.111 -22.667 52.935 1.00 33.38 319 LEU B N 1
ATOM 5588 C CA . LEU B 1 319 ? 17.305 -23.025 53.681 1.00 25.43 319 LEU B CA 1
ATOM 5589 C C . LEU B 1 319 ? 17.450 -24.543 53.691 1.00 33.43 319 LEU B C 1
ATOM 5590 O O . LEU B 1 319 ? 16.447 -25.268 53.739 1.00 30.71 319 LEU B O 1
ATOM 5595 N N . LEU B 1 320 ? 18.690 -25.034 53.639 1.00 21.32 320 LEU B N 1
ATOM 5596 C CA . LEU B 1 320 ? 18.945 -26.468 53.547 1.00 23.90 320 LEU B CA 1
ATOM 5597 C C . LEU B 1 320 ? 19.771 -26.931 54.739 1.00 17.12 320 LEU B C 1
ATOM 5598 O O . LEU B 1 320 ? 20.802 -26.337 55.054 1.00 29.08 320 LEU B O 1
ATOM 5603 N N . TRP B 1 321 ? 19.291 -27.971 55.409 1.00 13.38 321 TRP B N 1
ATOM 5604 C CA . TRP B 1 321 ? 19.832 -28.456 56.678 1.00 20.63 321 TRP B CA 1
ATOM 5605 C C . TRP B 1 321 ? 20.474 -29.820 56.444 1.00 20.43 321 TRP B C 1
ATOM 5606 O O . TRP B 1 321 ? 19.771 -30.808 56.202 1.00 17.12 321 TRP B O 1
ATOM 5617 N N . ILE B 1 322 ? 21.798 -29.892 56.576 1.00 26.09 322 ILE B N 1
ATOM 5618 C CA . ILE B 1 322 ? 22.569 -31.039 56.107 1.00 24.59 322 ILE B CA 1
ATOM 5619 C C . ILE B 1 322 ? 23.325 -31.644 57.279 1.00 18.42 322 ILE B C 1
ATOM 5620 O O . ILE B 1 322 ? 23.914 -30.920 58.087 1.00 19.51 322 ILE B O 1
ATOM 5625 N N . ASP B 1 323 ? 23.261 -32.969 57.396 1.00 26.33 323 ASP B N 1
ATOM 5626 C CA . ASP B 1 323 ? 23.984 -33.681 58.436 1.00 7.06 323 ASP B CA 1
ATOM 5627 C C . ASP B 1 323 ? 25.373 -34.042 57.940 1.00 14.19 323 ASP B C 1
ATOM 5628 O O . ASP B 1 323 ? 25.522 -34.674 56.886 1.00 27.64 323 ASP B O 1
ATOM 5633 N N . CYS B 1 324 ? 26.352 -33.649 58.746 1.00 23.65 324 CYS B N 1
ATOM 5634 C CA . CYS B 1 324 ? 27.768 -33.884 58.410 1.00 28.35 324 CYS B CA 1
ATOM 5635 C C . CYS B 1 324 ? 28.350 -34.754 59.527 1.00 27.52 324 CYS B C 1
ATOM 5636 O O . CYS B 1 324 ? 29.545 -34.766 59.589 1.00 15.00 324 CYS B O 1
ATOM 5639 N N . SER B 1 325 ? 27.526 -35.600 60.200 1.00 30.33 325 SER B N 1
ATOM 5640 C CA . SER B 1 325 ? 27.940 -36.361 61.375 1.00 23.42 325 SER B CA 1
ATOM 5641 C C . SER B 1 325 ? 28.826 -37.549 60.992 1.00 32.69 325 SER B C 1
ATOM 5642 O O . SER B 1 325 ? 29.762 -37.887 61.727 1.00 40.87 325 SER B O 1
ATOM 5645 N N . ALA B 1 326 ? 28.575 -38.166 59.837 1.00 27.43 326 ALA B N 1
ATOM 5646 C CA . ALA B 1 326 ? 29.382 -39.304 59.406 1.00 32.02 326 ALA B CA 1
ATOM 5647 C C . ALA B 1 326 ? 30.842 -38.922 59.121 1.00 29.52 326 ALA B C 1
ATOM 5648 O O . ALA B 1 326 ? 31.717 -39.800 59.109 1.00 29.21 326 ALA B O 1
ATOM 5650 N N . LEU B 1 327 ? 31.127 -37.632 58.943 1.00 30.06 327 LEU B N 1
ATOM 5651 C CA . LEU B 1 327 ? 32.473 -37.144 58.653 1.00 21.78 327 LEU B CA 1
ATOM 5652 C C . LEU B 1 327 ? 33.386 -37.149 59.882 1.00 28.10 327 LEU B C 1
ATOM 5653 O O . LEU B 1 327 ? 34.611 -37.159 59.722 1.00 41.84 327 LEU B O 1
ATOM 5658 N N . ASN B 1 328 ? 32.826 -37.154 61.091 1.00 25.13 328 ASN B N 1
ATOM 5659 C CA . ASN B 1 328 ? 33.597 -37.114 62.332 1.00 28.22 328 ASN B CA 1
ATOM 5660 C C . ASN B 1 328 ? 34.584 -35.950 62.289 1.00 32.23 328 ASN B C 1
ATOM 5661 O O . ASN B 1 328 ? 35.796 -36.106 62.449 1.00 19.64 328 ASN B O 1
ATOM 5666 N N . LEU B 1 329 ? 34.019 -34.758 62.130 1.00 32.56 329 LEU B N 1
ATOM 5667 C CA . LEU B 1 329 ? 34.767 -33.516 62.035 1.00 14.80 329 LEU B CA 1
ATOM 5668 C C . LEU B 1 329 ? 34.314 -32.580 63.133 1.00 9.16 329 LEU B C 1
ATOM 5669 O O . LEU B 1 329 ? 33.141 -32.568 63.506 1.00 36.27 329 LEU B O 1
ATOM 5674 N N . SER B 1 330 ? 35.254 -31.826 63.676 1.00 14.39 330 SER B N 1
ATOM 5675 C CA . SER B 1 330 ? 34.890 -30.760 64.590 1.00 21.82 330 SER B CA 1
ATOM 5676 C C . SER B 1 330 ? 34.297 -29.582 63.822 1.00 34.51 330 SER B C 1
ATOM 5677 O O . SER B 1 330 ? 34.393 -29.484 62.593 1.00 27.22 330 SER B O 1
ATOM 5680 N N . GLN B 1 331 ? 33.669 -28.634 64.554 1.00 34.90 331 GLN B N 1
ATOM 5681 C CA . GLN B 1 331 ? 33.213 -27.364 63.932 1.00 12.47 331 GLN B CA 1
ATOM 5682 C C . GLN B 1 331 ? 34.443 -26.577 63.487 1.00 14.74 331 GLN B C 1
ATOM 5683 O O . GLN B 1 331 ? 34.423 -26.058 62.398 1.00 10.52 331 GLN B O 1
ATOM 5689 N N . ASP B 1 332 ? 35.506 -26.597 64.290 1.00 24.19 332 ASP B N 1
ATOM 5690 C CA . ASP B 1 332 ? 36.719 -25.926 63.832 1.00 19.64 332 ASP B CA 1
ATOM 5691 C C . ASP B 1 332 ? 37.323 -26.653 62.642 1.00 21.27 332 ASP B C 1
ATOM 5692 O O . ASP B 1 332 ? 37.805 -26.019 61.699 1.00 28.28 332 ASP B O 1
ATOM 5697 N N . GLU B 1 333 ? 37.285 -27.986 62.652 1.00 30.13 333 GLU B N 1
ATOM 5698 C CA . GLU B 1 333 ? 37.734 -28.745 61.488 1.00 35.17 333 GLU B CA 1
ATOM 5699 C C . GLU B 1 333 ? 36.885 -28.444 60.263 1.00 29.28 333 GLU B C 1
ATOM 5700 O O . GLU B 1 333 ? 37.412 -28.205 59.174 1.00 26.40 333 GLU B O 1
ATOM 5706 N N . ARG B 1 334 ? 35.560 -28.449 60.428 1.00 38.43 334 ARG B N 1
ATOM 5707 C CA . ARG B 1 334 ? 34.650 -28.220 59.306 1.00 33.84 334 ARG B CA 1
ATOM 5708 C C . ARG B 1 334 ? 34.725 -26.782 58.800 1.00 28.51 334 ARG B C 1
ATOM 5709 O O . ARG B 1 334 ? 34.792 -26.552 57.586 1.00 23.38 334 ARG B O 1
ATOM 5717 N N . THR B 1 335 ? 34.710 -25.799 59.710 1.00 19.36 335 THR B N 1
ATOM 5718 C CA . THR B 1 335 ? 34.700 -24.398 59.282 1.00 22.65 335 THR B CA 1
ATOM 5719 C C . THR B 1 335 ? 35.953 -24.045 58.487 1.00 30.14 335 THR B C 1
ATOM 5720 O O . THR B 1 335 ? 35.874 -23.479 57.390 1.00 29.97 335 THR B O 1
ATOM 5724 N N . LYS B 1 336 ? 37.112 -24.450 58.979 1.00 25.91 336 LYS B N 1
ATOM 5725 C CA . LYS B 1 336 ? 38.370 -24.072 58.330 1.00 26.03 336 LYS B CA 1
ATOM 5726 C C . LYS B 1 336 ? 38.397 -24.752 56.976 1.00 34.90 336 LYS B C 1
ATOM 5727 O O . LYS B 1 336 ? 38.704 -24.097 56.001 1.00 38.58 336 LYS B O 1
ATOM 5733 N N . LEU B 1 337 ? 38.014 -26.011 56.946 1.00 29.78 337 LEU B N 1
ATOM 5734 C CA . LEU B 1 337 ? 38.079 -26.739 55.687 1.00 26.12 337 LEU B CA 1
ATOM 5735 C C . LEU B 1 337 ? 37.185 -26.104 54.635 1.00 13.31 337 LEU B C 1
ATOM 5736 O O . LEU B 1 337 ? 37.636 -25.828 53.523 1.00 17.69 337 LEU B O 1
ATOM 5741 N N . LEU B 1 338 ? 35.951 -25.757 55.013 1.00 18.53 338 LEU B N 1
ATOM 5742 C CA . LEU B 1 338 ? 35.003 -25.188 54.060 1.00 11.78 338 LEU B CA 1
ATOM 5743 C C . LEU B 1 338 ? 35.499 -23.852 53.525 1.00 23.33 338 LEU B C 1
ATOM 5744 O O . LEU B 1 338 ? 35.322 -23.544 52.343 1.00 30.43 338 LEU B O 1
ATOM 5749 N N . GLU B 1 339 ? 36.161 -23.064 54.371 1.00 33.33 339 GLU B N 1
ATOM 5750 C CA . GLU B 1 339 ? 36.681 -21.769 53.943 1.00 30.49 339 GLU B CA 1
ATOM 5751 C C . GLU B 1 339 ? 37.935 -21.924 53.083 1.00 32.36 339 GLU B C 1
ATOM 5752 O O . GLU B 1 339 ? 38.058 -21.281 52.034 1.00 31.68 339 GLU B O 1
ATOM 5758 N N . GLU B 1 340 ? 38.835 -22.830 53.458 1.00 35.35 340 GLU B N 1
ATOM 5759 C CA . GLU B 1 340 ? 40.139 -23.004 52.768 1.00 27.14 340 GLU B CA 1
ATOM 5760 C C . GLU B 1 340 ? 40.007 -23.623 51.379 1.00 24.48 340 GLU B C 1
ATOM 5761 O O . GLU B 1 340 ? 40.480 -23.033 50.442 1.00 35.07 340 GLU B O 1
ATOM 5767 N N . LYS B 1 341 ? 39.484 -24.831 51.283 1.00 24.42 341 LYS B N 1
ATOM 5768 C CA . LYS B 1 341 ? 39.391 -25.476 49.983 1.00 35.41 341 LYS B CA 1
ATOM 5769 C C . LYS B 1 341 ? 38.023 -25.279 49.353 1.00 35.24 341 LYS B C 1
ATOM 5770 O O . LYS B 1 341 ? 37.921 -25.150 48.127 1.00 39.14 341 LYS B O 1
ATOM 5776 N N . GLY B 1 342 ? 36.967 -25.259 50.164 1.00 33.50 342 GLY B N 1
ATOM 5777 C CA . GLY B 1 342 ? 35.647 -24.995 49.627 1.00 23.52 342 GLY B CA 1
ATOM 5778 C C . GLY B 1 342 ? 35.483 -23.563 49.157 1.00 32.30 342 GLY B C 1
ATOM 5779 O O . GLY B 1 342 ? 34.818 -23.313 48.154 1.00 41.11 342 GLY B O 1
ATOM 5780 N N . LYS B 1 343 ? 36.101 -22.607 49.859 1.00 32.71 343 LYS B N 1
ATOM 5781 C CA . LYS B 1 343 ? 35.931 -21.182 49.564 1.00 26.16 343 LYS B CA 1
ATOM 5782 C C . LYS B 1 343 ? 34.449 -20.808 49.571 1.00 30.28 343 LYS B C 1
ATOM 5783 O O . LYS B 1 343 ? 33.930 -20.186 48.642 1.00 31.86 343 LYS B O 1
ATOM 5789 N N . ILE B 1 344 ? 33.762 -21.213 50.633 1.00 16.68 344 ILE B N 1
ATOM 5790 C CA . ILE B 1 344 ? 32.326 -21.032 50.755 1.00 16.03 344 ILE B CA 1
ATOM 5791 C C . ILE B 1 344 ? 32.021 -20.754 52.222 1.00 22.64 344 ILE B C 1
ATOM 5792 O O . ILE B 1 344 ? 32.711 -21.253 53.119 1.00 28.15 344 ILE B O 1
ATOM 5797 N N . ILE B 1 345 ? 31.060 -19.865 52.462 1.00 33.43 345 ILE B N 1
ATOM 5798 C CA . ILE B 1 345 ? 30.667 -19.471 53.811 1.00 29.36 345 ILE B CA 1
ATOM 5799 C C . ILE B 1 345 ? 29.257 -19.959 54.084 1.00 37.07 345 ILE B C 1
ATOM 5800 O O . ILE B 1 345 ? 28.298 -19.534 53.422 1.00 39.70 345 ILE B O 1
ATOM 5805 N N . VAL B 1 346 ? 29.132 -20.849 55.059 1.00 37.66 346 VAL B N 1
ATOM 5806 C CA . VAL B 1 346 ? 27.823 -21.316 55.490 1.00 32.82 346 VAL B CA 1
ATOM 5807 C C . VAL B 1 346 ? 27.599 -20.993 56.963 1.00 24.96 346 VAL B C 1
ATOM 5808 O O . VAL B 1 346 ? 28.487 -20.476 57.660 1.00 9.87 346 VAL B O 1
ATOM 5812 N N . GLU B 1 347 ? 26.446 -21.303 57.432 1.00 12.72 347 GLU B N 1
ATOM 5813 C CA . GLU B 1 347 ? 26.172 -21.119 58.841 1.00 17.09 347 GLU B CA 1
ATOM 5814 C C . GLU B 1 347 ? 26.657 -22.347 59.600 1.00 35.72 347 GLU B C 1
ATOM 5815 O O . GLU B 1 347 ? 26.432 -23.478 59.146 1.00 35.84 347 GLU B O 1
ATOM 5821 N N . PRO B 1 348 ? 27.435 -22.189 60.666 1.00 38.18 348 PRO B N 1
ATOM 5822 C CA . PRO B 1 348 ? 27.689 -23.341 61.532 1.00 17.39 348 PRO B CA 1
ATOM 5823 C C . PRO B 1 348 ? 26.416 -23.668 62.290 1.00 23.37 348 PRO B C 1
ATOM 5824 O O . PRO B 1 348 ? 25.743 -22.783 62.822 1.00 29.65 348 PRO B O 1
ATOM 5828 N N . GLY B 1 349 ? 26.106 -24.958 62.365 1.00 5.78 349 GLY B N 1
ATOM 5829 C CA . GLY B 1 349 ? 24.881 -25.391 62.981 1.00 20.89 349 GLY B CA 1
ATOM 5830 C C . GLY B 1 349 ? 24.946 -25.544 64.482 1.00 17.30 349 GLY B C 1
ATOM 5831 O O . GLY B 1 349 ? 23.895 -25.668 65.126 1.00 13.50 349 GLY B O 1
ATOM 5832 N N . GLU B 1 350 ? 26.145 -25.616 65.057 1.00 10.02 350 GLU B N 1
ATOM 5833 C CA . GLU B 1 350 ? 26.213 -25.884 66.491 1.00 13.12 350 GLU B CA 1
ATOM 5834 C C . GLU B 1 350 ? 25.483 -24.807 67.286 1.00 5.11 350 GLU B C 1
ATOM 5835 O O . GLU B 1 350 ? 24.880 -25.108 68.325 1.00 5.53 350 GLU B O 1
ATOM 5841 N N . LYS B 1 351 ? 25.410 -23.592 66.756 1.00 5.05 351 LYS B N 1
ATOM 5842 C CA . LYS B 1 351 ? 24.672 -22.525 67.423 1.00 25.54 351 LYS B CA 1
ATOM 5843 C C . LYS B 1 351 ? 23.144 -22.652 67.264 1.00 21.98 351 LYS B C 1
ATOM 5844 O O . LYS B 1 351 ? 22.427 -21.740 67.682 1.00 28.62 351 LYS B O 1
ATOM 5850 N N . TYR B 1 352 ? 22.620 -23.732 66.672 1.00 29.62 352 TYR B N 1
ATOM 5851 C CA . TYR B 1 352 ? 21.175 -23.967 66.644 1.00 9.70 352 TYR B CA 1
ATOM 5852 C C . TYR B 1 352 ? 20.703 -24.828 67.797 1.00 9.26 352 TYR B C 1
ATOM 5853 O O . TYR B 1 352 ? 19.521 -25.160 67.860 1.00 31.57 352 TYR B O 1
ATOM 5862 N N . GLY B 1 353 ? 21.584 -25.201 68.694 1.00 19.79 353 GLY B N 1
ATOM 5863 C CA . GLY B 1 353 ? 21.208 -25.995 69.839 1.00 18.66 353 GLY B CA 1
ATOM 5864 C C . GLY B 1 353 ? 21.146 -27.490 69.591 1.00 17.05 353 GLY B C 1
ATOM 5865 O O . GLY B 1 353 ? 21.526 -28.007 68.529 1.00 12.18 353 GLY B O 1
ATOM 5866 N N . LEU B 1 354 ? 20.600 -28.185 70.587 1.00 9.02 354 LEU B N 1
ATOM 5867 C CA . LEU B 1 354 ? 20.575 -29.642 70.585 1.00 5.41 354 LEU B CA 1
ATOM 5868 C C . LEU B 1 354 ? 19.966 -30.168 69.299 1.00 7.39 354 LEU B C 1
ATOM 5869 O O . LEU B 1 354 ? 18.797 -29.914 69.001 1.00 5.61 354 LEU B O 1
ATOM 5874 N N . GLY B 1 355 ? 20.745 -30.960 68.572 1.00 8.48 355 GLY B N 1
ATOM 5875 C CA . GLY B 1 355 ? 20.377 -31.414 67.248 1.00 10.73 355 GLY B CA 1
ATOM 5876 C C . GLY B 1 355 ? 20.976 -30.623 66.112 1.00 21.23 355 GLY B C 1
ATOM 5877 O O . GLY B 1 355 ? 20.760 -30.980 64.950 1.00 34.17 355 GLY B O 1
ATOM 5878 N N . GLY B 1 356 ? 21.712 -29.560 66.412 1.00 17.51 356 GLY B N 1
ATOM 5879 C CA . GLY B 1 356 ? 22.440 -28.818 65.415 1.00 8.16 356 GLY B CA 1
ATOM 5880 C C . GLY B 1 356 ? 23.903 -29.198 65.356 1.00 15.86 356 GLY B C 1
ATOM 5881 O O . GLY B 1 356 ? 24.627 -28.706 64.489 1.00 21.77 356 GLY B O 1
ATOM 5882 N N . GLU B 1 357 ? 24.361 -30.018 66.302 1.00 16.81 357 GLU B N 1
ATOM 5883 C CA . GLU B 1 357 ? 25.764 -30.454 66.333 1.00 26.52 357 GLU B CA 1
ATOM 5884 C C . GLU B 1 357 ? 26.193 -31.202 65.070 1.00 20.97 357 GLU B C 1
ATOM 5885 O O . GLU B 1 357 ? 25.550 -32.161 64.643 1.00 31.10 357 GLU B O 1
ATOM 5891 N N . GLU B 1 358 ? 27.331 -30.769 64.579 1.00 25.09 358 GLU B N 1
ATOM 5892 C CA . GLU B 1 358 ? 27.949 -31.364 63.391 1.00 22.23 358 GLU B CA 1
ATOM 5893 C C . GLU B 1 358 ? 27.044 -31.230 62.158 1.00 17.99 358 GLU B C 1
ATOM 5894 O O . GLU B 1 358 ? 27.143 -32.066 61.292 1.00 24.29 358 GLU B O 1
ATOM 5900 N N . HIS B 1 359 ? 26.227 -30.200 62.070 1.00 11.34 359 HIS B N 1
ATOM 5901 C CA . HIS B 1 359 ? 25.416 -29.879 60.906 1.00 22.95 359 HIS B CA 1
ATOM 5902 C C . HIS B 1 359 ? 25.867 -28.558 60.305 1.00 23.47 359 HIS B C 1
ATOM 5903 O O . HIS B 1 359 ? 26.603 -27.800 60.923 1.00 20.62 359 HIS B O 1
ATOM 5910 N N . ILE B 1 360 ? 25.405 -28.295 59.078 1.00 30.86 360 ILE B N 1
ATOM 5911 C CA . ILE B 1 360 ? 25.534 -26.990 58.433 1.00 27.42 360 ILE B CA 1
ATOM 5912 C C . ILE B 1 360 ? 24.217 -26.612 57.768 1.00 26.89 360 ILE B C 1
ATOM 5913 O O . ILE B 1 360 ? 23.422 -27.476 57.386 1.00 16.10 360 ILE B O 1
ATOM 5918 N N . ARG B 1 361 ? 24.002 -25.304 57.607 1.00 26.22 361 ARG B N 1
ATOM 5919 C CA . ARG B 1 361 ? 22.835 -24.766 56.921 1.00 6.67 361 ARG B CA 1
ATOM 5920 C C . ARG B 1 361 ? 23.252 -23.900 55.745 1.00 7.14 361 ARG B C 1
ATOM 5921 O O . ARG B 1 361 ? 24.102 -23.017 55.887 1.00 7.14 361 ARG B O 1
ATOM 5929 N N . ILE B 1 362 ? 22.672 -24.162 54.578 1.00 9.95 362 ILE B N 1
ATOM 5930 C CA . ILE B 1 362 ? 23.001 -23.405 53.379 1.00 13.50 362 ILE B CA 1
ATOM 5931 C C . ILE B 1 362 ? 21.751 -22.720 52.835 1.00 25.35 362 ILE B C 1
ATOM 5932 O O . ILE B 1 362 ? 20.616 -23.146 53.076 1.00 15.89 362 ILE B O 1
ATOM 5937 N N . ASN B 1 363 ? 21.974 -21.618 52.117 1.00 32.90 363 ASN B N 1
ATOM 5938 C CA . ASN B 1 363 ? 20.912 -20.827 51.513 1.00 24.09 363 ASN B CA 1
ATOM 5939 C C . ASN B 1 363 ? 20.761 -21.299 50.077 1.00 18.61 363 ASN B C 1
ATOM 5940 O O . ASN B 1 363 ? 21.724 -21.246 49.303 1.00 20.91 363 ASN B O 1
ATOM 5945 N N . ILE B 1 364 ? 19.563 -21.765 49.733 1.00 10.72 364 ILE B N 1
ATOM 5946 C CA . ILE B 1 364 ? 19.233 -22.186 48.379 1.00 21.51 364 ILE B CA 1
ATOM 5947 C C . ILE B 1 364 ? 18.323 -21.162 47.702 1.00 27.96 364 ILE B C 1
ATOM 5948 O O . ILE B 1 364 ? 17.657 -21.473 46.715 1.00 25.88 364 ILE B O 1
ATOM 5953 N N . GLY B 1 365 ? 18.286 -19.938 48.223 1.00 32.13 365 GLY B N 1
ATOM 5954 C CA . GLY B 1 365 ? 17.585 -18.858 47.558 1.00 33.25 365 GLY B CA 1
ATOM 5955 C C . GLY B 1 365 ? 18.480 -18.152 46.566 1.00 34.06 365 GLY B C 1
ATOM 5956 O O . GLY B 1 365 ? 18.737 -16.955 46.691 1.00 39.49 365 GLY B O 1
ATOM 5957 N N . CYS B 1 366 ? 19.009 -18.896 45.610 1.00 36.54 366 CYS B N 1
ATOM 5958 C CA . CYS B 1 366 ? 20.010 -18.390 44.688 1.00 37.10 366 CYS B CA 1
ATOM 5959 C C . CYS B 1 366 ? 19.707 -18.957 43.313 1.00 35.72 366 CYS B C 1
ATOM 5960 O O . CYS B 1 366 ? 18.934 -19.911 43.190 1.00 38.37 366 CYS B O 1
ATOM 5963 N N . PRO B 1 367 ? 20.231 -18.343 42.255 1.00 38.53 367 PRO B N 1
ATOM 5964 C CA . PRO B 1 367 ? 20.141 -18.976 40.932 1.00 39.87 367 PRO B CA 1
ATOM 5965 C C . PRO B 1 367 ? 20.781 -20.363 40.936 1.00 46.71 367 PRO B C 1
ATOM 5966 O O . PRO B 1 367 ? 21.751 -20.622 41.651 1.00 47.37 367 PRO B O 1
ATOM 5970 N N . ARG B 1 368 ? 20.195 -21.277 40.150 1.00 54.88 368 ARG B N 1
ATOM 5971 C CA . ARG B 1 368 ? 20.724 -22.637 40.044 1.00 46.37 368 ARG B CA 1
ATOM 5972 C C . ARG B 1 368 ? 22.194 -22.645 39.657 1.00 50.76 368 ARG B C 1
ATOM 5973 O O . ARG B 1 368 ? 22.942 -23.538 40.071 1.00 53.38 368 ARG B O 1
ATOM 5981 N N . SER B 1 369 ? 22.616 -21.682 38.830 1.00 52.33 369 SER B N 1
ATOM 5982 C CA . SER B 1 369 ? 24.036 -21.492 38.545 1.00 44.37 369 SER B CA 1
ATOM 5983 C C . SER B 1 369 ? 24.835 -21.344 39.833 1.00 38.13 369 SER B C 1
ATOM 5984 O O . SER B 1 369 ? 25.867 -21.996 40.021 1.00 43.80 369 SER B O 1
ATOM 5987 N N . VAL B 1 370 ? 24.371 -20.468 40.725 1.00 25.18 370 VAL B N 1
ATOM 5988 C CA . VAL B 1 370 ? 25.021 -20.282 42.018 1.00 29.30 370 VAL B CA 1
ATOM 5989 C C . VAL B 1 370 ? 24.946 -21.565 42.837 1.00 38.13 370 VAL B C 1
ATOM 5990 O O . VAL B 1 370 ? 25.935 -21.992 43.442 1.00 42.17 370 VAL B O 1
ATOM 5994 N N . LEU B 1 371 ? 23.784 -22.229 42.829 1.00 51.07 371 LEU B N 1
ATOM 5995 C CA . LEU B 1 371 ? 23.601 -23.433 43.637 1.00 30.80 371 LEU B CA 1
ATOM 5996 C C . LEU B 1 371 ? 24.573 -24.529 43.235 1.00 31.53 371 LEU B C 1
ATOM 5997 O O . LEU B 1 371 ? 25.037 -25.288 44.091 1.00 40.12 371 LEU B O 1
ATOM 6002 N N . GLU B 1 372 ? 24.922 -24.607 41.951 1.00 35.78 372 GLU B N 1
ATOM 6003 C CA . GLU B 1 372 ? 25.830 -25.658 41.505 1.00 40.46 372 GLU B CA 1
ATOM 6004 C C . GLU B 1 372 ? 27.225 -25.469 42.090 1.00 42.84 372 GLU B C 1
ATOM 6005 O O . GLU B 1 372 ? 27.852 -26.431 42.545 1.00 59.19 372 GLU B O 1
ATOM 6011 N N . GLU B 1 373 ? 27.707 -24.230 42.134 1.00 34.90 373 GLU B N 1
ATOM 6012 C CA . GLU B 1 373 ? 29.006 -23.960 42.739 1.00 39.44 373 GLU B CA 1
ATOM 6013 C C . GLU B 1 373 ? 28.958 -24.133 44.247 1.00 36.52 373 GLU B C 1
ATOM 6014 O O . GLU B 1 373 ? 29.977 -24.454 44.868 1.00 28.10 373 GLU B O 1
ATOM 6020 N N . ILE B 1 374 ? 27.801 -23.863 44.856 1.00 41.12 374 ILE B N 1
ATOM 6021 C CA . ILE B 1 374 ? 27.627 -24.109 46.283 1.00 29.54 374 ILE B CA 1
ATOM 6022 C C . ILE B 1 374 ? 27.826 -25.587 46.592 1.00 25.36 374 ILE B C 1
ATOM 6023 O O . ILE B 1 374 ? 28.393 -25.948 47.628 1.00 28.49 374 ILE B O 1
ATOM 6028 N N . LEU B 1 375 ? 27.337 -26.464 45.714 1.00 28.48 375 LEU B N 1
ATOM 6029 C CA . LEU B 1 375 ? 27.492 -27.903 45.899 1.00 30.28 375 LEU B CA 1
ATOM 6030 C C . LEU B 1 375 ? 28.828 -28.400 45.352 1.00 33.96 375 LEU B C 1
ATOM 6031 O O . LEU B 1 375 ? 29.449 -29.289 45.940 1.00 31.24 375 LEU B O 1
ATOM 6036 N N . ASN B 1 376 ? 29.292 -27.822 44.244 1.00 47.58 376 ASN B N 1
ATOM 6037 C CA . ASN B 1 376 ? 30.597 -28.189 43.704 1.00 49.01 376 ASN B CA 1
ATOM 6038 C C . ASN B 1 376 ? 31.697 -27.966 44.732 1.00 39.81 376 ASN B C 1
ATOM 6039 O O . ASN B 1 376 ? 32.631 -28.768 44.838 1.00 46.04 376 ASN B O 1
ATOM 6044 N N . ARG B 1 377 ? 31.612 -26.876 45.487 1.00 29.94 377 ARG B N 1
ATOM 6045 C CA . ARG B 1 377 ? 32.597 -26.611 46.528 1.00 22.23 377 ARG B CA 1
ATOM 6046 C C . ARG B 1 377 ? 32.352 -27.457 47.776 1.00 27.45 377 ARG B C 1
ATOM 6047 O O . ARG B 1 377 ? 33.282 -27.672 48.561 1.00 46.14 377 ARG B O 1
ATOM 6055 N N . LEU B 1 378 ? 31.113 -27.897 48.014 1.00 16.63 378 LEU B N 1
ATOM 6056 C CA . LEU B 1 378 ? 30.862 -28.819 49.122 1.00 23.56 378 LEU B CA 1
ATOM 6057 C C . LEU B 1 378 ? 31.499 -30.182 48.849 1.00 32.12 378 LEU B C 1
ATOM 6058 O O . LEU B 1 378 ? 32.079 -30.809 49.746 1.00 30.26 378 LEU B O 1
ATOM 6063 N N . ARG B 1 379 ? 31.405 -30.648 47.604 1.00 26.61 379 ARG B N 1
ATOM 6064 C CA . ARG B 1 379 ? 32.043 -31.893 47.204 1.00 29.05 379 ARG B CA 1
ATOM 6065 C C . ARG B 1 379 ? 33.559 -31.785 47.323 1.00 34.47 379 ARG B C 1
ATOM 6066 O O . ARG B 1 379 ? 34.211 -32.615 47.969 1.00 39.27 379 ARG B O 1
ATOM 6074 N N . HIS B 1 380 ? 34.140 -30.773 46.683 1.00 26.97 380 HIS B N 1
ATOM 6075 C CA . HIS B 1 380 ? 35.576 -30.556 46.790 1.00 33.01 380 HIS B CA 1
ATOM 6076 C C . HIS B 1 380 ? 36.031 -30.537 48.246 1.00 43.83 380 HIS B C 1
ATOM 6077 O O . HIS B 1 380 ? 37.040 -31.159 48.595 1.00 53.40 380 HIS B O 1
ATOM 6084 N N . THR B 1 381 ? 35.284 -29.848 49.117 1.00 50.31 381 THR B N 1
ATOM 6085 C CA . THR B 1 381 ? 35.677 -29.729 50.524 1.00 39.90 381 THR B CA 1
ATOM 6086 C C . THR B 1 381 ? 35.807 -31.096 51.181 1.00 29.88 381 THR B C 1
ATOM 6087 O O . THR B 1 381 ? 36.765 -31.350 51.918 1.00 31.00 381 THR B O 1
ATOM 6091 N N . PHE B 1 382 ? 34.860 -31.995 50.919 1.00 34.64 382 PHE B N 1
ATOM 6092 C CA . PHE B 1 382 ? 34.778 -33.276 51.613 1.00 38.35 382 PHE B CA 1
ATOM 6093 C C . PHE B 1 382 ? 35.193 -34.459 50.750 1.00 40.99 382 PHE B C 1
ATOM 6094 O O . PHE B 1 382 ? 34.962 -35.604 51.151 1.00 52.15 382 PHE B O 1
ATOM 6102 N N . SER B 1 383 ? 35.767 -34.222 49.572 1.00 40.04 383 SER B N 1
ATOM 6103 C CA . SER B 1 383 ? 36.184 -35.319 48.700 1.00 44.90 383 SER B CA 1
ATOM 6104 C C . SER B 1 383 ? 37.541 -35.896 49.119 1.00 51.00 383 SER B C 1
ATOM 6105 O O . SER B 1 383 ? 38.419 -35.192 49.617 1.00 56.48 383 SER B O 1
#

Radius of gyration: 27.79 Å; Cα contacts (8 Å, |Δi|>4): 1505; chains: 2; bounding box: 53×86×60 Å

=== Feature glossary ===
The record interleaves many kinds of information about one protein. Here is each kind framed as the question it answers.

Q: What known structures does this most resemble?
A: Structural nearest neighbors (via Foldseek easy-search vs the PDB). Reported per hit: target PDB id, E-value, and alignment TM-score. A TM-score above ~0.5 is the conventional threshold for 'same fold'.

Q: Where is each backbone atom in 3D?
A: The mmCIF table is the protein's shape written out atom by atom. For each backbone N, Cα, C, and carbonyl O, it records an (x, y, z) coordinate triple in Å plus the residue type, chain letter, and residue number.

Q: What are the backbone torsion angles?
A: The φ/ψ torsion pair specifies the backbone conformation at each residue. φ rotates about the N–Cα bond, ψ about the Cα–C bond. Steric clashes forbid most of the (φ, ψ) plane — the allowed regions (α-helix basin, β-sheet basin, left-handed helix) are the Ramachandran-allowed regions.

Q: Which residues are buried vs exposed?
A: Solvent-accessible surface area (SASA) is the area in Å² traced out by the centre of a 1.4 Å probe sphere (a water molecule) rolled over the protein's van der Waals surface (Shrake–Rupley / Lee–Richards construction). Buried residues have near-zero SASA; fully exposed residues can exceed 200 Å². The total SASA scales roughly with the number of surface residues.

Q: How confident is the AlphaFold model at each residue?
A: pLDDT is the predicted lDDT-Cα score: AlphaFold's confidence that the local environment of each residue (all inter-atomic distances within 15 Å) is correctly placed. It is a per-residue number between 0 and 100, with higher meaning more reliable.

Q: What does the local fold look like, residue by residue?
A: 3Di is Foldseek's structural alphabet. Each residue is assigned one of twenty discrete states based on how its Cα sits relative to its spatial (not sequential) neighbors. Aligning 3Di strings finds structural homologs roughly as well as full 3D superposition, but orders of magnitude faster.

Q: How big and how compact is the whole molecule?
A: Radius of gyration (Rg) is the root-mean-square distance of Cα atoms from their centroid — a single number for overall size and compactness. A globular domain of N residues has Rg ≈ 2.2·N^0.38 Å; an extended or disordered chain has a much larger Rg. The Cα contact count is the number of residue pairs whose Cα atoms are within 8 Å and are more than four positions apart in sequence — a standard proxy for tertiary packing density. The bounding box is the smallest axis-aligned box enclosing all Cα atoms.

Q: Which residues are in helices, strands, or loops?
A: DSSP 8-state secondary structure assigns each residue one of H (α-helix), G (3₁₀-helix), I (π-helix), E (extended β-strand), B (isolated β-bridge), T (hydrogen-bonded turn), S (bend), or '-' (coil). The assignment is computed from backbone hydrogen-bond geometry via the Kabsch–Sander algorithm.

Q: How mobile is each atom in the crystal?
A: Crystallographic B-factors measure how much each atom's electron density is smeared out, in Å². They rise in mobile loops and surface residues and fall in the buried interior. In AlphaFold models this column is repurposed to hold pLDDT instead.

Q: What if only a Cα trace is available?
A: P-SEA three-state annotation labels each residue as helix, strand, or coil based purely on the geometry of the Cα trace. It serves as a fallback when the full backbone (and thus DSSP) is unavailable.

Q: What family and function is it annotated with?
A: Database cross-references. InterPro integrates a dozen domain/family signature databases into unified entries with residue-range hits. GO terms attach function/process/location labels with evidence codes. CATH codes position the fold in a four-level structural taxonomy. Organism is the NCBI-taxonomy species name.

Q: Are the domains correctly placed relative to each other?
A: Predicted Aligned Error (PAE) is an AlphaFold confidence matrix: entry (i, j) is the expected error in the position of residue j, in ångströms, when the prediction is superimposed on the true structure at residue i. Low PAE within a block of residues means that block is internally rigid and well-predicted; high PAE between two blocks means their relative placement is uncertain even if each block individually is confident.

Q: What do the diagnostic plots show?
A: Three diagnostic plots accompany the record. The Cα contact map visualizes the tertiary structure as a 2D adjacency matrix (8 Å cutoff, sequence-local contacts suppressed). The Ramachandran plot shows the distribution of backbone (φ, ψ) torsions, with points in the α and β basins reflecting secondary structure content. The PAE plot shows AlphaFold's inter-residue confidence as a color matrix.

Q: What is the amino-acid chain?
A: Primary structure: the covalent order of the twenty standard amino acids along the backbone. Two proteins with the same sequence will (almost always) fold to the same structure; two with 30% identity often share a fold but not the details.

Q: What do the rendered images show?
A: The six renders are orthographic views along the three Cartesian axes in both directions. Representation (cartoon, sticks, or surface) and color scheme (sequence-rainbow or by-chain) vary across proteins so the training set covers all the common visualization conventions.